Protein AF-A0A849C7L4-F1 (afdb_monomer_lite)

pLDDT: mean 90.2, std 9.54, range [46.84, 98.69]

Radius of gyration: 26.23 Å; chains: 1; bounding box: 56×54×87 Å

InterPro domains:
  IPR025406 Domain of unknown function DUF4132 [PF13569] (239-391)

Organism: NCBI:txid53432

Sequence (394 aa):
MSDELPALLVDPPWEREARAAVAEPTGPPKLPWLHRDQLPKVWLRNGRVLPAGAVDNLIGALALGPVSNADPHGYPGLPETLEQCDRDALADFGWALFDDWVSARMPPGNGWVIDQFLWLANDDSVRQLGALLLSWPGVGTDEHAAGVLGEIGTDAALAQLHRITQWAKAPGLRSTAEECLARAATKRGLGIDELADRLVPDFGLDADGTLALDYGSRRFTVGFDENLTPFAVDEAGVNRQTLPEPGIIDDRTLAPAAYHRFNELRNQARVVAGDQIRRLELAMVTGRRWSAAEFERYLVTHPLLRHIARRLVWTTGEISFRLAEDFTPTDIDDTTITLPETARIGIAHPVELGAEASGWRGVFADYEIAQPFPQLRRPVDDPTETERDTGGID

Secondary structure (DSSP, 8-state):
--SSPPHHHHS-HHHHHHHTT-SS--PPPP-TT--GGGSPPPBBTTSPBPPHHHHHHHHHHHHHS-SSSS-TT-STTHHHHHTTB-HHHHHHHHHHHHHHHHHTT--TT-THHHHTHHHH--HHHHHHHHHHHTT--SSSSHHHHHHHHHHH--HHHHHHHHHHHHH-S-HHHHHHHHHHHHHHHHHHT--HHHHHHHT---TT--TTS-EEEE-SS-EEEEEE-TT--EEEEETT--EESSPPPP-TTS-TTHHHHHHHHHHHHHHHHHHHHHHHHHHHHHHHHHT--EEHHHHIIIIIS-TTHHHHHTTS-EE-SS-EEEE-TT--EE-TTS-B-PPPTT-EEEEPPHHHHTTHHHHHHHHHHHTT---SS-STT---PPPPHHHHHH----

Foldseek 3Di:
DDPDAFCLQPPNPLNVCVVVPPPDRPWADDDPLAPLVPAQWWAFPVGDTRDSSSVVSLNRQLRQFDDPDDDPVTRPRNQVNLVRIDLVSLQSRLVSLLVSCVVVVNDPPRLSSLLCCLRRHDLVSLLVLLVCLQVPPDPDNSLVNLLSLLNNLDLSSLLSLVVCLVRHPDPSNNVSSVVSLVVSCVVVVHDSVLSNLVSQDLLPFDQQLWDWAAQPVWIWIWDAAQLRQIWIATPVRDIGSADDQRDPPTDPPRRVVSNVSNVVCRVVRNVSSVVVLVVQVVQQVVVAWDQPVSCCVRACRRSRNVNQQQLFWKDLLVFIFHQDPNGFTAGLVRHGDDDDNRGTMGTHACVSCPPCLVSVVVVCVVVVRDHSDCRSNDDDDDQDPVCVVPVDDD

Structure (mmCIF, N/CA/C/O backbone):
data_AF-A0A849C7L4-F1
#
_entry.id   AF-A0A849C7L4-F1
#
loop_
_atom_site.group_PDB
_atom_site.id
_atom_site.type_symbol
_atom_site.label_atom_id
_atom_site.label_alt_id
_atom_site.label_comp_id
_atom_site.label_asym_id
_atom_site.label_entity_id
_atom_site.label_seq_id
_atom_site.pdbx_PDB_ins_code
_atom_site.Cartn_x
_atom_site.Cartn_y
_atom_site.Cartn_z
_atom_site.occupancy
_atom_site.B_iso_or_equiv
_atom_site.auth_seq_id
_atom_site.auth_comp_id
_atom_site.auth_asym_id
_atom_site.auth_atom_id
_atom_site.pdbx_PDB_model_num
ATOM 1 N N . MET A 1 1 ? -5.115 -4.931 -35.532 1.00 47.03 1 MET A N 1
ATOM 2 C CA . MET A 1 1 ? -3.854 -4.352 -35.022 1.00 47.03 1 MET A CA 1
ATOM 3 C C . MET A 1 1 ? -2.801 -4.597 -36.084 1.00 47.03 1 MET A C 1
ATOM 5 O O . MET A 1 1 ? -2.821 -5.687 -36.643 1.00 47.03 1 MET A O 1
ATOM 9 N N . SER A 1 2 ? -2.004 -3.587 -36.444 1.00 47.56 2 SER A N 1
ATOM 10 C CA . SER A 1 2 ? -0.974 -3.738 -37.483 1.00 47.56 2 SER A CA 1
ATOM 11 C C . SER A 1 2 ? 0.015 -4.839 -37.084 1.00 47.56 2 SER A C 1
ATOM 13 O O . SER A 1 2 ? 0.336 -4.967 -35.906 1.00 47.56 2 SER A O 1
ATOM 15 N N . ASP A 1 3 ? 0.452 -5.650 -38.047 1.00 58.84 3 ASP A N 1
ATOM 16 C CA . ASP A 1 3 ? 1.433 -6.732 -37.841 1.00 58.84 3 ASP A CA 1
ATOM 17 C C . ASP A 1 3 ? 2.888 -6.209 -37.894 1.00 58.84 3 ASP A C 1
ATOM 19 O O . ASP A 1 3 ? 3.863 -6.947 -37.708 1.00 58.84 3 ASP A O 1
ATOM 23 N N . GLU A 1 4 ? 3.037 -4.910 -38.151 1.00 76.00 4 GLU A N 1
ATOM 24 C CA . GLU A 1 4 ? 4.311 -4.207 -38.221 1.00 76.00 4 GLU A CA 1
ATOM 25 C C . GLU A 1 4 ? 4.752 -3.730 -36.835 1.00 76.00 4 GLU A C 1
ATOM 27 O O . GLU A 1 4 ? 3.968 -3.168 -36.070 1.00 76.00 4 GLU A O 1
ATOM 32 N N . LEU A 1 5 ? 6.030 -3.961 -36.521 1.00 79.81 5 LEU A N 1
ATOM 33 C CA . LEU A 1 5 ? 6.668 -3.412 -35.328 1.00 79.81 5 LEU A CA 1
ATOM 34 C C . LEU A 1 5 ? 6.676 -1.872 -35.390 1.00 79.81 5 LEU A C 1
ATOM 36 O O . LEU A 1 5 ? 6.789 -1.313 -36.484 1.00 79.81 5 LEU A O 1
ATOM 40 N N . PRO A 1 6 ? 6.636 -1.182 -34.236 1.00 83.31 6 PRO A N 1
ATOM 41 C CA . PRO A 1 6 ? 6.806 0.268 -34.173 1.00 83.31 6 PRO A CA 1
ATOM 42 C C . PRO A 1 6 ? 8.052 0.738 -34.930 1.00 83.31 6 PRO A C 1
ATOM 44 O O . PRO A 1 6 ? 9.087 0.073 -34.896 1.00 83.31 6 PRO A O 1
ATOM 47 N N . ALA A 1 7 ? 7.993 1.918 -35.554 1.00 84.38 7 ALA A N 1
ATOM 48 C CA . ALA A 1 7 ? 9.126 2.474 -36.299 1.00 84.38 7 ALA A CA 1
ATOM 49 C C . ALA A 1 7 ? 10.383 2.644 -35.428 1.00 84.38 7 ALA A C 1
ATOM 51 O O . ALA A 1 7 ? 11.482 2.377 -35.899 1.00 84.38 7 ALA A O 1
ATOM 52 N N . LEU A 1 8 ? 10.224 3.005 -34.148 1.00 85.62 8 LEU A N 1
ATOM 53 C CA . LEU A 1 8 ? 11.322 3.051 -33.173 1.00 85.62 8 LEU A CA 1
ATOM 54 C C . LEU A 1 8 ? 11.995 1.674 -32.990 1.00 85.62 8 LEU A C 1
ATOM 56 O O . LEU A 1 8 ? 13.202 1.592 -32.799 1.00 85.62 8 LEU A O 1
ATOM 60 N N . LEU A 1 9 ? 11.187 0.614 -33.096 1.00 85.25 9 LEU A N 1
ATOM 61 C CA . LEU A 1 9 ? 11.522 -0.812 -33.138 1.00 85.25 9 LEU A CA 1
ATOM 62 C C . LEU A 1 9 ? 12.551 -1.192 -34.204 1.00 85.25 9 LEU A C 1
ATOM 64 O O . LEU A 1 9 ? 13.499 -1.945 -33.977 1.00 85.25 9 LEU A O 1
ATOM 68 N N . VAL A 1 10 ? 12.271 -0.720 -35.413 1.00 85.81 10 VAL A N 1
ATOM 69 C CA . VAL A 1 10 ? 12.836 -1.260 -36.655 1.00 85.81 10 VAL A CA 1
ATOM 70 C C . VAL A 1 10 ? 13.869 -0.325 -37.256 1.00 85.81 10 VAL A C 1
ATOM 72 O O . VAL A 1 10 ? 14.857 -0.785 -37.819 1.00 85.81 10 VAL A O 1
ATOM 75 N N . ASP A 1 11 ? 13.614 0.975 -37.165 1.00 82.94 11 ASP A N 1
ATOM 76 C CA . ASP A 1 11 ? 14.412 2.006 -37.800 1.00 82.94 11 ASP A CA 1
ATOM 77 C C . ASP A 1 11 ? 14.459 3.272 -36.924 1.00 82.94 11 ASP A C 1
ATOM 79 O O . ASP A 1 11 ? 13.764 4.259 -37.209 1.00 82.94 11 ASP A O 1
ATOM 83 N N . PRO A 1 12 ? 15.216 3.256 -35.813 1.00 81.56 12 PRO A N 1
ATOM 84 C CA . PRO A 1 12 ? 15.227 4.354 -34.861 1.00 81.56 12 PRO A CA 1
ATOM 85 C C . PRO A 1 12 ? 15.899 5.617 -35.433 1.00 81.56 12 PRO A C 1
ATOM 87 O O . PRO A 1 12 ? 16.754 5.532 -36.322 1.00 81.56 12 PRO A O 1
ATOM 90 N N . PRO A 1 13 ? 15.566 6.815 -34.912 1.00 79.56 13 PRO A N 1
ATOM 91 C CA . PRO A 1 13 ? 16.073 8.078 -35.451 1.00 79.56 13 PRO A CA 1
ATOM 92 C C . PRO A 1 13 ? 17.603 8.157 -35.552 1.00 79.56 13 PRO A C 1
ATOM 94 O O . PRO A 1 13 ? 18.105 8.582 -36.590 1.00 79.56 13 PRO A O 1
ATOM 97 N N . TRP A 1 14 ? 18.348 7.666 -34.553 1.00 79.88 14 TRP A N 1
ATOM 98 C CA . TRP A 1 14 ? 19.819 7.712 -34.564 1.00 79.88 14 TRP A CA 1
ATOM 99 C C . TRP A 1 14 ? 20.447 6.852 -35.673 1.00 79.88 14 TRP A C 1
ATOM 101 O O . TRP A 1 14 ? 21.506 7.198 -36.194 1.00 79.88 14 TRP A O 1
ATOM 111 N N . GLU A 1 15 ? 19.805 5.755 -36.086 1.00 77.81 15 GLU A N 1
ATOM 112 C CA . GLU A 1 15 ? 20.272 4.958 -37.226 1.00 77.81 15 GLU A CA 1
ATOM 113 C C . GLU A 1 15 ? 19.967 5.640 -38.562 1.00 77.81 15 GLU A C 1
ATOM 115 O O . GLU A 1 15 ? 20.797 5.617 -39.478 1.00 77.81 15 GLU A O 1
ATOM 120 N N . ARG A 1 16 ? 18.799 6.286 -38.680 1.00 75.62 16 ARG A N 1
ATOM 121 C CA . ARG A 1 16 ? 18.450 7.089 -39.862 1.00 75.62 16 ARG A CA 1
ATOM 122 C C . ARG A 1 16 ? 19.409 8.256 -40.041 1.00 75.62 16 ARG A C 1
ATOM 124 O O . ARG A 1 16 ? 19.892 8.480 -41.148 1.00 75.62 16 ARG A O 1
ATOM 131 N N . GLU A 1 17 ? 19.706 8.964 -38.958 1.00 77.06 17 GLU A N 1
ATOM 132 C CA . GLU A 1 17 ? 20.631 10.100 -38.935 1.00 77.06 17 GLU A CA 1
ATOM 133 C C . GLU A 1 17 ? 22.065 9.675 -39.264 1.00 77.06 17 GLU A C 1
ATOM 135 O O . GLU A 1 17 ? 22.729 10.335 -40.068 1.00 77.06 17 GLU A O 1
ATOM 140 N N . ALA A 1 18 ? 22.515 8.530 -38.737 1.00 70.25 18 ALA A N 1
ATOM 141 C CA . ALA A 1 18 ? 23.803 7.944 -39.097 1.00 70.25 18 ALA A CA 1
ATOM 142 C C . ALA A 1 18 ? 23.891 7.612 -40.595 1.00 70.25 18 ALA A C 1
ATOM 144 O O . ALA A 1 18 ? 24.891 7.930 -41.241 1.00 70.25 18 ALA A O 1
ATOM 145 N N . ARG A 1 19 ? 22.835 7.026 -41.182 1.00 78.25 19 ARG A N 1
ATOM 146 C CA . ARG A 1 19 ? 22.777 6.752 -42.631 1.00 78.25 19 ARG A CA 1
ATOM 147 C C . ARG A 1 19 ? 22.672 8.023 -43.476 1.00 78.25 19 ARG A C 1
ATOM 149 O O . ARG A 1 19 ? 23.167 8.035 -44.600 1.00 78.25 19 ARG A O 1
ATOM 156 N N . ALA A 1 20 ? 22.069 9.084 -42.942 1.00 75.31 20 ALA A N 1
ATOM 157 C CA . ALA A 1 20 ? 21.960 10.392 -43.587 1.00 75.31 20 ALA A CA 1
ATOM 158 C C . ALA A 1 20 ? 23.242 11.247 -43.485 1.00 75.31 20 ALA A C 1
ATOM 160 O O . ALA A 1 20 ? 23.255 12.368 -43.990 1.00 75.31 20 ALA A O 1
ATOM 161 N N . ALA A 1 21 ? 24.315 10.727 -42.871 1.00 68.12 21 ALA A N 1
ATOM 162 C CA . ALA A 1 21 ? 25.601 11.405 -42.694 1.00 68.12 21 ALA A CA 1
ATOM 163 C C . ALA A 1 21 ? 25.496 12.773 -41.987 1.00 68.12 21 ALA A C 1
ATOM 165 O O . ALA A 1 21 ? 26.241 13.706 -42.298 1.00 68.12 21 ALA A O 1
ATOM 166 N N . VAL A 1 22 ? 24.581 12.891 -41.018 1.00 62.81 22 VAL A N 1
ATOM 167 C CA . VAL A 1 22 ? 24.554 14.034 -40.096 1.00 62.81 22 VAL A CA 1
ATOM 168 C C . VAL A 1 22 ? 25.857 14.030 -39.285 1.00 62.81 22 VAL A C 1
ATOM 170 O O . VAL A 1 22 ? 26.335 12.971 -38.876 1.00 62.81 22 VAL A O 1
ATOM 173 N N . ALA A 1 23 ? 26.472 15.200 -39.094 1.00 47.88 23 ALA A N 1
ATOM 174 C CA . ALA A 1 23 ? 27.727 15.331 -38.361 1.00 47.88 23 ALA A CA 1
ATOM 175 C C . ALA A 1 23 ? 27.492 15.013 -36.872 1.00 47.88 23 ALA A C 1
ATOM 177 O O . ALA A 1 23 ? 27.019 15.866 -36.132 1.00 47.88 23 ALA A O 1
ATOM 178 N N . GLU A 1 24 ? 27.804 13.773 -36.485 1.00 51.47 24 GLU A N 1
ATOM 179 C CA . GLU A 1 24 ? 27.705 13.202 -35.130 1.00 51.47 24 GLU A CA 1
ATOM 180 C C . GLU A 1 24 ? 26.267 12.919 -34.642 1.00 51.47 24 GLU A C 1
ATOM 182 O O . GLU A 1 24 ? 25.736 13.640 -33.797 1.00 51.47 24 GLU A O 1
ATOM 187 N N . PRO A 1 25 ? 25.618 11.837 -35.123 1.00 55.88 25 PRO A N 1
ATOM 188 C CA . PRO A 1 25 ? 24.381 11.359 -34.508 1.00 55.88 25 PRO A CA 1
ATOM 189 C C . PRO A 1 25 ? 24.632 11.017 -33.032 1.00 55.88 25 PRO A C 1
ATOM 191 O O . PRO A 1 25 ? 25.594 10.315 -32.703 1.00 55.88 25 PRO A O 1
ATOM 194 N N . THR A 1 26 ? 23.750 11.475 -32.138 1.00 66.94 26 THR A N 1
ATOM 195 C CA . THR A 1 26 ? 23.772 11.064 -30.724 1.00 66.94 26 THR A CA 1
ATOM 196 C C . THR A 1 26 ? 23.235 9.637 -30.634 1.00 66.94 26 THR A C 1
ATOM 198 O O . THR A 1 26 ? 22.047 9.403 -30.429 1.00 66.94 26 THR A O 1
ATOM 201 N N . GLY A 1 27 ? 24.112 8.669 -30.892 1.00 69.38 27 GLY A N 1
ATOM 202 C CA . GLY A 1 27 ? 23.803 7.251 -30.750 1.00 69.38 27 GLY A CA 1
ATOM 203 C C . GLY A 1 27 ? 23.694 6.838 -29.278 1.00 69.38 27 GLY A C 1
ATOM 204 O O . GLY A 1 27 ? 24.237 7.519 -28.403 1.00 69.38 27 GLY A O 1
ATOM 205 N N . PRO A 1 28 ? 23.025 5.712 -28.987 1.00 77.38 28 PRO A N 1
ATOM 206 C CA . PRO A 1 28 ? 22.905 5.221 -27.623 1.00 77.38 28 PRO A CA 1
ATOM 207 C C . PRO A 1 28 ? 24.282 4.900 -27.013 1.00 77.38 28 PRO A C 1
ATOM 209 O O . PRO A 1 28 ? 25.204 4.490 -27.731 1.00 77.38 28 PRO A O 1
ATOM 212 N N . PRO A 1 29 ? 24.452 5.074 -25.689 1.00 80.44 29 PRO A N 1
ATOM 213 C CA . PRO A 1 29 ? 25.722 4.822 -25.025 1.00 80.44 29 PRO A CA 1
ATOM 214 C C . PRO A 1 29 ? 26.136 3.353 -25.146 1.00 80.44 29 PRO A C 1
ATOM 216 O O . PRO A 1 29 ? 25.313 2.437 -25.200 1.00 80.44 29 PRO A O 1
ATOM 219 N N . LYS A 1 30 ? 27.449 3.105 -25.138 1.00 85.38 30 LYS A N 1
ATOM 220 C CA . LYS A 1 30 ? 27.969 1.740 -25.011 1.00 85.38 30 LYS A CA 1
ATOM 221 C C . LYS A 1 30 ? 27.750 1.257 -23.580 1.00 85.38 30 LYS A C 1
ATOM 223 O O . LYS A 1 30 ? 28.209 1.899 -22.641 1.00 85.38 30 LYS A O 1
ATOM 228 N N . LEU A 1 31 ? 27.114 0.097 -23.438 1.00 91.06 31 LEU A N 1
ATOM 229 C CA . LEU A 1 31 ? 26.766 -0.510 -22.150 1.00 91.06 31 LEU A CA 1
ATOM 230 C C . LEU A 1 31 ? 27.560 -1.814 -21.944 1.00 91.06 31 LEU A C 1
ATOM 232 O O . LEU A 1 31 ? 27.008 -2.895 -22.130 1.00 91.06 31 LEU A O 1
ATOM 236 N N . PRO A 1 32 ? 28.868 -1.752 -21.616 1.00 92.12 32 PRO A N 1
ATOM 237 C CA . PRO A 1 32 ? 29.703 -2.950 -21.453 1.00 92.12 32 PRO A CA 1
ATOM 238 C C . PRO A 1 32 ? 29.338 -3.786 -20.218 1.00 92.12 32 PRO A C 1
ATOM 240 O O . PRO A 1 32 ? 29.805 -4.911 -20.089 1.00 92.12 32 PRO A O 1
ATOM 243 N N . TRP A 1 33 ? 28.547 -3.222 -19.305 1.00 94.06 33 TRP A N 1
ATOM 244 C CA . TRP A 1 33 ? 28.074 -3.865 -18.082 1.00 94.06 33 TRP A CA 1
ATOM 245 C C . TRP A 1 33 ? 26.804 -4.706 -18.284 1.00 94.06 33 TRP A C 1
ATOM 247 O O . TRP A 1 33 ? 26.437 -5.447 -17.382 1.00 94.06 33 TRP A O 1
ATOM 257 N N . LEU A 1 34 ? 26.130 -4.575 -19.432 1.00 95.56 34 LEU A N 1
ATOM 258 C CA . LEU A 1 34 ? 24.821 -5.172 -19.683 1.00 95.56 34 LEU A CA 1
ATOM 259 C C . LEU A 1 34 ? 24.945 -6.562 -20.323 1.00 95.56 34 LEU A C 1
ATOM 261 O O . LEU A 1 34 ? 25.488 -6.692 -21.426 1.00 95.56 34 LEU A O 1
ATOM 265 N N . HIS A 1 35 ? 24.376 -7.588 -19.689 1.00 93.12 35 HIS A N 1
ATOM 266 C CA . HIS A 1 35 ? 24.371 -8.964 -20.185 1.00 93.12 35 HIS A CA 1
ATOM 267 C C . HIS A 1 35 ? 23.159 -9.213 -21.093 1.00 93.12 35 HIS A C 1
ATOM 269 O O . HIS A 1 35 ? 22.202 -9.888 -20.724 1.00 93.12 35 HIS A O 1
ATOM 275 N N . ARG A 1 36 ? 23.210 -8.695 -22.327 1.00 91.44 36 ARG A N 1
ATOM 276 C CA . ARG A 1 36 ? 22.086 -8.737 -23.292 1.00 91.44 36 ARG A CA 1
ATOM 277 C C . ARG A 1 36 ? 21.477 -10.129 -23.498 1.00 91.44 36 ARG A C 1
ATOM 279 O O . ARG A 1 36 ? 20.262 -10.248 -23.599 1.00 91.44 36 ARG A O 1
ATOM 286 N N . ASP A 1 37 ? 22.306 -11.170 -23.512 1.00 89.12 37 ASP A N 1
ATOM 287 C CA . ASP A 1 37 ? 21.864 -12.555 -23.726 1.00 89.12 37 ASP A CA 1
ATOM 288 C C . ASP A 1 37 ? 21.081 -13.147 -22.537 1.00 89.12 37 ASP A C 1
ATOM 290 O O . ASP A 1 37 ? 20.467 -14.205 -22.674 1.00 89.12 37 ASP A O 1
ATOM 294 N N . GLN A 1 38 ? 21.108 -12.489 -21.373 1.00 91.31 38 GLN A N 1
ATOM 295 C CA . GLN A 1 38 ? 20.414 -12.914 -20.151 1.00 91.31 38 GLN A CA 1
ATOM 296 C C . GLN A 1 38 ? 19.122 -12.128 -19.896 1.00 91.31 38 GLN A C 1
ATOM 298 O O . GLN A 1 38 ? 18.385 -12.459 -18.967 1.00 91.31 38 GLN A O 1
ATOM 303 N N . LEU A 1 39 ? 18.821 -11.114 -20.716 1.00 94.94 39 LEU A N 1
ATOM 304 C CA . LEU A 1 39 ? 17.629 -10.294 -20.527 1.00 94.94 39 LEU A CA 1
ATOM 305 C C . LEU A 1 39 ? 16.343 -11.101 -20.783 1.00 94.94 39 LEU A C 1
ATOM 307 O O . LEU A 1 39 ? 16.276 -11.877 -21.747 1.00 94.94 39 LEU A O 1
ATOM 311 N N . PRO A 1 40 ? 15.294 -10.904 -19.962 1.00 95.44 40 PRO A N 1
ATOM 312 C CA . PRO A 1 40 ? 13.977 -11.468 -20.214 1.00 95.44 40 PRO A CA 1
ATOM 313 C C . PRO A 1 40 ? 13.450 -11.093 -21.599 1.00 95.44 40 PRO A C 1
ATOM 315 O O . PRO A 1 40 ? 13.701 -10.009 -22.131 1.00 95.44 40 PRO A O 1
ATOM 318 N N . LYS A 1 41 ? 12.676 -12.003 -22.193 1.00 94.94 41 LYS A N 1
ATOM 319 C CA . LYS A 1 41 ? 12.029 -11.755 -23.482 1.00 94.94 41 LYS A CA 1
ATOM 320 C C . LYS A 1 41 ? 10.920 -10.726 -23.306 1.00 94.94 41 LYS A C 1
ATOM 322 O O . LYS A 1 41 ? 9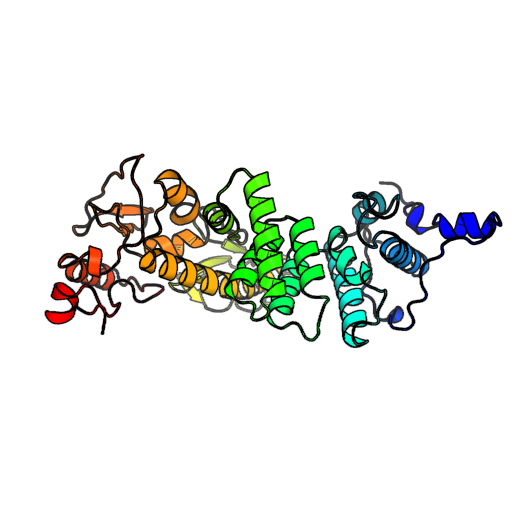.993 -10.957 -22.538 1.00 94.94 41 LYS A O 1
ATOM 327 N N . VAL A 1 42 ? 10.962 -9.662 -24.101 1.00 94.62 42 VAL A N 1
ATOM 328 C CA . VAL A 1 42 ? 9.847 -8.718 -24.209 1.00 94.62 42 VAL A CA 1
ATOM 329 C C . VAL A 1 42 ? 8.839 -9.253 -25.219 1.00 94.62 42 VAL A C 1
ATOM 331 O O . VAL A 1 42 ? 9.178 -9.538 -26.374 1.00 94.62 42 VAL A O 1
ATOM 334 N N . TRP A 1 43 ? 7.594 -9.391 -24.778 1.00 93.69 43 TRP A N 1
ATOM 335 C CA . TRP A 1 43 ? 6.489 -9.865 -25.600 1.00 93.69 43 TRP A CA 1
ATOM 336 C C . TRP A 1 43 ? 5.661 -8.689 -26.096 1.00 93.69 43 TRP A C 1
ATOM 338 O O . TRP A 1 43 ? 5.406 -7.737 -25.367 1.00 93.69 43 TRP A O 1
ATOM 348 N N . LEU A 1 44 ? 5.209 -8.765 -27.339 1.00 92.81 44 LEU A N 1
ATOM 349 C CA . LEU A 1 44 ? 4.131 -7.935 -27.849 1.00 92.81 44 LEU A CA 1
ATOM 350 C C . LEU A 1 44 ? 2.790 -8.488 -27.366 1.00 92.81 44 LEU A C 1
ATOM 352 O O . LEU A 1 44 ? 2.624 -9.699 -27.214 1.00 92.81 44 LEU A O 1
ATOM 356 N N . ARG A 1 45 ? 1.779 -7.624 -27.261 1.00 90.81 45 ARG A N 1
ATOM 357 C CA . ARG A 1 45 ? 0.398 -8.020 -26.925 1.00 90.81 45 ARG A CA 1
ATOM 358 C C . ARG A 1 45 ? -0.215 -9.024 -27.905 1.00 90.81 45 ARG A C 1
ATOM 360 O O . ARG A 1 45 ? -1.188 -9.689 -27.575 1.00 90.81 45 ARG A O 1
ATOM 367 N N . ASN A 1 46 ? 0.337 -9.137 -29.114 1.00 88.31 46 ASN A N 1
ATOM 368 C CA . ASN A 1 46 ? -0.072 -10.127 -30.113 1.00 88.31 46 ASN A CA 1
ATOM 369 C C . ASN A 1 46 ? 0.613 -11.502 -29.940 1.00 88.31 46 ASN A C 1
ATOM 371 O O . ASN A 1 46 ? 0.441 -12.373 -30.790 1.00 88.31 46 ASN A O 1
ATOM 375 N N . GLY A 1 47 ? 1.397 -11.699 -28.873 1.00 88.75 47 GLY A N 1
ATOM 376 C CA . GLY A 1 47 ? 2.063 -12.962 -28.541 1.00 88.75 47 GLY A CA 1
ATOM 377 C C . GLY A 1 47 ? 3.408 -13.191 -29.239 1.00 88.75 47 GLY A C 1
ATOM 378 O O . GLY A 1 47 ? 4.018 -14.244 -29.056 1.00 88.75 47 GLY A O 1
ATOM 379 N N . ARG A 1 48 ? 3.900 -12.236 -30.037 1.00 91.12 48 ARG A N 1
ATOM 380 C CA . ARG A 1 48 ? 5.228 -12.316 -30.669 1.00 91.12 48 ARG A CA 1
ATOM 381 C C . ARG A 1 48 ? 6.309 -11.769 -29.735 1.00 91.12 48 ARG A C 1
ATOM 383 O O . ARG A 1 48 ? 6.084 -10.800 -29.024 1.00 91.12 48 ARG A O 1
ATOM 390 N N . VAL A 1 49 ? 7.503 -12.353 -29.784 1.00 93.88 49 VAL A N 1
ATOM 391 C CA . VAL A 1 49 ? 8.683 -11.858 -29.050 1.00 93.88 49 VAL A CA 1
ATOM 392 C C . VAL A 1 49 ? 9.376 -10.760 -29.857 1.00 93.88 49 VAL A C 1
ATOM 394 O O . VAL A 1 49 ? 9.495 -10.884 -31.081 1.00 93.88 49 VAL A O 1
ATOM 397 N N . LEU A 1 50 ? 9.861 -9.709 -29.189 1.00 91.88 50 LEU A N 1
ATOM 398 C CA . LEU A 1 50 ? 10.693 -8.691 -29.828 1.00 91.88 50 LEU A CA 1
ATOM 399 C C . LEU A 1 50 ? 12.018 -9.295 -30.341 1.00 91.88 50 LEU A C 1
ATOM 401 O O . LEU A 1 50 ? 12.720 -9.969 -29.584 1.00 91.88 50 LEU A O 1
ATOM 405 N N . PRO A 1 51 ? 12.398 -9.059 -31.611 1.00 92.12 51 PRO A N 1
ATOM 406 C CA . PRO A 1 51 ? 13.708 -9.456 -32.127 1.00 92.12 51 PRO A CA 1
ATOM 407 C C . PRO A 1 51 ? 14.866 -8.771 -31.384 1.00 92.12 51 PRO A C 1
ATOM 409 O O . PRO A 1 51 ? 14.709 -7.658 -30.894 1.00 92.12 51 PRO A O 1
ATOM 412 N N . ALA A 1 52 ? 16.059 -9.373 -31.388 1.00 89.00 52 ALA A N 1
ATOM 413 C CA . ALA A 1 52 ? 17.229 -8.830 -30.681 1.00 89.00 52 ALA A CA 1
ATOM 414 C C . ALA A 1 52 ? 17.561 -7.371 -31.062 1.00 89.00 52 ALA A C 1
ATOM 416 O O . ALA A 1 52 ? 17.732 -6.537 -30.182 1.00 89.00 52 ALA A O 1
ATOM 417 N N . GLY A 1 53 ? 17.541 -7.025 -32.357 1.00 88.25 53 GLY A N 1
ATOM 418 C CA . GLY A 1 53 ? 17.770 -5.639 -32.794 1.00 88.25 53 GLY A CA 1
ATOM 419 C C . GLY A 1 53 ? 16.699 -4.654 -32.300 1.00 88.25 53 GLY A C 1
ATOM 420 O O . GLY A 1 53 ? 17.012 -3.520 -31.964 1.00 88.25 53 GLY A O 1
ATOM 421 N N . ALA A 1 54 ? 15.446 -5.103 -32.167 1.00 90.94 54 ALA A N 1
ATOM 422 C CA . ALA A 1 54 ? 14.376 -4.297 -31.579 1.00 90.94 54 ALA A CA 1
ATOM 423 C C . ALA A 1 54 ? 14.589 -4.078 -30.072 1.00 90.94 54 ALA A C 1
ATOM 425 O O . ALA A 1 54 ? 14.320 -2.991 -29.570 1.00 90.94 54 ALA A O 1
ATOM 426 N N . VAL A 1 55 ? 15.105 -5.084 -29.359 1.00 93.06 55 VAL A N 1
ATOM 427 C CA . VAL A 1 55 ? 15.492 -4.956 -27.944 1.00 93.06 55 VAL A CA 1
ATOM 428 C C . VAL A 1 55 ? 16.655 -3.973 -27.787 1.00 93.06 55 VAL A C 1
ATOM 430 O O . VAL A 1 55 ? 16.607 -3.108 -26.915 1.00 93.06 55 VAL A O 1
ATOM 433 N N . ASP A 1 56 ? 17.661 -4.034 -28.661 1.00 90.75 56 ASP A N 1
ATOM 434 C CA . ASP A 1 56 ? 18.771 -3.074 -28.659 1.00 90.75 56 ASP A CA 1
ATOM 435 C C . ASP A 1 56 ? 18.279 -1.640 -28.895 1.00 90.75 56 ASP A C 1
ATOM 437 O O . ASP A 1 56 ? 18.725 -0.713 -28.213 1.00 90.75 56 ASP A O 1
ATOM 441 N N . ASN A 1 57 ? 17.307 -1.468 -29.795 1.00 91.50 57 ASN A N 1
ATOM 442 C CA . ASN A 1 57 ? 16.687 -0.176 -30.063 1.00 91.50 57 ASN A CA 1
ATOM 443 C C . ASN A 1 57 ? 15.847 0.329 -28.888 1.00 91.50 57 ASN A C 1
ATOM 445 O O . ASN A 1 57 ? 15.909 1.513 -28.560 1.00 91.50 57 ASN A O 1
ATOM 449 N N . LEU A 1 58 ? 15.121 -0.558 -28.203 1.00 92.69 58 LEU A N 1
ATOM 450 C CA . LEU A 1 58 ? 14.407 -0.217 -26.974 1.00 92.69 58 LEU A CA 1
ATOM 451 C C . LEU A 1 58 ? 15.372 0.281 -25.890 1.00 92.69 58 LEU A C 1
ATOM 453 O O . LEU A 1 58 ? 15.144 1.338 -25.307 1.00 92.69 58 LEU A O 1
ATOM 457 N N . ILE A 1 59 ? 16.475 -0.436 -25.659 1.00 93.38 59 ILE A N 1
ATOM 458 C CA . ILE A 1 59 ? 17.518 -0.030 -24.702 1.00 93.38 59 ILE A CA 1
ATOM 459 C C . ILE A 1 59 ? 18.110 1.321 -25.107 1.00 93.38 59 ILE A C 1
ATOM 461 O O . ILE A 1 59 ? 18.324 2.179 -24.256 1.00 93.38 59 ILE A O 1
ATOM 465 N N . GLY A 1 60 ? 18.352 1.530 -26.403 1.00 90.75 60 GLY A N 1
ATOM 466 C CA . GLY A 1 60 ? 18.853 2.799 -26.913 1.00 90.75 60 GLY A CA 1
ATOM 467 C C . GLY A 1 60 ? 17.897 3.960 -26.647 1.00 90.75 60 GLY A C 1
ATOM 468 O O . GLY A 1 60 ? 18.324 4.990 -26.132 1.00 90.75 60 GLY A O 1
ATOM 469 N N . ALA A 1 61 ? 16.603 3.771 -26.909 1.00 89.75 61 ALA A N 1
ATOM 470 C CA . ALA A 1 61 ? 15.574 4.763 -26.615 1.00 89.75 61 ALA A CA 1
ATOM 471 C C . ALA A 1 61 ? 15.466 5.052 -25.108 1.00 89.75 61 ALA A C 1
ATOM 473 O O . ALA A 1 61 ? 15.350 6.209 -24.719 1.00 89.75 61 ALA A O 1
ATOM 474 N N . LEU A 1 62 ? 15.566 4.031 -24.252 1.00 90.12 62 LEU A N 1
ATOM 475 C CA . LEU A 1 62 ? 15.566 4.196 -22.794 1.00 90.12 62 LEU A CA 1
ATOM 476 C C . LEU A 1 62 ? 16.826 4.893 -22.274 1.00 90.12 62 LEU A C 1
ATOM 478 O O . LEU A 1 62 ? 16.740 5.624 -21.301 1.00 90.12 62 LEU A O 1
ATOM 482 N N . ALA A 1 63 ? 17.982 4.697 -22.905 1.00 88.75 63 ALA A N 1
ATOM 483 C CA . ALA A 1 63 ? 19.228 5.341 -22.494 1.00 88.75 63 ALA A CA 1
ATOM 484 C C . ALA A 1 63 ? 19.358 6.786 -23.004 1.00 88.75 63 ALA A C 1
ATOM 486 O O . ALA A 1 63 ? 20.069 7.591 -22.406 1.00 88.75 63 ALA A O 1
ATOM 487 N N . LEU A 1 64 ? 18.689 7.108 -24.114 1.00 84.25 64 LEU A N 1
ATOM 488 C CA . LEU A 1 64 ? 18.629 8.455 -24.688 1.00 84.25 64 LEU A CA 1
ATOM 489 C C . LEU A 1 64 ? 17.443 9.275 -24.152 1.00 84.25 64 LEU A C 1
ATOM 491 O O . LEU A 1 64 ? 17.459 10.499 -24.248 1.00 84.25 64 LEU A O 1
ATOM 495 N N . GLY A 1 65 ? 16.404 8.606 -23.644 1.00 73.31 65 GLY A N 1
ATOM 496 C CA . GLY A 1 65 ? 15.111 9.192 -23.287 1.00 73.31 65 GLY A CA 1
ATOM 497 C C . GLY A 1 65 ? 15.034 9.911 -21.937 1.00 73.31 65 GLY A C 1
ATOM 498 O O . GLY A 1 65 ? 14.136 10.735 -21.781 1.00 73.31 65 GLY A O 1
ATOM 499 N N . PRO A 1 66 ? 15.914 9.631 -20.960 1.00 60.97 66 PRO A N 1
ATOM 500 C CA . PRO A 1 66 ? 16.005 10.482 -19.778 1.00 60.97 66 PRO A CA 1
ATOM 501 C C . PRO A 1 66 ? 17.443 10.715 -19.270 1.00 60.97 66 PRO A C 1
ATOM 503 O O . PRO A 1 66 ? 18.192 9.791 -18.959 1.00 60.97 66 PRO A O 1
ATOM 506 N N . VAL A 1 67 ? 17.791 11.994 -19.102 1.00 55.12 67 VAL A N 1
ATOM 507 C CA . VAL A 1 67 ? 18.799 12.477 -18.146 1.00 55.12 67 VAL A CA 1
ATOM 508 C C . VAL A 1 67 ? 18.220 13.781 -17.592 1.00 55.12 67 VAL A C 1
ATOM 510 O O . VAL A 1 67 ? 18.229 14.768 -18.309 1.00 55.12 67 VAL A O 1
ATOM 513 N N . SER A 1 68 ? 17.587 13.755 -16.417 1.00 48.16 68 SER A N 1
ATOM 514 C CA . SER A 1 68 ? 17.036 14.910 -15.670 1.00 48.16 68 SER A CA 1
ATOM 515 C C . SER A 1 68 ? 16.670 16.209 -16.448 1.00 48.16 68 SER A C 1
ATOM 517 O O . SER A 1 68 ? 17.520 16.988 -16.868 1.00 48.16 68 SER A O 1
ATOM 519 N N . ASN A 1 69 ? 15.370 16.538 -16.483 1.00 46.84 69 ASN A N 1
ATOM 520 C CA . ASN A 1 69 ? 14.795 17.844 -16.870 1.00 46.84 69 ASN A CA 1
ATOM 521 C C . ASN A 1 69 ? 14.963 18.303 -18.338 1.00 46.84 69 ASN A C 1
ATOM 523 O O . ASN A 1 69 ? 15.746 19.213 -18.610 1.00 46.84 69 ASN A O 1
ATOM 527 N N . ALA A 1 70 ? 14.116 17.815 -19.257 1.00 50.41 70 ALA A N 1
ATOM 528 C CA . ALA A 1 70 ? 13.726 18.610 -20.439 1.00 50.41 70 ALA A CA 1
ATOM 529 C C . ALA A 1 70 ? 12.416 18.166 -21.117 1.00 50.41 70 ALA A C 1
ATOM 531 O O . ALA A 1 70 ? 11.707 19.029 -21.631 1.00 50.41 70 ALA A O 1
ATOM 532 N N . ASP A 1 71 ? 12.069 16.872 -21.108 1.00 56.34 71 ASP A N 1
ATOM 533 C CA . ASP A 1 71 ? 10.885 16.375 -21.825 1.00 56.34 71 ASP A CA 1
ATOM 534 C C . ASP A 1 71 ? 10.084 15.349 -20.993 1.00 56.34 71 ASP A C 1
ATOM 536 O O . ASP A 1 71 ? 10.585 14.252 -20.732 1.00 56.34 71 ASP A O 1
ATOM 540 N N . PRO A 1 72 ? 8.846 15.669 -20.562 1.00 59.12 72 PRO A N 1
ATOM 541 C CA . PRO A 1 72 ? 7.983 14.732 -19.841 1.00 59.12 72 PRO A CA 1
ATOM 542 C C . PRO A 1 72 ? 7.508 13.545 -20.702 1.00 59.12 72 PRO A C 1
ATOM 544 O O . PRO A 1 72 ? 6.893 12.625 -20.167 1.00 59.12 72 PRO A O 1
ATOM 547 N N . HIS A 1 73 ? 7.770 13.546 -22.013 1.00 65.06 73 HIS A N 1
ATOM 548 C CA . HIS A 1 73 ? 7.355 12.492 -22.941 1.00 65.06 73 HIS A CA 1
ATOM 549 C C . HIS A 1 73 ? 8.443 11.442 -23.225 1.00 65.06 73 HIS A C 1
ATOM 551 O O . HIS A 1 73 ? 8.169 10.458 -23.914 1.00 65.06 73 HIS A O 1
ATOM 557 N N . GLY A 1 74 ? 9.648 11.605 -22.663 1.00 75.94 74 GLY A N 1
ATOM 558 C CA . GLY A 1 74 ? 10.766 10.683 -22.873 1.00 75.94 74 GLY A CA 1
ATOM 559 C C . GLY A 1 74 ? 11.277 10.688 -24.317 1.00 75.94 74 GLY A C 1
ATOM 560 O O . GLY A 1 74 ? 11.179 11.688 -25.026 1.00 75.94 74 GLY A O 1
ATOM 561 N N . TYR A 1 75 ? 11.838 9.563 -24.774 1.00 82.75 75 TYR A N 1
ATOM 562 C CA . TYR A 1 75 ? 12.298 9.450 -26.161 1.00 82.75 75 TYR A CA 1
ATOM 563 C C . TYR A 1 75 ? 11.102 9.412 -27.137 1.00 82.75 75 TYR A C 1
ATOM 565 O O . TYR A 1 75 ? 10.184 8.614 -26.926 1.00 82.75 75 TYR A O 1
ATOM 573 N N . PRO A 1 76 ? 11.093 10.196 -28.235 1.00 83.12 76 PRO A N 1
ATOM 574 C CA . PRO A 1 76 ? 9.971 10.224 -29.173 1.00 83.12 76 PRO A CA 1
ATOM 575 C C . PRO A 1 76 ? 9.594 8.835 -29.714 1.00 83.12 76 PRO A C 1
ATOM 577 O O . PRO A 1 76 ? 10.440 8.105 -30.235 1.00 83.12 76 PRO A O 1
ATOM 580 N N . GLY A 1 77 ? 8.309 8.478 -29.628 1.00 84.31 77 GLY A N 1
ATOM 581 C CA . GLY A 1 77 ? 7.788 7.181 -30.075 1.00 84.31 77 GLY A CA 1
ATOM 582 C C . GLY A 1 77 ? 7.933 6.043 -29.058 1.00 84.31 77 GLY A C 1
ATOM 583 O O . GLY A 1 77 ? 7.502 4.920 -29.340 1.00 84.31 77 GLY A O 1
ATOM 584 N N . LEU A 1 78 ? 8.567 6.291 -27.904 1.00 88.06 78 LEU A N 1
ATOM 585 C CA . LEU A 1 78 ? 8.714 5.298 -26.841 1.00 88.06 78 LEU A CA 1
ATOM 586 C C . LEU A 1 78 ? 7.359 4.939 -26.205 1.00 88.06 78 LEU A C 1
ATOM 588 O O . LEU A 1 78 ? 7.073 3.742 -26.145 1.00 88.06 78 LEU A O 1
ATOM 592 N N . PRO A 1 79 ? 6.487 5.888 -25.802 1.00 87.25 79 PRO A N 1
ATOM 593 C CA . PRO A 1 79 ? 5.189 5.543 -25.213 1.00 87.25 79 PRO A CA 1
ATOM 594 C C . PRO A 1 79 ? 4.338 4.636 -26.119 1.00 87.25 79 PRO A C 1
ATOM 596 O O . PRO A 1 79 ? 3.892 3.573 -25.687 1.00 87.25 79 PRO A O 1
ATOM 599 N N . GLU A 1 80 ? 4.203 4.981 -27.403 1.00 88.31 80 GLU A N 1
ATOM 600 C CA . GLU A 1 80 ? 3.415 4.229 -28.392 1.00 88.31 80 GLU A CA 1
ATOM 601 C C . GLU A 1 80 ? 4.001 2.839 -28.681 1.00 88.31 80 GLU A C 1
ATOM 603 O O . GLU A 1 80 ? 3.290 1.898 -29.051 1.00 88.31 80 GLU A O 1
ATOM 608 N N . THR A 1 81 ? 5.319 2.705 -28.531 1.00 89.81 81 THR A N 1
ATOM 609 C CA . THR A 1 81 ? 6.031 1.432 -28.652 1.00 89.81 81 THR A CA 1
ATOM 610 C C . THR A 1 81 ? 5.739 0.528 -27.456 1.00 89.81 81 THR A C 1
ATOM 612 O O . THR A 1 81 ? 5.424 -0.652 -27.628 1.00 89.81 81 THR A O 1
ATOM 615 N N . LEU A 1 82 ? 5.798 1.079 -26.242 1.00 92.12 82 LEU A N 1
ATOM 616 C CA . LEU A 1 82 ? 5.559 0.335 -25.005 1.00 92.12 82 LEU A CA 1
ATOM 617 C C . LEU A 1 82 ? 4.101 -0.115 -24.871 1.00 92.12 82 LEU A C 1
ATOM 619 O O . LEU A 1 82 ? 3.844 -1.208 -24.371 1.00 92.12 82 LEU A O 1
ATOM 623 N N . GLU A 1 83 ? 3.139 0.664 -25.374 1.00 91.62 83 GLU A N 1
ATOM 624 C CA . GLU A 1 83 ? 1.718 0.285 -25.388 1.00 91.62 83 GLU A CA 1
ATOM 625 C C . GLU A 1 83 ? 1.438 -1.021 -26.145 1.00 91.62 83 GLU A C 1
ATOM 627 O O . GLU A 1 83 ? 0.494 -1.743 -25.812 1.00 91.62 83 GLU A O 1
ATOM 632 N N . GLN A 1 84 ? 2.267 -1.359 -27.134 1.00 92.50 84 GLN A N 1
ATOM 633 C CA . GLN A 1 84 ? 2.134 -2.580 -27.934 1.00 92.50 84 GLN A CA 1
ATOM 634 C C . GLN A 1 84 ? 2.770 -3.805 -27.271 1.00 92.50 84 GLN A C 1
ATOM 636 O O . GLN A 1 84 ? 2.560 -4.929 -27.738 1.00 92.50 84 GLN A O 1
ATOM 641 N N . CYS A 1 85 ? 3.512 -3.601 -26.186 1.00 94.19 85 CYS A N 1
ATOM 642 C CA . CYS A 1 85 ? 4.174 -4.651 -25.432 1.00 94.19 85 CYS A CA 1
ATOM 643 C C . CYS A 1 85 ? 3.316 -5.122 -24.249 1.00 94.19 85 CYS A C 1
ATOM 645 O O . CYS A 1 85 ? 2.436 -4.414 -23.746 1.00 94.19 85 CYS A O 1
ATOM 647 N N . ASP A 1 86 ? 3.562 -6.357 -23.831 1.00 94.31 86 ASP A N 1
ATOM 648 C CA . ASP A 1 86 ? 3.054 -6.909 -22.588 1.00 94.31 86 ASP A CA 1
ATOM 649 C C . ASP A 1 86 ? 3.682 -6.174 -21.394 1.00 94.31 86 ASP A C 1
ATOM 651 O O . ASP A 1 86 ? 4.890 -5.935 -21.364 1.00 94.31 86 ASP A O 1
ATOM 655 N N . ARG A 1 87 ? 2.847 -5.756 -20.438 1.00 93.94 87 ARG A N 1
ATOM 656 C CA . ARG A 1 87 ? 3.281 -4.879 -19.341 1.00 93.94 87 ARG A CA 1
ATOM 657 C C . ARG A 1 87 ? 4.150 -5.606 -18.322 1.00 93.94 87 ARG A C 1
ATOM 659 O O . ARG A 1 87 ? 5.112 -5.007 -17.853 1.00 93.94 87 ARG A O 1
ATOM 666 N N . ASP A 1 88 ? 3.854 -6.866 -18.026 1.00 92.69 88 ASP A N 1
ATOM 667 C CA . ASP A 1 88 ? 4.630 -7.639 -17.057 1.00 92.69 88 ASP A CA 1
ATOM 668 C C . ASP A 1 88 ? 5.978 -8.041 -17.656 1.00 92.69 88 ASP A C 1
ATOM 670 O O . ASP A 1 88 ? 7.012 -7.877 -17.015 1.00 92.69 88 ASP A O 1
ATOM 674 N N . ALA A 1 89 ? 6.006 -8.404 -18.943 1.00 94.88 89 ALA A N 1
ATOM 675 C CA . ALA A 1 89 ? 7.259 -8.639 -19.656 1.00 94.88 89 ALA A CA 1
ATOM 676 C C . ALA A 1 89 ? 8.164 -7.393 -19.714 1.00 94.88 89 ALA A C 1
ATOM 678 O O . ALA A 1 89 ? 9.387 -7.515 -19.643 1.00 94.88 89 ALA A O 1
ATOM 679 N N . LEU A 1 90 ? 7.586 -6.192 -19.859 1.00 96.69 90 LEU A N 1
ATOM 680 C CA . LEU A 1 90 ? 8.340 -4.936 -19.791 1.00 96.69 90 LEU A CA 1
ATOM 681 C C . LEU A 1 90 ? 8.888 -4.669 -18.385 1.00 96.69 90 LEU A C 1
ATOM 683 O O . LEU A 1 90 ? 10.029 -4.223 -18.266 1.00 96.69 90 LEU A O 1
ATOM 687 N N . ALA A 1 91 ? 8.101 -4.941 -17.345 1.00 96.75 91 ALA A N 1
ATOM 688 C CA . ALA A 1 91 ? 8.512 -4.768 -15.957 1.00 96.75 91 ALA A CA 1
ATOM 689 C C . ALA A 1 91 ? 9.666 -5.714 -15.588 1.00 96.75 91 ALA A C 1
ATOM 691 O O . ALA A 1 91 ? 10.691 -5.254 -15.082 1.00 96.75 91 ALA A O 1
ATOM 692 N N . ASP A 1 92 ? 9.560 -6.997 -15.949 1.00 96.12 92 ASP A N 1
ATOM 693 C CA . ASP A 1 92 ? 10.627 -7.991 -15.781 1.00 96.12 92 ASP A CA 1
ATOM 694 C C . ASP A 1 92 ? 11.904 -7.577 -16.523 1.00 96.12 92 ASP A C 1
ATOM 696 O O . ASP A 1 92 ? 13.014 -7.661 -15.992 1.00 96.12 92 ASP A O 1
ATOM 700 N N . PHE A 1 93 ? 11.752 -7.092 -17.759 1.00 97.50 93 PHE A N 1
ATOM 701 C CA . PHE A 1 93 ? 12.858 -6.584 -18.563 1.00 97.50 93 PHE A CA 1
ATOM 702 C C . PHE A 1 93 ? 13.536 -5.371 -17.909 1.00 97.50 93 PHE A C 1
ATOM 704 O O . PHE A 1 93 ? 14.759 -5.357 -17.768 1.00 97.50 93 PHE A O 1
ATOM 711 N N . GLY A 1 94 ? 12.761 -4.373 -17.472 1.00 96.62 94 GLY A N 1
ATOM 712 C CA . GLY A 1 94 ? 13.275 -3.189 -16.782 1.00 96.62 94 GLY A CA 1
ATOM 713 C C . GLY A 1 94 ? 13.975 -3.536 -15.468 1.00 96.62 94 GLY A C 1
ATOM 714 O O . GLY A 1 94 ? 15.044 -2.997 -15.173 1.00 96.62 94 GLY A O 1
ATOM 715 N N . TRP A 1 95 ? 13.429 -4.490 -14.708 1.00 97.06 95 TRP A N 1
ATOM 716 C CA . TRP A 1 95 ? 14.065 -4.990 -13.493 1.00 97.06 95 TRP A CA 1
ATOM 717 C C . TRP A 1 95 ? 15.406 -5.675 -13.782 1.00 97.06 95 TRP A C 1
ATOM 719 O O . TRP A 1 95 ? 16.380 -5.429 -13.075 1.00 97.06 95 TRP A O 1
ATOM 729 N N . ALA A 1 96 ? 15.497 -6.480 -14.844 1.00 97.19 96 ALA A N 1
ATOM 730 C CA . ALA A 1 96 ? 16.751 -7.121 -15.241 1.00 97.19 96 ALA A CA 1
ATOM 731 C C . ALA A 1 96 ? 17.833 -6.105 -15.657 1.00 97.19 96 ALA A C 1
ATOM 733 O O . ALA A 1 96 ? 18.994 -6.271 -15.286 1.00 97.19 96 ALA A O 1
ATOM 734 N N . LEU A 1 97 ? 17.464 -5.021 -16.359 1.00 96.31 97 LEU A N 1
ATOM 735 C CA . LEU A 1 97 ? 18.393 -3.916 -16.654 1.00 96.31 97 LEU A CA 1
ATOM 736 C C . LEU A 1 97 ? 18.952 -3.293 -15.367 1.00 96.31 97 LEU A C 1
ATOM 738 O O . LEU A 1 97 ? 20.148 -3.006 -15.270 1.00 96.31 97 LEU A O 1
ATOM 742 N N . PHE A 1 98 ? 18.076 -3.075 -14.387 1.00 95.25 98 PHE A N 1
ATOM 743 C CA . PHE A 1 98 ? 18.445 -2.534 -13.087 1.00 95.25 98 PHE A CA 1
ATOM 744 C C . PHE A 1 98 ? 19.353 -3.487 -12.298 1.00 95.25 98 PHE A C 1
ATOM 746 O O . PHE A 1 98 ? 20.364 -3.045 -11.752 1.00 95.25 98 PHE A O 1
ATOM 753 N N . ASP A 1 99 ? 19.047 -4.784 -12.280 1.00 94.44 99 ASP A N 1
ATOM 754 C CA . ASP A 1 99 ? 19.835 -5.797 -11.572 1.00 94.44 99 ASP A CA 1
ATOM 755 C C . ASP A 1 99 ? 21.252 -5.946 -12.149 1.00 94.44 99 ASP A C 1
ATOM 757 O O . ASP A 1 99 ? 22.228 -5.966 -11.395 1.00 94.44 99 ASP A O 1
ATOM 761 N N . ASP A 1 100 ? 21.392 -5.939 -13.480 1.00 95.62 100 ASP A N 1
ATOM 762 C CA . ASP A 1 100 ? 22.696 -5.924 -14.155 1.00 95.62 100 ASP A CA 1
ATOM 763 C C . ASP A 1 100 ? 23.509 -4.674 -13.778 1.00 95.62 100 ASP A C 1
ATOM 765 O O . ASP A 1 100 ? 24.702 -4.759 -13.460 1.00 95.62 100 ASP A O 1
ATOM 769 N N . TRP A 1 101 ? 22.867 -3.500 -13.757 1.00 93.75 101 TRP A N 1
ATOM 770 C CA . TRP A 1 101 ? 23.515 -2.243 -13.376 1.00 93.75 101 TRP A CA 1
ATOM 771 C C . TRP A 1 101 ? 23.966 -2.243 -11.909 1.00 93.75 101 TRP A C 1
ATOM 773 O O . TRP A 1 101 ? 25.099 -1.850 -11.611 1.00 93.75 101 TRP A O 1
ATOM 783 N N . VAL A 1 102 ? 23.126 -2.728 -10.988 1.00 91.44 102 VAL A N 1
ATOM 784 C CA . VAL A 1 102 ? 23.470 -2.877 -9.564 1.00 91.44 102 VAL A CA 1
ATOM 785 C C . VAL A 1 102 ? 24.595 -3.896 -9.375 1.00 91.44 102 VAL A C 1
ATOM 787 O O . VAL A 1 102 ? 25.560 -3.614 -8.657 1.00 91.44 102 VAL A O 1
ATOM 790 N N . SER A 1 103 ? 24.537 -5.033 -10.070 1.00 91.69 103 SER A N 1
ATOM 791 C CA . SER A 1 103 ? 25.560 -6.086 -10.042 1.00 91.69 103 SER A CA 1
ATOM 792 C C . SER A 1 103 ? 26.916 -5.595 -10.555 1.00 91.69 103 SER A C 1
ATOM 794 O O . SER A 1 103 ? 27.963 -5.933 -9.994 1.00 91.69 103 SER A O 1
ATOM 796 N N . ALA A 1 104 ? 26.913 -4.705 -11.550 1.00 92.50 104 ALA A N 1
ATOM 797 C CA . ALA A 1 104 ? 28.098 -4.003 -12.036 1.00 92.50 104 ALA A CA 1
ATOM 798 C C . ALA A 1 104 ? 28.588 -2.875 -11.100 1.00 92.50 104 ALA A C 1
ATOM 800 O O . ALA A 1 104 ? 29.507 -2.134 -11.456 1.00 92.50 104 ALA A O 1
ATOM 801 N N . ARG A 1 105 ? 28.013 -2.753 -9.894 1.00 90.50 105 ARG A N 1
ATOM 802 C CA . ARG A 1 105 ? 28.281 -1.704 -8.894 1.00 90.50 105 ARG A CA 1
ATOM 803 C C . ARG A 1 105 ? 27.933 -0.298 -9.375 1.00 90.50 105 ARG A C 1
ATOM 805 O O . ARG A 1 105 ? 28.639 0.654 -9.049 1.00 90.50 105 ARG A O 1
ATOM 812 N N . MET A 1 106 ? 26.829 -0.180 -10.108 1.00 91.25 106 MET A N 1
ATOM 813 C CA . MET A 1 106 ? 26.218 1.088 -10.506 1.00 91.25 106 MET A CA 1
ATOM 814 C C . MET A 1 106 ? 27.205 2.026 -11.225 1.00 91.25 106 MET A C 1
ATOM 816 O O . MET A 1 106 ? 27.502 3.114 -10.723 1.00 91.25 106 MET A O 1
ATOM 820 N N . PRO A 1 107 ? 27.755 1.632 -12.394 1.00 90.44 107 PRO A N 1
ATOM 821 C CA . PRO A 1 107 ? 28.683 2.477 -13.140 1.00 90.44 107 PRO A CA 1
ATOM 822 C C . PRO A 1 107 ? 28.081 3.873 -13.403 1.00 90.44 107 PRO A C 1
ATOM 824 O O . PRO A 1 107 ? 26.918 3.972 -13.821 1.00 90.44 107 PRO A O 1
ATOM 827 N N . PRO A 1 108 ? 28.854 4.958 -13.188 1.00 87.19 108 PRO A N 1
ATOM 828 C CA . PRO A 1 108 ? 28.353 6.330 -13.264 1.00 87.19 108 PRO A CA 1
ATOM 829 C C . PRO A 1 108 ? 27.908 6.704 -14.684 1.00 87.19 108 PRO A C 1
ATOM 831 O O . PRO A 1 108 ? 28.343 6.099 -15.663 1.00 87.19 108 PRO A O 1
ATOM 834 N N . GLY A 1 109 ? 27.040 7.713 -14.798 1.00 84.75 109 GLY A N 1
ATOM 835 C CA . GLY A 1 109 ? 26.492 8.168 -16.085 1.00 84.75 109 GLY A CA 1
ATOM 836 C C . GLY A 1 109 ? 25.353 7.302 -16.640 1.00 84.75 109 GLY A C 1
ATOM 837 O O . GLY A 1 109 ? 24.894 7.550 -17.747 1.00 84.75 109 GLY A O 1
ATOM 838 N N . ASN A 1 110 ? 24.874 6.315 -15.875 1.00 88.44 110 ASN A N 1
ATOM 839 C CA . ASN A 1 110 ? 23.760 5.434 -16.249 1.00 88.44 110 ASN A CA 1
ATOM 840 C C . ASN A 1 110 ? 22.519 5.671 -15.365 1.00 88.44 110 ASN A C 1
ATOM 842 O O . ASN A 1 110 ? 21.811 4.731 -15.022 1.00 88.44 110 ASN A O 1
ATOM 846 N N . GLY A 1 111 ? 22.262 6.926 -14.969 1.00 87.62 111 GLY A N 1
ATOM 847 C CA . GLY A 1 111 ? 21.094 7.291 -14.146 1.00 87.62 111 GLY A CA 1
ATOM 848 C C . GLY A 1 111 ? 19.752 6.917 -14.787 1.00 87.62 111 GLY A C 1
ATOM 849 O O . GLY A 1 111 ? 18.811 6.586 -14.069 1.00 87.62 111 GLY A O 1
ATOM 850 N N . TRP A 1 112 ? 19.724 6.835 -16.122 1.00 90.12 112 TRP A N 1
ATOM 851 C CA . TRP A 1 112 ? 18.579 6.396 -16.920 1.00 90.12 112 TRP A CA 1
ATOM 852 C C . TRP A 1 112 ? 18.045 5.008 -16.523 1.00 90.12 112 TRP A C 1
ATOM 854 O O . TRP A 1 112 ? 16.870 4.715 -16.729 1.00 90.12 112 TRP A O 1
ATOM 864 N N . VAL A 1 113 ? 18.884 4.147 -15.929 1.00 93.38 113 VAL A N 1
ATOM 865 C CA . VAL A 1 113 ? 18.479 2.811 -15.451 1.00 93.38 113 VAL A CA 1
ATOM 866 C C . VAL A 1 113 ? 17.490 2.899 -14.282 1.00 93.38 113 VAL A C 1
ATOM 868 O O . VAL A 1 113 ? 16.709 1.979 -14.056 1.00 93.38 113 VAL A O 1
ATOM 871 N N . ILE A 1 114 ? 17.493 4.011 -13.545 1.00 92.62 114 ILE A N 1
ATOM 872 C CA . ILE A 1 114 ? 16.464 4.318 -12.548 1.00 92.62 114 ILE A CA 1
ATOM 873 C C . ILE A 1 114 ? 15.268 4.981 -13.244 1.00 92.62 114 ILE A C 1
ATOM 875 O O . ILE A 1 114 ? 14.130 4.577 -13.026 1.00 92.62 114 ILE A O 1
ATOM 879 N N . ASP A 1 115 ? 15.513 5.936 -14.141 1.00 91.50 115 ASP A N 1
ATOM 880 C CA . ASP A 1 115 ? 14.456 6.667 -14.856 1.00 91.50 115 ASP A CA 1
ATOM 881 C C . ASP A 1 115 ? 13.540 5.762 -15.693 1.00 91.50 115 ASP A C 1
ATOM 883 O O . ASP A 1 115 ? 12.352 6.042 -15.836 1.00 91.50 115 ASP A O 1
ATOM 887 N N . GLN A 1 116 ? 14.055 4.650 -16.227 1.00 93.25 116 GLN A N 1
ATOM 888 C CA . GLN A 1 116 ? 13.262 3.689 -17.002 1.00 93.25 116 GLN A CA 1
ATOM 889 C C . GLN A 1 116 ? 12.047 3.151 -16.225 1.00 93.25 116 GLN A C 1
ATOM 891 O O . GLN A 1 116 ? 11.039 2.818 -16.850 1.00 93.25 116 GLN A O 1
ATOM 896 N N . PHE A 1 117 ? 12.089 3.126 -14.883 1.00 94.44 117 PHE A N 1
ATOM 897 C CA . PHE A 1 117 ? 10.945 2.706 -14.068 1.00 94.44 117 PHE A CA 1
ATOM 898 C C . PHE A 1 117 ? 9.716 3.605 -14.282 1.00 94.44 117 PHE A C 1
ATOM 900 O O . PHE A 1 117 ? 8.599 3.124 -14.127 1.00 94.44 117 PHE A O 1
ATOM 907 N N . LEU A 1 118 ? 9.880 4.858 -14.730 1.00 91.69 118 LEU A N 1
ATOM 908 C CA . LEU A 1 118 ? 8.757 5.716 -15.142 1.00 91.69 118 LEU A CA 1
ATOM 909 C C . LEU A 1 118 ? 7.918 5.091 -16.263 1.00 91.69 118 LEU A C 1
ATOM 911 O O . LEU A 1 118 ? 6.719 5.340 -16.367 1.00 91.69 118 LEU A O 1
ATOM 915 N N . TRP A 1 119 ? 8.557 4.284 -17.107 1.00 91.06 119 TRP A N 1
ATOM 916 C CA . TRP A 1 119 ? 7.970 3.732 -18.320 1.00 91.06 119 TRP A CA 1
ATOM 917 C C . TRP A 1 119 ? 7.612 2.256 -18.176 1.00 91.06 119 TRP A C 1
ATOM 919 O O . TRP A 1 119 ? 6.573 1.817 -18.684 1.00 91.06 119 TRP A O 1
ATOM 929 N N . LEU A 1 120 ? 8.489 1.492 -17.520 1.00 94.75 120 LEU A N 1
ATOM 930 C CA . LEU A 1 120 ? 8.426 0.033 -17.501 1.00 94.75 120 LEU A CA 1
ATOM 931 C C . LEU A 1 120 ? 7.879 -0.543 -16.193 1.00 94.75 120 LEU A C 1
ATOM 933 O O . LEU A 1 120 ? 7.480 -1.704 -16.189 1.00 94.75 120 LEU A O 1
ATOM 937 N N . ALA A 1 121 ? 7.843 0.220 -15.095 1.00 94.12 121 ALA A N 1
ATOM 938 C CA . ALA A 1 121 ? 7.432 -0.337 -13.811 1.00 94.12 121 ALA A CA 1
ATOM 939 C C . ALA A 1 121 ? 5.948 -0.727 -13.801 1.00 94.12 121 ALA A C 1
ATOM 941 O O . ALA A 1 121 ? 5.073 0.048 -14.191 1.00 94.12 121 ALA A O 1
ATOM 942 N N . ASN A 1 122 ? 5.673 -1.913 -13.264 1.00 94.06 122 ASN A N 1
ATOM 943 C CA . ASN A 1 122 ? 4.372 -2.274 -12.717 1.00 94.06 122 ASN A CA 1
ATOM 944 C C . ASN A 1 122 ? 4.398 -2.148 -11.182 1.00 94.06 122 ASN A C 1
ATOM 946 O O . ASN A 1 122 ? 5.428 -1.837 -10.571 1.00 94.06 122 ASN A O 1
ATOM 950 N N . ASP A 1 123 ? 3.260 -2.407 -10.545 1.00 91.25 123 ASP A N 1
ATOM 951 C CA . ASP A 1 123 ? 3.124 -2.298 -9.093 1.00 91.25 123 ASP A CA 1
ATOM 952 C C . ASP A 1 123 ? 4.077 -3.233 -8.323 1.00 91.25 123 ASP A C 1
ATOM 954 O O . ASP A 1 123 ? 4.522 -2.884 -7.227 1.00 91.25 123 ASP A O 1
ATOM 958 N N . ASP A 1 124 ? 4.424 -4.398 -8.879 1.00 89.62 124 ASP A N 1
ATOM 959 C CA . ASP A 1 124 ? 5.392 -5.317 -8.271 1.00 89.62 124 ASP A CA 1
ATOM 960 C C . ASP A 1 124 ? 6.814 -4.767 -8.317 1.00 89.62 124 ASP A C 1
ATOM 962 O O . ASP A 1 124 ? 7.486 -4.732 -7.285 1.00 89.62 124 ASP A O 1
ATOM 966 N N . SER A 1 125 ? 7.238 -4.238 -9.464 1.00 94.00 125 SER A N 1
ATOM 967 C CA . SER A 1 125 ? 8.541 -3.577 -9.603 1.00 94.00 125 SER A CA 1
ATOM 968 C C . SER A 1 125 ? 8.657 -2.369 -8.674 1.00 94.00 125 SER A C 1
ATOM 970 O O . SER A 1 125 ? 9.683 -2.173 -8.026 1.00 94.00 125 SER A O 1
ATOM 972 N N . VAL A 1 126 ? 7.580 -1.588 -8.539 1.00 95.25 126 VAL A N 1
ATOM 973 C CA . VAL A 1 126 ? 7.493 -0.473 -7.588 1.00 95.25 126 VAL A CA 1
ATOM 974 C C . VAL A 1 126 ? 7.668 -0.956 -6.148 1.00 95.25 126 VAL A C 1
ATOM 976 O O . VAL A 1 126 ? 8.477 -0.396 -5.404 1.00 95.25 126 VAL A O 1
ATOM 979 N N . ARG A 1 127 ? 6.947 -2.011 -5.741 1.00 91.69 127 ARG A N 1
ATOM 980 C CA . ARG A 1 127 ? 7.084 -2.618 -4.406 1.00 91.69 127 ARG A CA 1
ATOM 981 C C . ARG A 1 127 ? 8.504 -3.118 -4.157 1.00 91.69 127 ARG A C 1
ATOM 983 O O . ARG A 1 127 ? 9.041 -2.911 -3.067 1.00 91.69 127 ARG A O 1
ATOM 990 N N . GLN A 1 128 ? 9.110 -3.755 -5.153 1.00 92.88 128 GLN A N 1
ATOM 991 C CA . GLN A 1 128 ? 10.458 -4.298 -5.057 1.00 92.88 128 GLN A CA 1
ATOM 992 C C . GLN A 1 128 ? 11.508 -3.186 -4.939 1.00 92.88 128 GLN A C 1
ATOM 994 O O . GLN A 1 128 ? 12.375 -3.263 -4.065 1.00 92.88 128 GLN A O 1
ATOM 999 N N . LEU A 1 129 ? 11.383 -2.112 -5.726 1.00 94.81 129 LEU A N 1
ATOM 1000 C CA . LEU A 1 129 ? 12.242 -0.929 -5.629 1.00 94.81 129 LEU A CA 1
ATOM 1001 C C . LEU A 1 129 ? 12.105 -0.250 -4.259 1.00 94.81 129 LEU A C 1
ATOM 1003 O O . LEU A 1 129 ? 13.107 0.027 -3.604 1.00 94.81 129 LEU A O 1
ATOM 1007 N N . GLY A 1 130 ? 10.874 -0.048 -3.781 1.00 93.38 130 GLY A N 1
ATOM 1008 C CA . GLY A 1 130 ? 10.608 0.519 -2.457 1.00 93.38 130 GLY A CA 1
ATOM 1009 C C . GLY A 1 130 ? 11.212 -0.304 -1.316 1.00 93.38 130 GLY A C 1
ATOM 1010 O O . GLY A 1 130 ? 11.819 0.250 -0.399 1.00 93.38 130 GLY A O 1
ATOM 1011 N N . ALA A 1 131 ? 11.104 -1.635 -1.383 1.00 90.94 131 ALA A N 1
ATOM 1012 C CA . ALA A 1 131 ? 11.730 -2.528 -0.411 1.00 90.94 131 ALA A CA 1
ATOM 1013 C C . ALA A 1 131 ? 13.264 -2.447 -0.451 1.00 90.94 131 ALA A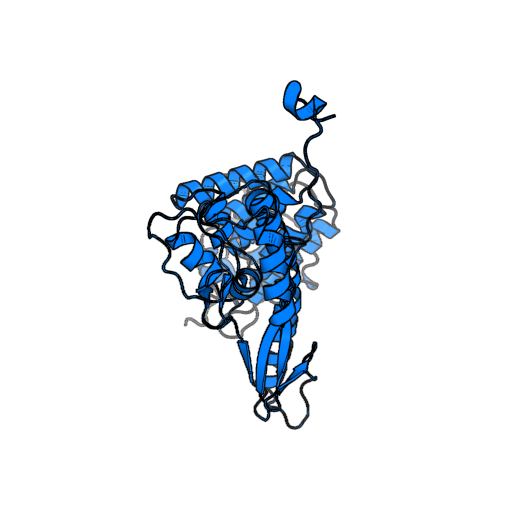 C 1
ATOM 1015 O O . ALA A 1 131 ? 13.892 -2.404 0.607 1.00 90.94 131 ALA A O 1
ATOM 1016 N N . LEU A 1 132 ? 13.857 -2.382 -1.647 1.00 92.56 132 LEU A N 1
ATOM 1017 C CA . LEU A 1 132 ? 15.302 -2.252 -1.822 1.00 92.56 132 LEU A CA 1
ATOM 1018 C C . LEU A 1 132 ? 15.833 -0.928 -1.258 1.00 92.56 132 LEU A C 1
ATOM 1020 O O . LEU A 1 132 ? 16.894 -0.925 -0.638 1.00 92.56 132 LEU A O 1
ATOM 1024 N N . LEU A 1 133 ? 15.093 0.177 -1.410 1.00 93.19 133 LEU A N 1
ATOM 1025 C CA . LEU A 1 133 ? 15.484 1.495 -0.890 1.00 93.19 133 LEU A CA 1
ATOM 1026 C C . LEU A 1 133 ? 15.630 1.524 0.638 1.00 93.19 133 LEU A C 1
ATOM 1028 O O . LEU A 1 133 ? 16.479 2.241 1.163 1.00 93.19 133 LEU A O 1
ATOM 1032 N N . LEU A 1 134 ? 14.880 0.694 1.370 1.00 90.94 134 LEU A N 1
ATOM 1033 C CA . LEU A 1 134 ? 15.032 0.569 2.827 1.00 90.94 134 LEU A CA 1
ATOM 1034 C C . LEU A 1 134 ? 16.359 -0.081 3.247 1.00 90.94 134 LEU A C 1
ATOM 1036 O O . LEU A 1 134 ? 16.818 0.116 4.375 1.00 90.94 134 LEU A O 1
ATOM 1040 N N . SER A 1 135 ? 16.974 -0.855 2.355 1.00 88.88 135 SER A N 1
ATOM 1041 C CA . SER A 1 135 ? 18.249 -1.542 2.565 1.00 88.88 135 SER A CA 1
ATOM 1042 C C . SER A 1 135 ? 19.249 -1.222 1.453 1.00 88.88 135 SER A C 1
ATOM 1044 O O . SER A 1 135 ? 20.007 -2.102 1.041 1.00 88.88 135 SER A O 1
ATOM 1046 N N . TRP A 1 136 ? 19.212 0.011 0.933 1.00 86.19 136 TRP A N 1
ATOM 1047 C CA . TRP A 1 136 ? 19.949 0.389 -0.269 1.00 86.19 136 TRP A CA 1
ATOM 1048 C C . TRP A 1 136 ? 21.459 0.113 -0.120 1.00 86.19 136 TRP A C 1
ATOM 1050 O O . TRP A 1 136 ? 22.049 0.477 0.901 1.00 86.19 136 TRP A O 1
ATOM 1060 N N . PRO A 1 137 ? 22.107 -0.534 -1.108 1.00 67.56 137 PRO A N 1
ATOM 1061 C CA . PRO A 1 137 ? 23.482 -1.016 -0.968 1.00 67.56 137 PRO A CA 1
ATOM 1062 C C . PRO A 1 137 ? 24.566 0.040 -1.255 1.00 67.56 137 PRO A C 1
ATOM 1064 O O . PRO A 1 137 ? 25.747 -0.246 -1.057 1.00 67.56 137 PRO A O 1
ATOM 1067 N N . GLY A 1 138 ? 24.204 1.229 -1.754 1.00 66.31 138 GLY A N 1
ATOM 1068 C CA . GLY A 1 138 ? 25.148 2.260 -2.211 1.00 66.31 138 GLY A CA 1
ATOM 1069 C C . GLY A 1 138 ? 24.866 3.662 -1.673 1.00 66.31 138 GLY A C 1
ATOM 1070 O O . GLY A 1 138 ? 24.024 3.850 -0.806 1.00 66.31 138 GLY A O 1
ATOM 1071 N N . VAL A 1 139 ? 25.582 4.659 -2.195 1.00 65.81 139 VAL A N 1
ATOM 1072 C CA . VAL A 1 139 ? 25.442 6.070 -1.797 1.00 65.81 139 VAL A CA 1
ATOM 1073 C C . VAL A 1 139 ? 25.064 6.903 -3.024 1.00 65.81 139 VAL A C 1
ATOM 1075 O O . VAL A 1 139 ? 25.746 6.811 -4.043 1.00 65.81 139 VAL A O 1
ATOM 1078 N N . GLY A 1 140 ? 24.019 7.733 -2.916 1.00 72.31 140 GLY A N 1
ATOM 1079 C CA . GLY A 1 140 ? 23.751 8.852 -3.833 1.00 72.31 140 GLY A CA 1
ATOM 1080 C C . GLY A 1 140 ? 22.783 8.589 -4.994 1.00 72.31 140 GLY A C 1
ATOM 1081 O O . GLY A 1 140 ? 22.593 9.472 -5.824 1.00 72.31 140 GLY A O 1
ATOM 1082 N N . THR A 1 141 ? 22.179 7.402 -5.077 1.00 84.44 141 THR A N 1
ATOM 1083 C CA . THR A 1 141 ? 21.181 7.029 -6.108 1.00 84.44 141 THR A CA 1
ATOM 1084 C C . THR A 1 141 ? 19.809 6.682 -5.528 1.00 84.44 141 THR A C 1
ATOM 1086 O O . THR A 1 141 ? 18.828 6.606 -6.264 1.00 84.44 141 THR A O 1
ATOM 1089 N N . ASP A 1 142 ? 19.728 6.517 -4.212 1.00 89.31 142 ASP A N 1
ATOM 1090 C CA . ASP A 1 142 ? 18.516 6.244 -3.446 1.00 89.31 142 ASP A CA 1
ATOM 1091 C C . ASP A 1 142 ? 17.531 7.417 -3.481 1.00 89.31 142 ASP A C 1
ATOM 1093 O O . ASP A 1 142 ? 16.345 7.216 -3.742 1.00 89.31 142 ASP A O 1
ATOM 1097 N N . GLU A 1 143 ? 18.018 8.647 -3.313 1.00 92.31 143 GLU A N 1
ATOM 1098 C CA . GLU A 1 143 ? 17.192 9.855 -3.460 1.00 92.31 143 GLU A CA 1
ATOM 1099 C C . GLU A 1 143 ? 16.621 9.976 -4.881 1.00 92.31 143 GLU A C 1
ATOM 1101 O O . GLU A 1 143 ? 15.442 10.283 -5.057 1.00 92.31 143 GLU A O 1
ATOM 1106 N N . HIS A 1 144 ? 17.417 9.653 -5.908 1.00 91.25 144 HIS A N 1
ATOM 1107 C CA . HIS A 1 144 ? 16.949 9.666 -7.296 1.00 91.25 144 HIS A CA 1
ATOM 1108 C C . HIS A 1 144 ? 15.834 8.637 -7.529 1.00 91.25 144 HIS A C 1
ATOM 1110 O O . HIS A 1 144 ? 14.797 8.962 -8.103 1.00 91.25 144 HIS A O 1
ATOM 1116 N N . ALA A 1 145 ? 16.008 7.415 -7.022 1.00 93.50 145 ALA A N 1
ATOM 1117 C CA . ALA A 1 145 ? 14.994 6.369 -7.104 1.00 93.50 145 ALA A CA 1
ATOM 1118 C C . ALA A 1 145 ? 13.705 6.727 -6.344 1.00 93.50 145 ALA A C 1
ATOM 1120 O O . ALA A 1 145 ? 12.612 6.465 -6.845 1.00 93.50 145 ALA A O 1
ATOM 1121 N N . ALA A 1 146 ? 13.802 7.377 -5.179 1.00 94.81 146 ALA A N 1
ATOM 1122 C CA . ALA A 1 146 ? 12.631 7.918 -4.489 1.00 94.81 146 ALA A CA 1
ATOM 1123 C C . ALA A 1 146 ? 11.941 9.023 -5.306 1.00 94.81 146 ALA A C 1
ATOM 1125 O O . ALA A 1 146 ? 10.715 9.037 -5.405 1.00 94.81 146 ALA A O 1
ATOM 1126 N N . GLY A 1 147 ? 12.713 9.900 -5.952 1.00 94.19 147 GLY A N 1
ATOM 1127 C CA . GLY A 1 147 ? 12.190 10.886 -6.898 1.00 94.19 147 GLY A CA 1
ATOM 1128 C C . GLY A 1 147 ? 11.403 10.235 -8.038 1.00 94.19 147 GLY A C 1
ATOM 1129 O O . GLY A 1 147 ? 10.274 10.642 -8.307 1.00 94.19 147 GLY A O 1
ATOM 1130 N N . VAL A 1 148 ? 11.939 9.168 -8.638 1.00 93.88 148 VAL A N 1
ATOM 1131 C CA . VAL A 1 148 ? 11.253 8.401 -9.691 1.00 93.88 148 VAL A CA 1
ATOM 1132 C C . VAL A 1 148 ? 9.952 7.778 -9.187 1.00 93.88 148 VAL A C 1
ATOM 1134 O O . VAL A 1 148 ? 8.933 7.917 -9.857 1.00 93.88 148 VAL A O 1
ATOM 1137 N N . LEU A 1 149 ? 9.918 7.181 -7.990 1.00 95.88 149 LEU A N 1
ATOM 1138 C CA . LEU A 1 149 ? 8.656 6.719 -7.385 1.00 95.88 149 LEU A CA 1
ATOM 1139 C C . LEU A 1 149 ? 7.640 7.867 -7.225 1.00 95.88 149 LEU A C 1
ATOM 1141 O O . LEU A 1 149 ? 6.443 7.684 -7.456 1.00 95.88 149 LEU A O 1
ATOM 1145 N N . GLY A 1 150 ? 8.110 9.062 -6.862 1.00 94.88 150 GLY A N 1
ATOM 1146 C CA . GLY A 1 150 ? 7.278 10.260 -6.745 1.00 94.88 150 GLY A CA 1
ATOM 1147 C C . GLY A 1 150 ? 6.703 10.740 -8.078 1.00 94.88 150 GLY A C 1
ATOM 1148 O O . GLY A 1 150 ? 5.568 11.218 -8.113 1.00 94.88 150 GLY A O 1
ATOM 1149 N N . GLU A 1 151 ? 7.458 10.596 -9.167 1.00 92.69 151 GLU A N 1
ATOM 1150 C CA . GLU A 1 151 ? 7.004 10.915 -10.524 1.00 92.69 151 GLU A CA 1
ATOM 1151 C C . GLU A 1 151 ? 6.093 9.828 -11.117 1.00 92.69 151 GLU A C 1
ATOM 1153 O O . GLU A 1 151 ? 5.125 10.180 -11.790 1.00 92.69 151 GLU A O 1
ATOM 1158 N N . ILE A 1 152 ? 6.309 8.539 -10.805 1.00 93.56 152 ILE A N 1
ATOM 1159 C CA . ILE A 1 152 ? 5.351 7.460 -11.128 1.00 93.56 152 ILE A CA 1
ATOM 1160 C C . ILE A 1 152 ? 3.977 7.798 -10.532 1.00 93.56 152 ILE A C 1
ATOM 1162 O O . ILE A 1 152 ? 2.955 7.682 -11.205 1.00 93.56 152 ILE A O 1
ATOM 1166 N N . GLY A 1 153 ? 3.940 8.229 -9.266 1.00 91.94 153 GLY A N 1
ATOM 1167 C CA . GLY A 1 153 ? 2.768 8.868 -8.654 1.00 91.94 153 GLY A CA 1
ATOM 1168 C C . GLY A 1 153 ? 1.512 7.994 -8.494 1.00 91.94 153 GLY A C 1
ATOM 1169 O O . GLY A 1 153 ? 0.471 8.504 -8.058 1.00 91.94 153 GLY A O 1
ATOM 1170 N N . THR A 1 154 ? 1.593 6.700 -8.823 1.00 93.19 154 THR A N 1
ATOM 1171 C CA . THR A 1 154 ? 0.544 5.705 -8.565 1.00 93.19 154 THR A CA 1
ATOM 1172 C C . THR A 1 154 ? 0.405 5.443 -7.070 1.00 93.19 154 THR A C 1
ATOM 1174 O O . THR A 1 154 ? 1.320 5.703 -6.286 1.00 93.19 154 THR A O 1
ATOM 1177 N N . ASP A 1 155 ? -0.732 4.888 -6.652 1.00 93.19 155 ASP A N 1
ATOM 1178 C CA . ASP A 1 155 ? -0.959 4.589 -5.235 1.00 93.19 155 ASP A CA 1
ATOM 1179 C C . ASP A 1 155 ? 0.051 3.561 -4.703 1.00 93.19 155 ASP A C 1
ATOM 1181 O O . ASP A 1 155 ? 0.558 3.716 -3.595 1.00 93.19 155 ASP A O 1
ATOM 1185 N N . ALA A 1 156 ? 0.465 2.587 -5.520 1.00 91.75 156 ALA A N 1
ATOM 1186 C CA . ALA A 1 156 ? 1.541 1.667 -5.156 1.00 91.75 156 ALA A CA 1
ATOM 1187 C C . ALA A 1 156 ? 2.874 2.397 -4.896 1.00 91.75 156 ALA A C 1
ATOM 1189 O O . ALA A 1 156 ? 3.561 2.092 -3.916 1.00 91.75 156 ALA A O 1
ATOM 1190 N N . ALA A 1 157 ? 3.232 3.380 -5.731 1.00 95.44 157 ALA A N 1
ATOM 1191 C CA . ALA A 1 157 ? 4.485 4.124 -5.602 1.00 95.44 157 ALA A CA 1
ATOM 1192 C C . ALA A 1 157 ? 4.471 5.063 -4.395 1.00 95.44 157 ALA A C 1
ATOM 1194 O O . ALA A 1 157 ? 5.406 5.069 -3.591 1.00 95.44 157 ALA A O 1
ATOM 1195 N N . LEU A 1 158 ? 3.369 5.788 -4.203 1.00 96.00 158 LEU A N 1
ATOM 1196 C CA . LEU A 1 158 ? 3.178 6.637 -3.032 1.00 96.00 158 LEU A CA 1
ATOM 1197 C C . LEU A 1 158 ? 3.127 5.808 -1.737 1.00 96.00 158 LEU A C 1
ATOM 1199 O O . LEU A 1 158 ? 3.665 6.247 -0.722 1.00 96.00 158 LEU A O 1
ATOM 1203 N N . ALA A 1 159 ? 2.561 4.594 -1.753 1.00 93.50 159 ALA A N 1
ATOM 1204 C CA . ALA A 1 159 ? 2.583 3.693 -0.598 1.00 93.50 159 ALA A CA 1
ATOM 1205 C C . ALA A 1 159 ? 4.018 3.298 -0.212 1.00 93.50 159 ALA A C 1
ATOM 1207 O O . ALA A 1 159 ? 4.356 3.279 0.975 1.00 93.50 159 ALA A O 1
ATOM 1208 N N . GLN A 1 160 ? 4.887 3.031 -1.196 1.00 94.62 160 GLN A N 1
ATOM 1209 C CA . GLN A 1 160 ? 6.304 2.769 -0.929 1.00 94.62 160 GLN A CA 1
ATOM 1210 C C . GLN A 1 160 ? 7.030 4.003 -0.392 1.00 94.62 160 GLN A C 1
ATOM 1212 O O . GLN A 1 160 ? 7.785 3.878 0.569 1.00 94.62 160 GLN A O 1
ATOM 1217 N N . LEU A 1 161 ? 6.768 5.193 -0.938 1.00 95.94 161 LEU A N 1
ATOM 1218 C CA . LEU A 1 161 ? 7.329 6.435 -0.400 1.00 95.94 161 LEU A CA 1
ATOM 1219 C C . LEU A 1 161 ? 6.901 6.673 1.047 1.00 95.94 161 LEU A C 1
ATOM 1221 O O . LEU A 1 161 ? 7.741 6.975 1.888 1.00 95.94 161 LEU A O 1
ATOM 1225 N N . HIS A 1 162 ? 5.622 6.466 1.368 1.00 93.81 162 HIS A N 1
ATOM 1226 C CA . HIS A 1 162 ? 5.137 6.566 2.744 1.00 93.81 162 HIS A CA 1
ATOM 1227 C C . HIS A 1 162 ? 5.844 5.564 3.657 1.00 93.81 162 HIS A C 1
ATOM 1229 O O . HIS A 1 162 ? 6.254 5.896 4.762 1.00 93.81 162 HIS A O 1
ATOM 1235 N N . ARG A 1 163 ? 6.073 4.338 3.190 1.00 91.94 163 ARG A N 1
ATOM 1236 C CA . ARG A 1 163 ? 6.842 3.344 3.944 1.00 91.94 163 ARG A CA 1
ATOM 1237 C C . ARG A 1 163 ? 8.301 3.774 4.159 1.00 91.94 163 ARG A C 1
ATOM 1239 O O . ARG A 1 163 ? 8.846 3.567 5.242 1.00 91.94 163 ARG A O 1
ATOM 1246 N N . ILE A 1 164 ? 8.922 4.409 3.168 1.00 94.00 164 ILE A N 1
ATOM 1247 C CA . ILE A 1 164 ? 10.275 4.974 3.268 1.00 94.00 164 ILE A CA 1
ATOM 1248 C C . ILE A 1 164 ? 10.335 6.072 4.337 1.00 94.00 164 ILE A C 1
ATOM 1250 O O . ILE A 1 164 ? 11.277 6.060 5.130 1.00 94.00 164 ILE A O 1
ATOM 1254 N N . THR A 1 165 ? 9.328 6.951 4.445 1.00 92.88 165 THR A N 1
ATOM 1255 C CA . THR A 1 165 ? 9.333 7.998 5.488 1.00 92.88 165 THR A CA 1
ATOM 1256 C C . THR A 1 165 ? 9.370 7.418 6.902 1.00 92.88 165 THR A C 1
ATOM 1258 O O . THR A 1 165 ? 10.029 7.966 7.784 1.00 92.88 165 THR A O 1
ATOM 1261 N N . GLN A 1 166 ? 8.728 6.264 7.104 1.00 87.44 166 GLN A N 1
ATOM 1262 C CA . GLN A 1 166 ? 8.668 5.593 8.402 1.00 87.44 166 GLN A CA 1
ATOM 1263 C C . GLN A 1 166 ? 9.945 4.811 8.737 1.00 87.44 166 GLN A C 1
ATOM 1265 O O . GLN A 1 166 ? 10.378 4.795 9.889 1.00 87.44 166 GLN A O 1
ATOM 1270 N N . TRP A 1 167 ? 10.545 4.138 7.749 1.00 88.94 167 TRP A N 1
ATOM 1271 C CA . TRP A 1 167 ? 11.538 3.086 8.010 1.00 88.94 167 TRP A CA 1
ATOM 1272 C C . TRP A 1 167 ? 12.950 3.381 7.504 1.00 88.94 167 TRP A C 1
ATOM 1274 O O . TRP A 1 167 ? 13.897 2.716 7.937 1.00 88.94 167 TRP A O 1
ATOM 1284 N N . ALA A 1 168 ? 13.135 4.347 6.602 1.00 91.19 168 ALA A N 1
ATOM 1285 C CA . ALA A 1 168 ? 14.451 4.627 6.040 1.00 91.19 168 ALA A CA 1
ATOM 1286 C C . ALA A 1 168 ? 15.412 5.168 7.101 1.00 91.19 168 ALA A C 1
ATOM 1288 O O . ALA A 1 168 ? 15.093 6.094 7.849 1.00 91.19 168 ALA A O 1
ATOM 1289 N N . LYS A 1 169 ? 16.626 4.610 7.142 1.00 87.94 169 LYS A N 1
ATOM 1290 C CA . LYS A 1 169 ? 17.699 5.076 8.035 1.00 87.94 169 LYS A CA 1
ATOM 1291 C C . LYS A 1 169 ? 18.423 6.306 7.486 1.00 87.94 169 LYS A C 1
ATOM 1293 O O . LYS A 1 169 ? 18.940 7.094 8.271 1.00 87.94 169 LYS A O 1
ATOM 1298 N N . ALA A 1 170 ? 18.473 6.448 6.162 1.00 89.38 170 ALA A N 1
ATOM 1299 C CA . ALA A 1 170 ? 19.123 7.559 5.480 1.00 89.38 170 ALA A CA 1
ATOM 1300 C C . ALA A 1 170 ? 18.232 8.818 5.531 1.00 89.38 170 ALA A C 1
ATOM 1302 O O . ALA A 1 170 ? 17.113 8.779 5.015 1.00 89.38 170 ALA A O 1
ATOM 1303 N N . PRO A 1 171 ? 18.694 9.935 6.130 1.00 90.25 171 PRO A N 1
ATOM 1304 C CA . PRO A 1 171 ? 17.890 11.154 6.239 1.00 90.25 171 PRO A CA 1
ATOM 1305 C C . PRO A 1 171 ? 17.551 11.798 4.889 1.00 90.25 171 PRO A C 1
ATOM 1307 O O . PRO A 1 171 ? 16.439 12.288 4.729 1.00 90.25 171 PRO A O 1
ATOM 1310 N N . GLY A 1 172 ? 18.477 11.767 3.922 1.00 91.81 172 GLY A N 1
ATOM 1311 C CA . GLY A 1 172 ? 18.268 12.327 2.580 1.00 91.81 172 GLY A CA 1
ATOM 1312 C C . GLY A 1 172 ? 17.132 11.625 1.838 1.00 91.81 172 GLY A C 1
ATOM 1313 O O . GLY A 1 172 ? 16.136 12.255 1.495 1.00 91.81 172 GLY A O 1
ATOM 1314 N N . LEU A 1 173 ? 17.199 10.291 1.755 1.00 93.62 173 LEU A N 1
ATOM 1315 C CA . LEU A 1 173 ? 16.126 9.448 1.219 1.00 93.62 173 LEU A CA 1
ATOM 1316 C C . LEU A 1 173 ? 14.766 9.717 1.886 1.00 93.62 173 LEU A C 1
ATOM 1318 O O . LEU A 1 173 ? 13.741 9.789 1.205 1.00 93.62 173 LEU A O 1
ATOM 1322 N N . ARG A 1 174 ? 14.749 9.874 3.217 1.00 94.12 174 ARG A N 1
ATOM 1323 C CA . ARG A 1 174 ? 13.524 10.190 3.961 1.00 94.12 174 ARG A CA 1
ATOM 1324 C C . ARG A 1 174 ? 12.948 11.544 3.543 1.00 94.12 174 ARG A C 1
ATOM 1326 O O . ARG A 1 174 ? 11.770 11.607 3.207 1.00 94.12 174 ARG A O 1
ATOM 1333 N N . SER A 1 175 ? 13.785 12.582 3.502 1.00 95.19 175 SER A N 1
ATOM 1334 C CA . SER A 1 175 ? 13.399 13.938 3.089 1.00 95.19 175 SER A CA 1
ATOM 1335 C C . SER A 1 175 ? 12.835 13.950 1.669 1.00 95.19 175 SER A C 1
ATOM 1337 O O . SER A 1 175 ? 11.762 14.498 1.432 1.00 95.19 175 SER A O 1
ATOM 1339 N N . THR A 1 176 ? 13.494 13.274 0.722 1.00 95.75 176 THR A N 1
ATOM 1340 C CA . THR A 1 176 ? 13.005 13.180 -0.660 1.00 95.75 176 THR A CA 1
ATOM 1341 C C . THR A 1 176 ? 11.638 12.497 -0.737 1.00 95.75 176 THR A C 1
ATOM 1343 O O . THR A 1 176 ? 10.757 12.948 -1.473 1.00 95.75 176 THR A O 1
ATOM 1346 N N . ALA A 1 177 ? 11.423 11.427 0.035 1.00 96.12 177 ALA A N 1
ATOM 1347 C CA . ALA A 1 177 ? 10.133 10.746 0.082 1.00 96.12 177 ALA A CA 1
ATOM 1348 C C . ALA A 1 177 ? 9.027 11.625 0.695 1.00 96.12 177 ALA A C 1
ATOM 1350 O O . ALA A 1 177 ? 7.914 11.661 0.166 1.00 96.12 177 ALA A O 1
ATOM 1351 N N . GLU A 1 178 ? 9.334 12.372 1.759 1.00 96.06 178 GLU A N 1
ATOM 1352 C CA . GLU A 1 178 ? 8.421 13.344 2.378 1.00 96.06 178 GLU A CA 1
ATOM 1353 C C . GLU A 1 178 ? 8.017 14.450 1.392 1.00 96.06 178 GLU A C 1
ATOM 1355 O O . GLU A 1 178 ? 6.827 14.738 1.240 1.00 96.06 178 GLU A O 1
ATOM 1360 N N . GLU A 1 179 ? 8.974 15.015 0.653 1.00 96.62 179 GLU A N 1
ATOM 1361 C CA . GLU A 1 179 ? 8.718 16.032 -0.375 1.00 96.62 179 GLU A CA 1
ATOM 1362 C C . GLU A 1 179 ? 7.826 15.503 -1.508 1.00 96.62 179 GLU A C 1
ATOM 1364 O O . GLU A 1 179 ? 6.884 16.177 -1.943 1.00 96.62 179 GLU A O 1
ATOM 1369 N N . CYS A 1 180 ? 8.078 14.275 -1.970 1.00 96.44 180 CYS A N 1
ATOM 1370 C CA . CYS A 1 180 ? 7.265 13.633 -3.001 1.00 96.44 180 CYS A CA 1
ATOM 1371 C C . CYS A 1 180 ? 5.823 13.394 -2.528 1.00 96.44 180 CYS A C 1
ATOM 1373 O O . CYS A 1 180 ? 4.875 13.692 -3.261 1.00 96.44 180 CYS A O 1
ATOM 1375 N N . LEU A 1 181 ? 5.634 12.923 -1.291 1.00 96.25 181 LEU A N 1
ATOM 1376 C CA . LEU A 1 181 ? 4.305 12.742 -0.702 1.00 96.25 181 LEU A CA 1
ATOM 1377 C C . LEU A 1 181 ? 3.580 14.069 -0.502 1.00 96.25 181 LEU A C 1
ATOM 1379 O O . LEU A 1 181 ? 2.399 14.161 -0.826 1.00 96.25 181 LEU A O 1
ATOM 1383 N N . ALA A 1 182 ? 4.269 15.107 -0.027 1.00 96.06 182 ALA A N 1
ATOM 1384 C CA . ALA A 1 182 ? 3.684 16.433 0.149 1.00 96.06 182 ALA A CA 1
ATOM 1385 C C . ALA A 1 182 ? 3.201 17.018 -1.189 1.00 96.06 182 ALA A C 1
ATOM 1387 O O . ALA A 1 182 ? 2.085 17.543 -1.283 1.00 96.06 182 ALA A O 1
ATOM 1388 N N . ARG A 1 183 ? 3.999 16.864 -2.256 1.00 95.56 183 ARG A N 1
ATOM 1389 C CA . ARG A 1 183 ? 3.596 17.215 -3.626 1.00 95.56 183 ARG A CA 1
ATOM 1390 C C . ARG A 1 183 ? 2.361 16.432 -4.074 1.00 95.56 183 ARG A C 1
ATOM 1392 O O . ARG A 1 183 ? 1.431 17.033 -4.610 1.00 95.56 183 ARG A O 1
ATOM 1399 N N . ALA A 1 184 ? 2.336 15.115 -3.871 1.00 95.25 184 ALA A N 1
ATOM 1400 C CA . ALA A 1 184 ? 1.211 14.267 -4.265 1.00 95.25 184 ALA A CA 1
ATOM 1401 C C . ALA A 1 184 ? -0.074 14.600 -3.486 1.00 95.25 184 ALA A C 1
ATOM 1403 O O . ALA A 1 184 ? -1.139 14.732 -4.089 1.00 95.25 184 ALA A O 1
ATOM 1404 N N . ALA A 1 185 ? 0.034 14.806 -2.173 1.00 94.75 185 ALA A N 1
ATOM 1405 C CA . ALA A 1 185 ? -1.067 15.206 -1.301 1.00 94.75 185 ALA A CA 1
ATOM 1406 C C . ALA A 1 185 ? -1.652 16.555 -1.745 1.00 94.75 185 ALA A C 1
ATOM 1408 O O . ALA A 1 185 ? -2.856 16.662 -1.971 1.00 94.75 185 ALA A O 1
ATOM 1409 N N . THR A 1 186 ? -0.789 17.541 -2.013 1.00 95.38 186 THR A N 1
ATOM 1410 C CA . THR A 1 186 ? -1.192 18.864 -2.515 1.00 95.38 186 THR A CA 1
ATOM 1411 C C . THR A 1 186 ? -1.904 18.764 -3.864 1.00 95.38 186 THR A C 1
ATOM 1413 O O . THR A 1 186 ? -2.983 19.329 -4.030 1.00 95.38 186 THR A O 1
ATOM 1416 N N . LYS A 1 187 ? -1.355 17.997 -4.820 1.00 93.75 187 LYS A N 1
ATOM 1417 C CA . LYS A 1 187 ? -1.986 17.756 -6.134 1.00 93.75 187 LYS A CA 1
ATOM 1418 C C . LYS A 1 187 ? -3.373 17.115 -6.010 1.00 93.75 187 LYS A C 1
ATOM 1420 O O . LYS A 1 187 ? -4.232 17.372 -6.848 1.00 93.75 187 LYS A O 1
ATOM 1425 N N . ARG A 1 188 ? -3.590 16.287 -4.983 1.00 93.25 188 ARG A N 1
ATOM 1426 C CA . ARG A 1 188 ? -4.863 15.595 -4.720 1.00 93.25 188 ARG A CA 1
ATOM 1427 C C . ARG A 1 188 ? -5.796 16.359 -3.767 1.00 93.25 188 ARG A C 1
ATOM 1429 O O . ARG A 1 188 ? -6.911 15.898 -3.547 1.00 93.25 188 ARG A O 1
ATOM 1436 N N . GLY A 1 189 ? -5.369 17.504 -3.224 1.00 93.50 189 GLY A N 1
ATOM 1437 C CA . GLY A 1 189 ? -6.137 18.285 -2.249 1.00 93.50 189 GLY A CA 1
ATOM 1438 C C . GLY A 1 189 ? -6.328 17.581 -0.902 1.00 93.50 189 GLY A C 1
ATOM 1439 O O . GLY A 1 189 ? -7.359 17.775 -0.267 1.00 93.50 189 GLY A O 1
ATOM 1440 N N . LEU A 1 190 ? -5.371 16.741 -0.497 1.00 91.31 190 LEU A N 1
ATOM 1441 C CA . LEU A 1 190 ? -5.439 15.907 0.707 1.00 91.31 190 LEU A CA 1
ATOM 1442 C C . LEU A 1 190 ? -4.378 16.319 1.727 1.00 91.31 190 LEU A C 1
ATOM 1444 O O . LEU A 1 190 ? -3.321 16.842 1.366 1.00 91.31 190 LEU A O 1
ATOM 1448 N N . GLY A 1 191 ? -4.624 16.002 2.997 1.00 90.38 191 GLY A N 1
ATOM 1449 C CA . GLY A 1 191 ? -3.553 15.926 3.993 1.00 90.38 191 GLY A CA 1
ATOM 1450 C C . GLY A 1 191 ? -2.656 14.705 3.752 1.00 90.38 191 GLY A C 1
ATOM 1451 O O . GLY A 1 191 ? -3.092 13.722 3.157 1.00 90.38 191 GLY A O 1
ATOM 1452 N N . ILE A 1 192 ? -1.411 14.734 4.241 1.00 88.25 192 ILE A N 1
ATOM 1453 C CA . ILE A 1 192 ? -0.474 13.589 4.148 1.00 88.25 192 ILE A CA 1
ATOM 1454 C C . ILE A 1 192 ? -1.077 12.345 4.807 1.00 88.25 192 ILE A C 1
ATOM 1456 O O . ILE A 1 192 ? -1.024 11.242 4.270 1.00 88.25 192 ILE A O 1
ATOM 1460 N N . ASP A 1 193 ? -1.694 12.559 5.959 1.00 87.56 193 ASP A N 1
ATOM 1461 C CA . ASP A 1 193 ? -2.351 11.538 6.754 1.00 87.56 193 ASP A CA 1
ATOM 1462 C C . ASP A 1 193 ? -3.546 10.906 6.035 1.00 87.56 193 ASP A C 1
ATOM 1464 O O . ASP A 1 193 ? -3.674 9.681 6.024 1.00 87.56 193 ASP A O 1
ATOM 1468 N N . GLU A 1 194 ? -4.381 11.724 5.395 1.00 89.94 194 GLU A N 1
ATOM 1469 C CA . GLU A 1 194 ? -5.513 11.252 4.594 1.00 89.94 194 GLU A CA 1
ATOM 1470 C C . GLU A 1 194 ? -5.036 10.529 3.328 1.00 89.94 194 GLU A C 1
ATOM 1472 O O . GLU A 1 194 ? -5.587 9.496 2.948 1.00 89.94 194 GLU A O 1
ATOM 1477 N N . LEU A 1 195 ? -3.976 11.035 2.686 1.00 91.56 195 LEU A N 1
ATOM 1478 C CA . LEU A 1 195 ? -3.340 10.350 1.568 1.00 91.56 195 LEU A CA 1
ATOM 1479 C C . LEU A 1 195 ? -2.890 8.953 2.008 1.00 91.56 195 LEU A C 1
ATOM 1481 O O . LEU A 1 195 ? -3.261 7.980 1.368 1.00 91.56 195 LEU A O 1
ATOM 1485 N N . ALA A 1 196 ? -2.170 8.835 3.122 1.00 88.56 196 ALA A N 1
ATOM 1486 C CA . ALA A 1 196 ? -1.674 7.559 3.627 1.00 88.56 196 ALA A CA 1
ATOM 1487 C C . ALA A 1 196 ? -2.784 6.544 3.964 1.00 88.56 196 ALA A C 1
ATOM 1489 O O . ALA A 1 196 ? -2.566 5.338 3.843 1.00 88.56 196 ALA A O 1
ATOM 1490 N N . ASP A 1 197 ? -3.975 7.000 4.355 1.00 90.25 197 ASP A N 1
ATOM 1491 C CA . ASP A 1 197 ? -5.138 6.126 4.568 1.00 90.25 197 ASP A CA 1
ATOM 1492 C C . ASP A 1 197 ? -5.718 5.602 3.244 1.00 90.25 197 ASP A C 1
ATOM 1494 O O . ASP A 1 197 ? -6.182 4.467 3.180 1.00 90.25 197 ASP A O 1
ATOM 1498 N N . ARG A 1 198 ? -5.622 6.381 2.159 1.00 89.69 198 ARG A N 1
ATOM 1499 C CA . ARG A 1 198 ? -6.063 5.975 0.811 1.00 89.69 198 ARG A CA 1
ATOM 1500 C C . ARG A 1 198 ? -5.092 5.049 0.084 1.00 89.69 198 ARG A C 1
ATOM 1502 O O . ARG A 1 198 ? -5.488 4.406 -0.878 1.00 89.69 198 ARG A O 1
ATOM 1509 N N . LEU A 1 199 ? -3.830 5.008 0.504 1.00 91.75 199 LEU A N 1
ATOM 1510 C CA . LEU A 1 199 ? -2.775 4.225 -0.151 1.00 91.75 199 LEU A CA 1
ATOM 1511 C C . LEU A 1 199 ? -2.775 2.741 0.243 1.00 91.75 199 LEU A C 1
ATOM 1513 O O . LEU A 1 199 ? -1.912 1.986 -0.209 1.00 91.75 199 LEU A O 1
ATOM 1517 N N . VAL A 1 200 ? -3.696 2.314 1.109 1.00 91.56 200 VAL A N 1
ATOM 1518 C CA . VAL A 1 200 ? -3.794 0.913 1.519 1.00 91.56 200 VAL A CA 1
ATOM 1519 C C . VAL A 1 200 ? -4.435 0.106 0.386 1.00 91.56 200 VAL A C 1
ATOM 1521 O O . VAL A 1 200 ? -5.534 0.441 -0.048 1.00 91.56 200 VAL A O 1
ATOM 1524 N N . PRO A 1 201 ? -3.768 -0.941 -0.132 1.00 90.00 201 PRO A N 1
ATOM 1525 C CA . PRO A 1 201 ? -4.339 -1.761 -1.189 1.00 90.00 201 PRO A CA 1
ATOM 1526 C C . PRO A 1 201 ? -5.504 -2.601 -0.656 1.00 90.00 201 PRO A C 1
ATOM 1528 O O . PRO A 1 201 ? -5.437 -3.169 0.437 1.00 90.00 201 PRO A O 1
ATOM 1531 N N . ASP A 1 202 ? -6.545 -2.746 -1.472 1.00 90.94 202 ASP A N 1
ATOM 1532 C CA . ASP A 1 202 ? -7.641 -3.687 -1.220 1.00 90.94 202 ASP A CA 1
ATOM 1533 C C . ASP A 1 202 ? -7.243 -5.144 -1.493 1.00 90.94 202 ASP A C 1
ATOM 1535 O O . ASP A 1 202 ? -7.965 -6.054 -1.110 1.00 90.94 202 ASP A O 1
ATOM 1539 N N . PHE A 1 203 ? -6.100 -5.366 -2.150 1.00 90.12 203 PHE A N 1
ATOM 1540 C CA . PHE A 1 203 ? -5.636 -6.661 -2.635 1.00 90.12 203 PHE A CA 1
ATOM 1541 C C . PHE A 1 203 ? -6.675 -7.430 -3.454 1.00 90.12 203 PHE A C 1
ATOM 1543 O O . PHE A 1 203 ? -6.655 -8.660 -3.441 1.00 90.12 203 PHE A O 1
ATOM 1550 N N . GLY A 1 204 ? -7.558 -6.745 -4.182 1.00 90.25 204 GLY A N 1
ATOM 1551 C CA . GLY A 1 204 ? -8.642 -7.370 -4.940 1.00 90.25 204 GLY A CA 1
ATOM 1552 C C . GLY A 1 204 ? -9.585 -8.211 -4.077 1.00 90.25 204 GLY A C 1
ATOM 1553 O O . GLY A 1 204 ? -10.135 -9.190 -4.576 1.00 90.25 204 GLY A O 1
ATOM 1554 N N . LEU A 1 205 ? -9.697 -7.885 -2.787 1.00 95.12 205 LEU A N 1
ATOM 1555 C CA . LEU A 1 205 ? -10.725 -8.421 -1.906 1.00 95.12 205 LEU A CA 1
ATOM 1556 C C . LEU A 1 205 ? -12.088 -7.842 -2.302 1.00 95.12 205 LEU A C 1
ATOM 1558 O O . LEU A 1 205 ? -12.195 -6.683 -2.710 1.00 95.12 205 LEU A O 1
ATOM 1562 N N . ASP A 1 206 ? -13.130 -8.640 -2.121 1.00 95.62 206 ASP A N 1
ATOM 1563 C CA . ASP A 1 206 ? -14.508 -8.200 -2.264 1.00 95.62 206 ASP A CA 1
ATOM 1564 C C . ASP A 1 206 ? -14.871 -7.177 -1.179 1.00 95.62 206 ASP A C 1
ATOM 1566 O O . ASP A 1 206 ? -14.190 -7.022 -0.161 1.00 95.62 206 ASP A O 1
ATOM 1570 N N . ALA A 1 207 ? -15.985 -6.469 -1.378 1.00 93.06 207 ALA A N 1
ATOM 1571 C CA . ALA A 1 207 ? -16.439 -5.440 -0.444 1.00 93.06 207 ALA A CA 1
ATOM 1572 C C . ALA A 1 207 ? -16.656 -5.982 0.979 1.00 93.06 207 ALA A C 1
ATOM 1574 O O . ALA A 1 207 ? -16.525 -5.217 1.928 1.00 93.06 207 ALA A O 1
ATOM 1575 N N . ASP A 1 208 ? -16.952 -7.279 1.138 1.00 92.88 208 ASP A N 1
ATOM 1576 C CA . ASP A 1 208 ? -17.089 -7.970 2.427 1.00 92.88 208 ASP A CA 1
ATOM 1577 C C . ASP A 1 208 ? -15.740 -8.294 3.116 1.00 92.88 208 ASP A C 1
ATOM 1579 O O . ASP A 1 208 ? -15.708 -8.741 4.263 1.00 92.88 208 ASP A O 1
ATOM 1583 N N . GLY A 1 209 ? -14.621 -7.999 2.448 1.00 94.06 209 GLY A N 1
ATOM 1584 C CA . GLY A 1 209 ? -13.263 -8.259 2.910 1.00 94.06 209 GLY A CA 1
ATOM 1585 C C . GLY A 1 209 ? -12.783 -9.688 2.672 1.00 94.06 209 GLY A C 1
ATOM 1586 O O . GLY A 1 209 ? -11.785 -10.086 3.280 1.00 94.06 209 GLY A O 1
ATOM 1587 N N . THR A 1 210 ? -13.473 -10.461 1.831 1.00 95.31 210 THR A N 1
ATOM 1588 C CA . THR A 1 210 ? -13.097 -11.835 1.478 1.00 95.31 210 THR A CA 1
ATOM 1589 C C . THR A 1 210 ? -12.520 -11.933 0.064 1.00 95.31 210 THR A C 1
ATOM 1591 O O . THR A 1 210 ? -12.523 -10.970 -0.696 1.00 95.31 210 THR A O 1
ATOM 1594 N N . LEU A 1 211 ? -11.960 -13.091 -0.288 1.00 96.44 211 LEU A N 1
ATOM 1595 C CA . LEU A 1 211 ? -11.569 -13.408 -1.666 1.00 96.44 211 LEU A CA 1
ATOM 1596 C C . LEU A 1 211 ? -11.938 -14.854 -1.977 1.00 96.44 211 LEU A C 1
ATOM 1598 O O . LEU A 1 211 ? -11.456 -15.777 -1.316 1.00 96.44 211 LEU A O 1
ATOM 1602 N N . ALA A 1 212 ? -12.765 -15.049 -3.000 1.00 96.38 212 ALA A N 1
ATOM 1603 C CA . ALA A 1 212 ? -13.112 -16.372 -3.497 1.00 96.38 212 ALA A CA 1
ATOM 1604 C C . ALA A 1 212 ? -12.021 -16.914 -4.433 1.00 96.38 212 ALA A C 1
ATOM 1606 O O . ALA A 1 212 ? -11.601 -16.261 -5.389 1.00 96.38 212 ALA A O 1
ATOM 1607 N N . LEU A 1 213 ? -11.581 -18.142 -4.173 1.00 96.56 213 LEU A N 1
ATOM 1608 C CA . LEU A 1 213 ? -10.566 -18.850 -4.943 1.00 96.56 213 LEU A CA 1
ATOM 1609 C C . LEU A 1 213 ? -11.151 -20.158 -5.476 1.00 96.56 213 LEU A C 1
ATOM 1611 O O . LEU A 1 213 ? -11.553 -21.031 -4.704 1.00 96.56 213 LEU A O 1
ATOM 1615 N N . ASP A 1 214 ? -11.199 -20.285 -6.802 1.00 95.69 214 ASP A N 1
ATOM 1616 C CA . ASP A 1 214 ? -11.839 -21.411 -7.484 1.00 95.69 214 ASP A CA 1
ATOM 1617 C C . ASP A 1 214 ? -10.796 -22.413 -7.998 1.00 95.69 214 ASP A C 1
ATOM 1619 O O . ASP A 1 214 ? -9.873 -22.047 -8.724 1.00 95.69 214 ASP A O 1
ATOM 1623 N N . TYR A 1 215 ? -10.927 -23.681 -7.604 1.00 96.19 215 TYR A N 1
ATOM 1624 C CA . TYR A 1 215 ? -10.137 -24.799 -8.137 1.00 96.19 215 TYR A CA 1
ATOM 1625 C C . TYR A 1 215 ? -10.964 -25.652 -9.118 1.00 96.19 215 TYR A C 1
ATOM 1627 O O . TYR A 1 215 ? -10.511 -26.702 -9.568 1.00 96.19 215 TYR A O 1
ATOM 1635 N N . GLY A 1 216 ? -12.194 -25.252 -9.438 1.00 94.12 216 GLY A N 1
ATOM 1636 C CA . GLY A 1 216 ? -13.164 -26.004 -10.229 1.00 94.12 216 GLY A CA 1
ATOM 1637 C C . GLY A 1 216 ? -13.921 -27.027 -9.384 1.00 94.12 216 GLY A C 1
ATOM 1638 O O . GLY A 1 216 ? -15.124 -26.896 -9.180 1.00 94.12 216 GLY A O 1
ATOM 1639 N N . SER A 1 217 ? -13.225 -28.048 -8.872 1.00 90.25 217 SER A N 1
ATOM 1640 C CA . SER A 1 217 ? -13.839 -29.111 -8.055 1.00 90.25 217 SER A CA 1
ATOM 1641 C C . SER A 1 217 ? -14.055 -28.745 -6.588 1.00 90.25 217 SER A C 1
ATOM 1643 O O . SER A 1 217 ? -14.755 -29.462 -5.879 1.00 90.25 217 SER A O 1
ATOM 1645 N N . ARG A 1 218 ? -13.408 -27.678 -6.120 1.00 93.94 218 ARG A N 1
ATOM 1646 C CA . ARG A 1 218 ? -13.484 -27.172 -4.748 1.00 93.94 218 ARG A CA 1
ATOM 1647 C C . ARG A 1 218 ? -13.257 -25.670 -4.751 1.00 93.94 218 ARG A C 1
ATOM 1649 O O . ARG A 1 218 ? -12.601 -25.142 -5.652 1.00 93.94 218 ARG A O 1
ATOM 1656 N N . ARG A 1 219 ? -13.773 -24.993 -3.732 1.00 95.50 219 ARG A N 1
ATOM 1657 C CA . ARG A 1 219 ? -13.611 -23.548 -3.555 1.00 95.50 219 ARG A CA 1
ATOM 1658 C C . ARG A 1 219 ? -13.083 -23.219 -2.177 1.00 95.50 219 ARG A C 1
ATOM 1660 O O . ARG A 1 219 ? -13.295 -23.961 -1.218 1.00 95.50 219 ARG A O 1
ATOM 1667 N N . PHE A 1 220 ? -12.398 -22.089 -2.106 1.00 97.19 220 PHE A N 1
ATOM 1668 C CA . PHE A 1 220 ? -11.887 -21.545 -0.863 1.00 97.19 220 PHE A CA 1
ATOM 1669 C C . PHE A 1 220 ? -12.284 -20.083 -0.732 1.00 97.19 220 PHE A C 1
ATOM 1671 O O . PHE A 1 220 ? -12.202 -19.331 -1.702 1.00 97.19 220 PHE A O 1
ATOM 1678 N N . THR A 1 221 ? -12.653 -19.679 0.476 1.00 97.50 221 THR A N 1
ATOM 1679 C CA . THR A 1 221 ? -12.885 -18.276 0.818 1.00 97.50 221 THR A CA 1
ATOM 1680 C C . THR A 1 221 ? -11.761 -17.811 1.726 1.00 97.50 221 THR A C 1
ATOM 1682 O O . THR A 1 221 ? -11.506 -18.416 2.769 1.00 97.50 221 THR A O 1
ATOM 1685 N N . VAL A 1 222 ? -11.059 -16.758 1.322 1.00 97.25 222 VAL A N 1
ATOM 1686 C CA . VAL A 1 222 ? -9.991 -16.160 2.125 1.00 97.25 222 VAL A CA 1
ATOM 1687 C C . VAL A 1 222 ? -10.584 -15.223 3.174 1.00 97.25 222 VAL A C 1
ATOM 1689 O O . VAL A 1 222 ? -11.425 -14.386 2.851 1.00 97.25 222 VAL A O 1
ATOM 1692 N N . GLY A 1 223 ? -10.112 -15.352 4.412 1.00 94.00 223 GLY A N 1
ATOM 1693 C CA . GLY A 1 223 ? -10.367 -14.445 5.530 1.00 94.00 223 GLY A CA 1
ATOM 1694 C C . GLY A 1 223 ? -9.064 -14.002 6.203 1.00 94.00 223 GLY A C 1
ATOM 1695 O O . GLY A 1 223 ? -7.977 -14.418 5.800 1.00 94.00 223 GLY A O 1
ATOM 1696 N N . PHE A 1 224 ? -9.172 -13.152 7.227 1.00 95.56 224 PHE A N 1
ATOM 1697 C CA . PHE A 1 224 ? -8.027 -12.542 7.911 1.00 95.56 224 PHE A CA 1
ATOM 1698 C C . PHE A 1 224 ? -8.153 -12.626 9.433 1.00 95.56 224 PHE A C 1
ATOM 1700 O O . PHE A 1 224 ? -9.226 -12.397 10.010 1.00 95.56 224 PHE A O 1
ATOM 1707 N N . ASP A 1 225 ? -7.038 -12.945 10.083 1.00 93.25 225 ASP A N 1
ATOM 1708 C CA . ASP A 1 225 ? -6.922 -12.940 11.540 1.00 93.25 225 ASP A CA 1
ATOM 1709 C C . ASP A 1 225 ? -6.675 -11.521 12.100 1.00 93.25 225 ASP A C 1
ATOM 1711 O O . ASP A 1 225 ? -6.739 -10.516 11.384 1.00 93.25 225 ASP A O 1
ATOM 1715 N N . GLU A 1 226 ? -6.428 -11.419 13.405 1.00 92.56 226 GLU A N 1
ATOM 1716 C CA . GLU A 1 226 ? -6.119 -10.164 14.097 1.00 92.56 226 GLU A CA 1
ATOM 1717 C C . GLU A 1 226 ? -4.815 -9.494 13.657 1.00 92.56 226 GLU A C 1
ATOM 1719 O O . GLU A 1 226 ? -4.644 -8.300 13.881 1.00 92.56 226 GLU A O 1
ATOM 1724 N N . ASN A 1 227 ? -3.921 -10.227 12.998 1.00 93.06 227 ASN A N 1
ATOM 1725 C CA . ASN A 1 227 ? -2.665 -9.718 12.462 1.00 93.06 227 ASN A CA 1
ATOM 1726 C C . ASN A 1 227 ? -2.755 -9.447 10.953 1.00 93.06 227 ASN A C 1
ATOM 1728 O O . ASN A 1 227 ? -1.725 -9.221 10.317 1.00 93.06 227 ASN A O 1
ATOM 1732 N N . LEU A 1 228 ? -3.965 -9.492 10.372 1.00 94.06 228 LEU A N 1
ATOM 1733 C CA . LEU A 1 228 ? -4.195 -9.481 8.923 1.00 94.06 228 LEU A CA 1
ATOM 1734 C C . LEU A 1 228 ? -3.403 -10.576 8.186 1.00 94.06 228 LEU A C 1
ATOM 1736 O O . LEU A 1 228 ? -3.017 -10.409 7.026 1.00 94.06 228 LEU A O 1
ATOM 1740 N N . THR A 1 229 ? -3.174 -11.716 8.836 1.00 93.81 229 THR A N 1
ATOM 1741 C CA . THR A 1 229 ? -2.641 -12.905 8.172 1.00 93.81 229 THR A CA 1
ATOM 1742 C C . THR A 1 229 ? -3.779 -13.580 7.407 1.00 93.81 229 THR A C 1
ATOM 1744 O O . THR A 1 229 ? -4.789 -13.938 8.023 1.00 93.81 229 THR A O 1
ATOM 1747 N N . PRO A 1 230 ? -3.651 -13.779 6.081 1.00 95.31 230 PRO A N 1
ATOM 1748 C CA . PRO A 1 230 ? -4.681 -14.464 5.313 1.00 95.31 230 PRO A CA 1
ATOM 1749 C C . PRO A 1 230 ? -4.739 -15.953 5.657 1.00 95.31 230 PRO A C 1
ATOM 1751 O O . PRO A 1 230 ? -3.712 -16.635 5.664 1.00 95.31 230 PRO A O 1
ATOM 1754 N N . PHE A 1 231 ? -5.946 -16.477 5.838 1.00 95.38 231 PHE A N 1
ATOM 1755 C CA . PHE A 1 231 ? -6.235 -17.909 5.895 1.00 95.38 231 PHE A CA 1
ATOM 1756 C C . PHE A 1 231 ? -7.348 -18.252 4.905 1.00 95.38 231 PHE A C 1
ATOM 1758 O O . PHE A 1 231 ? -8.136 -17.394 4.523 1.00 95.38 231 PHE A O 1
ATOM 1765 N N . ALA A 1 232 ? -7.423 -19.507 4.479 1.00 96.62 232 ALA A N 1
ATOM 1766 C CA . ALA A 1 232 ? -8.441 -19.996 3.557 1.00 96.62 232 ALA A CA 1
ATOM 1767 C C . ALA A 1 232 ? -9.387 -20.971 4.261 1.00 96.62 232 ALA A C 1
ATOM 1769 O O . ALA A 1 232 ? -8.935 -21.875 4.963 1.00 96.62 232 ALA A O 1
ATOM 1770 N N . VAL A 1 233 ? -10.687 -20.824 4.035 1.00 96.62 233 VAL A N 1
ATOM 1771 C CA . VAL A 1 233 ? -11.731 -21.736 4.519 1.00 96.62 233 VAL A CA 1
ATOM 1772 C C . VAL A 1 233 ? -12.258 -22.528 3.332 1.00 96.62 233 VAL A C 1
ATOM 1774 O O . VAL A 1 233 ? -12.544 -21.933 2.295 1.00 96.62 233 VAL A O 1
ATOM 1777 N N . ASP A 1 234 ? -12.354 -23.853 3.441 1.00 94.56 234 ASP A N 1
ATOM 1778 C CA . ASP A 1 234 ? -13.048 -24.646 2.414 1.00 94.56 234 ASP A CA 1
ATOM 1779 C C . ASP A 1 234 ? -14.565 -24.673 2.617 1.00 94.56 234 ASP A C 1
ATOM 1781 O O . ASP A 1 234 ? -15.108 -24.183 3.604 1.00 94.56 234 ASP A O 1
ATOM 1785 N N . GLU A 1 235 ? -15.252 -25.332 1.692 1.00 93.00 235 GLU A N 1
ATOM 1786 C CA . GLU A 1 235 ? -16.699 -25.557 1.734 1.00 93.00 235 GLU A CA 1
ATOM 1787 C C . GLU A 1 235 ? -17.168 -26.383 2.951 1.00 93.00 235 GLU A C 1
ATOM 1789 O O . GLU A 1 235 ? -18.354 -26.377 3.272 1.00 93.00 235 GLU A O 1
ATOM 1794 N N . ALA A 1 236 ? -16.259 -27.073 3.650 1.00 92.19 236 ALA A N 1
ATOM 1795 C CA . ALA A 1 236 ? -16.543 -27.798 4.888 1.00 92.19 236 ALA A CA 1
ATOM 1796 C C . ALA A 1 236 ? -16.307 -26.947 6.155 1.00 92.19 236 ALA A C 1
ATOM 1798 O O . ALA A 1 236 ? -16.497 -27.448 7.264 1.00 92.19 236 ALA A O 1
ATOM 1799 N N . GLY A 1 237 ? -15.899 -25.680 6.013 1.00 92.00 237 GLY A N 1
ATOM 1800 C CA . GLY A 1 237 ? -15.615 -24.774 7.129 1.00 92.00 237 GLY A CA 1
ATO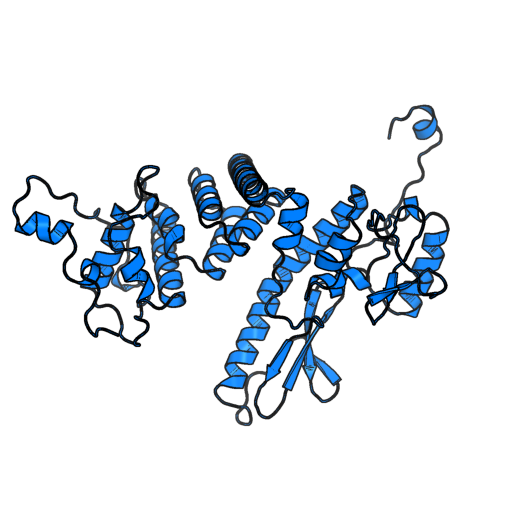M 1801 C C . GLY A 1 237 ? -14.226 -24.956 7.752 1.00 92.00 237 GLY A C 1
ATOM 1802 O O . GLY A 1 237 ? -13.963 -24.436 8.834 1.00 92.00 237 GLY A O 1
ATOM 1803 N N . VAL A 1 238 ? -13.323 -25.704 7.112 1.00 93.69 238 VAL A N 1
ATOM 1804 C CA . VAL A 1 238 ? -11.988 -25.990 7.652 1.00 93.69 238 VAL A CA 1
ATOM 1805 C C . VAL A 1 238 ? -11.013 -24.870 7.296 1.00 93.69 238 VAL A C 1
ATOM 1807 O O . VAL A 1 238 ? -10.653 -24.691 6.128 1.00 93.69 238 VAL A O 1
ATOM 1810 N N . ASN A 1 239 ? -10.515 -24.181 8.326 1.00 93.44 239 ASN A N 1
ATOM 1811 C CA . ASN A 1 239 ? -9.469 -23.166 8.206 1.00 93.44 239 ASN A CA 1
ATOM 1812 C C . ASN A 1 239 ? -8.115 -23.781 7.828 1.00 93.44 239 ASN A C 1
ATOM 1814 O O . ASN A 1 239 ? -7.649 -24.748 8.437 1.00 93.44 239 ASN A O 1
ATOM 1818 N N . ARG A 1 240 ? -7.438 -23.166 6.858 1.00 93.12 240 ARG A N 1
ATOM 1819 C CA . ARG A 1 240 ? -6.100 -23.535 6.397 1.00 93.12 240 ARG A CA 1
ATOM 1820 C C . ARG A 1 240 ? -5.216 -22.305 6.248 1.00 93.12 240 ARG A C 1
ATOM 1822 O O . ARG A 1 240 ? -5.563 -21.350 5.566 1.00 93.12 240 ARG A O 1
ATOM 1829 N N . GLN A 1 241 ? -4.019 -22.382 6.819 1.00 92.38 241 GLN A N 1
ATOM 1830 C CA . GLN A 1 241 ? -2.978 -21.352 6.676 1.00 92.38 241 GLN A CA 1
ATOM 1831 C C . GLN A 1 241 ? -2.286 -21.387 5.301 1.00 92.38 241 GLN A C 1
ATOM 1833 O O . GLN A 1 241 ? -1.586 -20.459 4.895 1.00 92.38 241 GLN A O 1
ATOM 1838 N N . THR A 1 242 ? -2.465 -22.486 4.572 1.00 91.19 242 THR A N 1
ATOM 1839 C CA . THR A 1 242 ? -1.937 -22.707 3.227 1.00 91.19 242 THR A CA 1
ATOM 1840 C C . THR A 1 242 ? -3.006 -23.361 2.379 1.00 91.19 242 THR A C 1
ATOM 1842 O O . THR A 1 242 ? -3.667 -24.297 2.837 1.00 91.19 242 THR A O 1
ATOM 1845 N N . LEU A 1 243 ? -3.130 -22.937 1.126 1.00 92.81 243 LEU A N 1
ATOM 1846 C CA . LEU A 1 243 ? -3.914 -23.705 0.172 1.00 92.81 243 LEU A CA 1
ATOM 1847 C C . LEU A 1 243 ? -3.235 -25.046 -0.138 1.00 92.81 243 LEU A C 1
ATOM 1849 O O . LEU A 1 243 ? -2.004 -25.124 -0.134 1.00 92.81 243 LEU A O 1
ATOM 1853 N N . PRO A 1 244 ? -4.018 -26.105 -0.392 1.00 92.00 244 PRO A N 1
ATOM 1854 C CA . PRO A 1 244 ? -3.477 -27.348 -0.921 1.00 92.00 244 PRO A CA 1
ATOM 1855 C C . PRO A 1 244 ? -2.917 -27.119 -2.328 1.00 92.00 244 PRO A C 1
ATOM 1857 O O . PRO A 1 244 ? -3.472 -26.334 -3.092 1.00 92.00 244 PRO A O 1
ATOM 1860 N N . GLU A 1 245 ? -1.856 -27.839 -2.693 1.00 93.81 245 GLU A N 1
ATOM 1861 C CA . GLU A 1 245 ? -1.364 -27.804 -4.072 1.00 93.81 245 GLU A CA 1
ATOM 1862 C C . GLU A 1 245 ? -2.461 -28.269 -5.055 1.00 93.81 245 GLU A C 1
ATOM 1864 O O . GLU A 1 245 ? -3.237 -29.180 -4.721 1.00 93.81 245 GLU A O 1
ATOM 1869 N N . PRO A 1 246 ? -2.540 -27.663 -6.257 1.00 94.44 246 PRO A N 1
ATOM 1870 C CA . PRO A 1 246 ? -3.431 -28.119 -7.318 1.00 94.44 246 PRO A CA 1
ATOM 1871 C C . PRO A 1 246 ? -3.208 -29.600 -7.651 1.00 94.44 246 PRO A C 1
ATOM 1873 O O . PRO A 1 246 ? -2.101 -30.020 -7.992 1.00 94.44 246 PRO A O 1
ATOM 1876 N N . GLY A 1 247 ? -4.266 -30.399 -7.544 1.00 92.12 247 GLY A N 1
ATOM 1877 C CA . GLY A 1 247 ? -4.255 -31.837 -7.794 1.00 92.12 247 GLY A CA 1
ATOM 1878 C C . GLY A 1 247 ? -4.805 -32.223 -9.168 1.00 92.12 247 GLY A C 1
ATOM 1879 O O . GLY A 1 247 ? -5.284 -31.397 -9.935 1.00 92.12 247 GLY A O 1
ATOM 1880 N N . ILE A 1 248 ? -4.788 -33.528 -9.465 1.00 90.56 248 ILE A N 1
ATOM 1881 C CA . ILE A 1 248 ? -5.267 -34.092 -10.746 1.00 90.56 248 ILE A CA 1
ATOM 1882 C C . ILE A 1 248 ? -6.769 -33.847 -10.968 1.00 90.56 248 ILE A C 1
ATOM 1884 O O . ILE A 1 248 ? -7.214 -33.758 -12.108 1.00 90.56 248 ILE A O 1
ATOM 1888 N N . ILE A 1 249 ? -7.543 -33.779 -9.883 1.00 91.44 249 ILE A N 1
ATOM 1889 C CA . ILE A 1 249 ? -8.996 -33.569 -9.928 1.00 91.44 249 ILE A CA 1
ATOM 1890 C C . ILE A 1 249 ? -9.388 -32.096 -10.087 1.00 91.44 249 ILE A C 1
ATOM 1892 O O . ILE A 1 249 ? -10.543 -31.827 -10.403 1.00 91.44 249 ILE A O 1
ATOM 1896 N N . ASP A 1 250 ? -8.448 -31.174 -9.862 1.00 94.69 250 ASP A N 1
ATOM 1897 C CA . ASP A 1 250 ? -8.696 -29.739 -9.934 1.00 94.69 250 ASP A CA 1
ATOM 1898 C C . ASP A 1 250 ? -8.569 -29.228 -11.382 1.00 94.69 250 ASP A C 1
ATOM 1900 O O . ASP A 1 250 ? -7.922 -29.835 -12.244 1.00 94.69 250 ASP A O 1
ATOM 1904 N N . ASP A 1 251 ? -9.178 -28.076 -11.654 1.00 96.50 251 ASP A N 1
ATOM 1905 C CA . ASP A 1 251 ? -9.096 -27.420 -12.953 1.00 96.50 251 ASP A CA 1
ATOM 1906 C C . ASP A 1 251 ? -7.657 -26.971 -13.259 1.00 96.50 251 ASP A C 1
ATOM 1908 O O . ASP A 1 251 ? -6.995 -26.301 -12.461 1.00 96.50 251 ASP A O 1
ATOM 1912 N N . ARG A 1 252 ? -7.173 -27.323 -14.457 1.00 93.62 252 ARG A N 1
ATOM 1913 C CA . ARG A 1 252 ? -5.774 -27.121 -14.875 1.00 93.62 252 ARG A CA 1
ATOM 1914 C C . ARG A 1 252 ? -5.393 -25.654 -15.091 1.00 93.62 252 ARG A C 1
ATOM 1916 O O . ARG A 1 252 ? -4.205 -25.374 -15.236 1.00 93.62 252 ARG A O 1
ATOM 1923 N N . THR A 1 253 ? -6.362 -24.747 -15.144 1.00 92.69 253 THR A N 1
ATOM 1924 C CA . THR A 1 253 ? -6.153 -23.309 -15.324 1.00 92.69 253 THR A CA 1
ATOM 1925 C C . THR A 1 253 ? -6.505 -22.543 -14.054 1.00 92.69 253 THR A C 1
ATOM 1927 O O . THR A 1 253 ? -5.694 -21.738 -13.596 1.00 92.69 253 THR A O 1
ATOM 1930 N N . LEU A 1 254 ? -7.668 -22.811 -13.454 1.00 94.56 254 LEU A N 1
ATOM 1931 C CA . LEU A 1 254 ? -8.145 -22.066 -12.286 1.00 94.56 254 LEU A CA 1
ATOM 1932 C C . LEU A 1 254 ? -7.322 -22.372 -11.030 1.00 94.56 254 LEU A C 1
ATOM 1934 O O . LEU A 1 254 ? -6.903 -21.446 -10.338 1.00 94.56 254 LEU A O 1
ATOM 1938 N N . ALA A 1 255 ? -7.014 -23.646 -10.761 1.00 95.12 255 ALA A N 1
ATOM 1939 C CA . ALA A 1 255 ? -6.353 -24.021 -9.513 1.00 95.12 255 ALA A CA 1
ATOM 1940 C C . ALA A 1 255 ? -4.911 -23.487 -9.392 1.00 95.12 255 ALA A C 1
ATOM 1942 O O . ALA A 1 255 ? -4.590 -22.916 -8.346 1.00 95.12 255 ALA A O 1
ATOM 1943 N N . PRO A 1 256 ? -4.037 -23.576 -10.421 1.00 95.50 256 PRO A N 1
ATOM 1944 C CA . PRO A 1 256 ? -2.716 -22.947 -10.360 1.00 95.50 256 PRO A CA 1
ATOM 1945 C C . PRO A 1 256 ? -2.782 -21.427 -10.181 1.00 95.50 256 PRO A C 1
ATOM 1947 O O . PRO A 1 256 ? -2.030 -20.881 -9.375 1.00 95.50 256 PRO A O 1
ATOM 1950 N N . ALA A 1 257 ? -3.705 -20.753 -10.877 1.00 93.00 257 ALA A N 1
ATOM 1951 C CA . ALA A 1 257 ? -3.890 -19.309 -10.755 1.00 93.00 257 ALA A CA 1
ATOM 1952 C C . ALA A 1 257 ? -4.348 -18.917 -9.341 1.00 93.00 257 ALA A C 1
ATOM 1954 O O . ALA A 1 257 ? -3.777 -18.016 -8.731 1.00 93.00 257 ALA A O 1
ATOM 1955 N N . ALA A 1 258 ? -5.319 -19.638 -8.778 1.00 95.50 258 ALA A N 1
ATOM 1956 C CA . ALA A 1 258 ? -5.812 -19.419 -7.424 1.00 95.50 258 ALA A CA 1
ATOM 1957 C C . ALA A 1 258 ? -4.743 -19.705 -6.350 1.00 95.50 258 ALA A C 1
ATOM 1959 O O . ALA A 1 258 ? -4.602 -18.944 -5.390 1.00 95.50 258 ALA A O 1
ATOM 1960 N N . TYR A 1 259 ? -3.951 -20.771 -6.519 1.00 95.38 259 TYR A N 1
ATOM 1961 C CA . TYR A 1 259 ? -2.822 -21.086 -5.639 1.00 95.38 259 TYR A CA 1
ATOM 1962 C C . TYR A 1 259 ? -1.755 -19.984 -5.654 1.00 95.38 259 TYR A C 1
ATOM 1964 O O . TYR A 1 259 ? -1.281 -19.558 -4.597 1.00 95.38 259 TYR A O 1
ATOM 1972 N N . HIS A 1 260 ? -1.390 -19.499 -6.843 1.00 93.56 260 HIS A N 1
ATOM 1973 C CA . HIS A 1 260 ? -0.456 -18.386 -6.998 1.00 93.56 260 HIS A CA 1
ATOM 1974 C C . HIS A 1 260 ? -0.994 -17.121 -6.326 1.00 93.56 260 HIS A C 1
ATOM 1976 O O . HIS A 1 260 ? -0.331 -16.547 -5.461 1.00 93.56 260 HIS A O 1
ATOM 1982 N N . ARG A 1 261 ? -2.250 -16.774 -6.628 1.00 93.56 261 ARG A N 1
ATOM 1983 C CA . ARG A 1 261 ? -2.927 -15.585 -6.113 1.00 93.56 261 ARG A CA 1
ATOM 1984 C C . ARG A 1 261 ? -2.951 -15.527 -4.588 1.00 93.56 261 ARG A C 1
ATOM 1986 O O . ARG A 1 261 ? -2.697 -14.474 -4.006 1.00 93.56 261 ARG A O 1
ATOM 1993 N N . PHE A 1 262 ? -3.226 -16.652 -3.929 1.00 95.19 262 PHE A N 1
ATOM 1994 C CA . PHE A 1 262 ? -3.199 -16.731 -2.467 1.00 95.19 262 PHE A CA 1
ATOM 1995 C C . PHE A 1 262 ? -1.799 -16.510 -1.892 1.00 95.19 262 PHE A C 1
ATOM 1997 O O . PHE A 1 262 ? -1.641 -15.820 -0.886 1.00 95.19 262 PHE A O 1
ATOM 2004 N N . ASN A 1 263 ? -0.768 -17.084 -2.516 1.00 93.19 263 ASN A N 1
ATOM 2005 C CA . ASN A 1 263 ? 0.607 -16.922 -2.050 1.00 93.19 263 ASN A CA 1
ATOM 2006 C C . ASN A 1 263 ? 1.101 -15.479 -2.215 1.00 93.19 263 ASN A C 1
ATOM 2008 O O . ASN A 1 263 ? 1.756 -14.958 -1.310 1.00 93.19 263 ASN A O 1
ATOM 2012 N N . GLU A 1 264 ? 0.747 -14.820 -3.319 1.00 90.12 264 GLU A N 1
ATOM 2013 C CA . GLU A 1 264 ? 1.003 -13.392 -3.519 1.00 90.12 264 GLU A CA 1
ATOM 2014 C C . GLU A 1 264 ? 0.299 -12.546 -2.462 1.00 90.12 264 GLU A C 1
ATOM 2016 O O . GLU A 1 264 ? 0.956 -11.749 -1.790 1.00 90.12 264 GLU A O 1
ATOM 2021 N N . LEU A 1 265 ? -1.004 -12.774 -2.251 1.00 93.19 265 LEU A N 1
ATOM 2022 C CA . LEU A 1 265 ? -1.778 -12.095 -1.214 1.00 93.19 265 LEU A CA 1
ATOM 2023 C C . LEU A 1 265 ? -1.114 -12.262 0.153 1.00 93.19 265 LEU A C 1
ATOM 2025 O O . LEU A 1 265 ? -0.878 -11.278 0.843 1.00 93.19 265 LEU A O 1
ATOM 2029 N N . ARG A 1 266 ? -0.747 -13.488 0.534 1.00 91.69 266 ARG A N 1
ATOM 2030 C CA . ARG A 1 266 ? -0.084 -13.768 1.814 1.00 91.69 266 ARG A CA 1
ATOM 2031 C C . ARG A 1 266 ? 1.231 -13.010 1.972 1.00 91.69 266 ARG A C 1
ATOM 2033 O O . ARG A 1 266 ? 1.508 -12.480 3.048 1.00 91.69 266 ARG A O 1
ATOM 2040 N N . ASN A 1 267 ? 2.041 -12.942 0.918 1.00 87.56 267 ASN A N 1
ATOM 2041 C CA . ASN A 1 267 ? 3.321 -12.239 0.956 1.00 87.56 267 ASN A CA 1
ATOM 2042 C C . ASN A 1 267 ? 3.137 -10.720 1.061 1.00 87.56 267 ASN A C 1
ATOM 2044 O O . ASN A 1 267 ? 3.804 -10.080 1.879 1.00 87.56 267 ASN A O 1
ATOM 2048 N N . GLN A 1 268 ? 2.232 -10.153 0.262 1.00 86.62 268 GLN A N 1
ATOM 2049 C CA . GLN A 1 268 ? 1.998 -8.711 0.206 1.00 86.62 268 GLN A CA 1
ATOM 2050 C C . GLN A 1 268 ? 1.232 -8.205 1.440 1.00 86.62 268 GLN A C 1
ATOM 2052 O O . GLN A 1 268 ? 1.644 -7.216 2.056 1.00 86.62 268 GLN A O 1
ATOM 2057 N N . ALA A 1 269 ? 0.177 -8.914 1.856 1.00 90.38 269 ALA A N 1
ATOM 2058 C CA . ALA A 1 269 ? -0.643 -8.557 3.010 1.00 90.38 269 ALA A CA 1
ATOM 2059 C C . ALA A 1 269 ? 0.182 -8.510 4.294 1.00 90.38 269 ALA A C 1
ATOM 2061 O O . ALA A 1 269 ? 0.029 -7.567 5.054 1.00 90.38 269 ALA A O 1
ATOM 2062 N N . ARG A 1 270 ? 1.130 -9.435 4.504 1.00 86.81 270 ARG A N 1
ATOM 2063 C CA . ARG A 1 270 ? 1.983 -9.442 5.706 1.00 86.81 270 ARG A CA 1
ATOM 2064 C C . ARG A 1 270 ? 2.776 -8.144 5.897 1.00 86.81 270 ARG A C 1
ATOM 2066 O O . ARG A 1 270 ? 2.946 -7.688 7.025 1.00 86.81 270 ARG A O 1
ATOM 2073 N N . VAL A 1 271 ? 3.290 -7.559 4.813 1.00 84.69 271 VAL A N 1
ATOM 2074 C CA . VAL A 1 271 ? 4.059 -6.304 4.885 1.00 84.69 271 VAL A CA 1
ATOM 2075 C C . VAL A 1 271 ? 3.129 -5.136 5.195 1.00 84.69 271 VAL A C 1
ATOM 2077 O O . VAL A 1 271 ? 3.390 -4.378 6.127 1.00 84.69 271 VAL A O 1
ATOM 2080 N N . VAL A 1 272 ? 2.022 -5.033 4.453 1.00 89.06 272 VAL A N 1
ATOM 2081 C CA . VAL A 1 272 ? 1.028 -3.970 4.649 1.00 89.06 272 VAL A CA 1
ATOM 2082 C C . VAL A 1 272 ? 0.419 -4.052 6.048 1.00 89.06 272 VAL A C 1
ATOM 2084 O O . VAL A 1 272 ? 0.355 -3.040 6.733 1.00 89.06 272 VAL A O 1
ATOM 2087 N N . ALA A 1 273 ? 0.064 -5.245 6.515 1.00 90.38 273 ALA A N 1
ATOM 2088 C CA . ALA A 1 273 ? -0.476 -5.507 7.842 1.00 90.38 273 ALA A CA 1
ATOM 2089 C C . ALA A 1 273 ? 0.391 -4.925 8.958 1.00 90.38 273 ALA A C 1
ATOM 2091 O O . ALA A 1 273 ? -0.090 -4.133 9.765 1.00 90.38 273 ALA A O 1
ATOM 2092 N N . GLY A 1 274 ? 1.684 -5.265 8.968 1.00 89.50 274 GLY A N 1
ATOM 2093 C CA . GLY A 1 274 ? 2.612 -4.764 9.979 1.00 89.50 274 GLY A CA 1
ATOM 2094 C C . GLY A 1 274 ? 2.728 -3.239 9.966 1.00 89.50 274 GLY A C 1
ATOM 2095 O O . GLY A 1 274 ? 2.826 -2.615 11.023 1.00 89.50 274 GLY A O 1
ATOM 2096 N N . ASP A 1 275 ? 2.685 -2.616 8.788 1.00 89.00 275 ASP A N 1
ATOM 2097 C CA . ASP A 1 275 ? 2.690 -1.157 8.670 1.00 89.00 275 ASP A CA 1
ATOM 2098 C C . ASP A 1 275 ? 1.377 -0.540 9.180 1.00 89.00 275 ASP A C 1
ATOM 2100 O O . ASP A 1 275 ? 1.423 0.404 9.968 1.00 89.00 275 ASP A O 1
ATOM 2104 N N . GLN A 1 276 ? 0.215 -1.092 8.819 1.00 93.06 276 GLN A N 1
ATOM 2105 C CA . GLN A 1 276 ? -1.085 -0.548 9.235 1.00 93.06 276 GLN A CA 1
ATOM 2106 C C . GLN A 1 276 ? -1.364 -0.734 10.729 1.00 93.06 276 GLN A C 1
ATOM 2108 O O . GLN A 1 276 ? -1.831 0.198 11.378 1.00 93.06 276 GLN A O 1
ATOM 2113 N N . ILE A 1 277 ? -1.014 -1.886 11.305 1.00 94.81 277 ILE A N 1
ATOM 2114 C CA . ILE A 1 277 ? -1.154 -2.145 12.745 1.00 94.81 277 ILE A CA 1
ATOM 2115 C C . ILE A 1 277 ? -0.345 -1.123 13.552 1.00 94.81 277 ILE A C 1
ATOM 2117 O O . ILE A 1 277 ? -0.878 -0.498 14.467 1.00 94.81 277 ILE A O 1
ATOM 2121 N N . ARG A 1 278 ? 0.912 -0.874 13.162 1.00 92.25 278 ARG A N 1
ATOM 2122 C CA . ARG A 1 278 ? 1.760 0.136 13.813 1.00 92.25 278 ARG A CA 1
ATOM 2123 C C . ARG A 1 278 ? 1.234 1.554 13.631 1.00 92.25 278 ARG A C 1
ATOM 2125 O O . ARG A 1 278 ? 1.306 2.346 14.564 1.00 92.25 278 ARG A O 1
ATOM 2132 N N . ARG A 1 279 ? 0.693 1.885 12.454 1.00 92.00 279 ARG A N 1
ATOM 2133 C CA . ARG A 1 279 ? 0.071 3.195 12.209 1.00 92.00 279 ARG A CA 1
ATOM 2134 C C . ARG A 1 279 ? -1.155 3.415 13.089 1.00 92.00 279 ARG A C 1
ATOM 2136 O O . ARG A 1 279 ? -1.315 4.510 13.615 1.00 92.00 279 ARG A O 1
ATOM 2143 N N . LEU A 1 280 ? -1.996 2.399 13.268 1.00 96.12 280 LEU A N 1
ATOM 2144 C CA . LEU A 1 280 ? -3.164 2.476 14.146 1.00 96.12 280 LEU A CA 1
ATOM 2145 C C . LEU A 1 280 ? -2.748 2.567 15.620 1.00 96.12 280 LEU A C 1
ATOM 2147 O O . LEU A 1 280 ? -3.293 3.388 16.352 1.00 96.12 280 LEU A O 1
ATOM 2151 N N . GLU A 1 281 ? -1.729 1.822 16.050 1.00 96.50 281 GLU A N 1
ATOM 2152 C CA . GLU A 1 281 ? -1.175 1.988 17.398 1.00 96.50 281 GLU A CA 1
ATOM 2153 C C . GLU A 1 281 ? -0.613 3.406 17.604 1.00 96.50 281 GLU A C 1
ATOM 2155 O O . GLU A 1 281 ? -0.910 4.055 18.607 1.00 96.50 281 GLU A O 1
ATOM 2160 N N . LEU A 1 282 ? 0.140 3.939 16.636 1.00 94.38 282 LEU A N 1
ATOM 2161 C CA . LEU A 1 282 ? 0.649 5.310 16.693 1.00 94.38 282 LEU A CA 1
ATOM 2162 C C . LEU A 1 282 ? -0.488 6.338 16.697 1.00 94.38 282 LEU A C 1
ATOM 2164 O O . LEU A 1 282 ? -0.406 7.330 17.417 1.00 94.38 282 LEU A O 1
ATOM 2168 N N . ALA A 1 283 ? -1.558 6.104 15.939 1.00 95.81 283 ALA A N 1
ATOM 2169 C CA . ALA A 1 283 ? -2.739 6.960 15.922 1.00 95.81 283 ALA A CA 1
ATOM 2170 C C . ALA A 1 283 ? -3.448 6.981 17.283 1.00 95.81 283 ALA A C 1
ATOM 2172 O O . ALA A 1 283 ? -3.867 8.049 17.723 1.00 95.81 283 ALA A O 1
ATOM 2173 N N . MET A 1 284 ? -3.517 5.840 17.977 1.00 97.44 284 MET A N 1
ATOM 2174 C CA . MET A 1 284 ? -3.998 5.772 19.359 1.00 97.44 284 MET A CA 1
ATOM 2175 C C . MET A 1 284 ? -3.104 6.597 20.294 1.00 97.44 284 MET A C 1
ATOM 2177 O O . MET A 1 284 ? -3.604 7.406 21.066 1.00 97.44 284 MET A O 1
ATOM 2181 N N . VAL A 1 285 ? -1.781 6.416 20.218 1.00 95.50 285 VAL A N 1
ATOM 2182 C CA . VAL A 1 285 ? -0.824 7.078 21.125 1.00 95.50 285 VAL A CA 1
ATOM 2183 C C . VAL A 1 285 ? -0.738 8.587 20.883 1.00 95.50 285 VAL A C 1
ATOM 2185 O O . VAL A 1 285 ? -0.600 9.356 21.827 1.00 95.50 285 VAL A O 1
ATOM 2188 N N . THR A 1 286 ? -0.830 9.027 19.629 1.00 94.12 286 THR A N 1
ATOM 2189 C CA . THR A 1 286 ? -0.779 10.452 19.254 1.00 94.12 286 THR A CA 1
ATOM 2190 C C . THR A 1 286 ? -2.153 11.126 19.260 1.00 94.12 286 THR A C 1
ATOM 2192 O O . THR A 1 286 ? -2.245 12.325 19.006 1.00 94.12 286 THR A O 1
ATOM 2195 N N . GLY A 1 287 ? -3.225 10.379 19.547 1.00 95.06 287 GLY A N 1
ATOM 2196 C CA . GLY A 1 287 ? -4.590 10.901 19.619 1.00 95.06 287 GLY A CA 1
ATOM 2197 C C . GLY A 1 287 ? -5.157 11.360 18.272 1.00 95.06 287 GLY A C 1
ATOM 2198 O O . GLY A 1 287 ? -6.000 12.259 18.239 1.00 95.06 287 GLY A O 1
ATOM 2199 N N . ARG A 1 288 ? -4.711 10.772 17.153 1.00 95.25 288 ARG A N 1
ATOM 2200 C CA . ARG A 1 288 ? -5.222 11.091 15.809 1.00 95.25 288 ARG A CA 1
ATOM 2201 C C . ARG A 1 288 ? -6.724 10.813 15.726 1.00 95.25 288 ARG A C 1
ATOM 2203 O O . ARG A 1 288 ? -7.211 9.789 16.203 1.00 95.25 288 ARG A O 1
ATOM 2210 N N . ARG A 1 289 ? -7.451 11.723 15.066 1.00 95.69 289 ARG A N 1
ATOM 2211 C CA . ARG A 1 289 ? -8.906 11.638 14.886 1.00 95.69 289 ARG A CA 1
ATOM 2212 C C . ARG A 1 289 ? -9.322 11.764 13.425 1.00 95.69 289 ARG A C 1
ATOM 2214 O O . ARG A 1 289 ? -8.976 12.755 12.778 1.00 95.69 289 ARG A O 1
ATOM 2221 N N . TRP A 1 290 ? -10.163 10.845 12.975 1.00 96.69 290 TRP A N 1
ATOM 2222 C CA . TRP A 1 290 ? -10.869 10.868 11.695 1.00 96.69 290 TRP A CA 1
ATOM 2223 C C . TRP A 1 290 ? -12.232 11.546 11.841 1.00 96.69 290 TRP A C 1
ATOM 2225 O O . TRP A 1 290 ? -12.845 11.500 12.907 1.00 96.69 290 TRP A O 1
ATOM 2235 N N . SER A 1 291 ? -12.729 12.175 10.782 1.00 95.12 291 SER A N 1
ATOM 2236 C CA . SER A 1 291 ? -14.164 12.455 10.674 1.00 95.12 291 SER A CA 1
ATOM 2237 C C . SER A 1 291 ? -14.956 11.150 10.529 1.00 95.12 291 SER A C 1
ATOM 2239 O O . SER A 1 291 ? -14.408 10.128 10.111 1.00 95.12 291 SER A O 1
ATOM 2241 N N . ALA A 1 292 ? -16.258 11.185 10.822 1.00 95.19 292 ALA A N 1
ATOM 2242 C CA . ALA A 1 292 ? -17.136 10.030 10.631 1.00 95.19 292 ALA A CA 1
ATOM 2243 C C . ALA A 1 292 ? -17.081 9.474 9.192 1.00 95.19 292 ALA A C 1
ATOM 2245 O O . ALA A 1 292 ? -16.996 8.264 8.998 1.00 95.19 292 ALA A O 1
ATOM 2246 N N . ALA A 1 293 ? -17.041 10.353 8.184 1.00 93.94 293 ALA A N 1
ATOM 2247 C CA . ALA A 1 293 ? -16.961 9.954 6.778 1.00 93.94 293 ALA A CA 1
ATOM 2248 C C . ALA A 1 293 ? -15.627 9.276 6.416 1.00 93.94 293 ALA A C 1
ATOM 2250 O O . ALA A 1 293 ? -15.610 8.313 5.652 1.00 93.94 293 ALA A O 1
ATOM 2251 N N . GLU A 1 294 ? -14.507 9.764 6.954 1.00 95.00 294 GLU A N 1
ATOM 2252 C CA . GLU A 1 294 ? -13.191 9.149 6.739 1.00 95.00 294 GLU A CA 1
ATOM 2253 C C . GLU A 1 294 ? -13.080 7.804 7.457 1.00 95.00 294 GLU A C 1
ATOM 2255 O O . GLU A 1 294 ? -12.573 6.847 6.878 1.00 95.00 294 GLU A O 1
ATOM 2260 N N . PHE A 1 295 ? -13.585 7.714 8.689 1.00 96.75 295 PHE A N 1
ATOM 2261 C CA . PHE A 1 295 ? -13.634 6.469 9.451 1.00 96.75 295 PHE A CA 1
ATOM 2262 C C . PHE A 1 295 ? -14.420 5.389 8.696 1.00 96.75 295 PHE A C 1
ATOM 2264 O O . PHE A 1 295 ? -13.914 4.289 8.473 1.00 96.75 295 PHE A O 1
ATOM 2271 N N . GLU A 1 296 ? -15.615 5.731 8.213 1.00 95.69 296 GLU A N 1
ATOM 2272 C CA . GLU A 1 296 ? -16.439 4.819 7.423 1.00 95.69 296 GLU A CA 1
ATOM 2273 C C . GLU A 1 296 ? -15.714 4.374 6.145 1.00 95.69 296 GLU A C 1
ATOM 2275 O O . GLU A 1 296 ? -15.595 3.183 5.848 1.00 95.69 296 GLU A O 1
ATOM 2280 N N . ARG A 1 297 ? -15.172 5.334 5.390 1.00 93.94 297 ARG A N 1
ATOM 2281 C CA . ARG A 1 297 ? -14.565 5.079 4.080 1.00 93.94 297 ARG A CA 1
ATOM 2282 C C . ARG A 1 297 ? -13.250 4.304 4.154 1.00 93.94 297 ARG A C 1
ATOM 2284 O O . ARG A 1 297 ? -13.009 3.441 3.317 1.00 93.94 297 ARG A O 1
ATOM 2291 N N . TYR A 1 298 ? -12.368 4.656 5.085 1.00 94.00 298 TYR A N 1
ATOM 2292 C CA . TYR A 1 298 ? -10.997 4.138 5.104 1.00 94.00 298 TYR A CA 1
ATOM 2293 C C . TYR A 1 298 ? -10.800 2.985 6.083 1.00 94.00 298 TYR A C 1
ATOM 2295 O O . TYR A 1 298 ? -9.825 2.255 5.948 1.00 94.00 298 TYR A O 1
ATOM 2303 N N . LEU A 1 299 ? -11.703 2.791 7.049 1.00 95.69 299 LEU A N 1
ATOM 2304 C CA . LEU A 1 299 ? -11.568 1.736 8.054 1.00 95.69 299 LEU A CA 1
ATOM 2305 C C . LEU A 1 299 ? -12.724 0.740 7.985 1.00 95.69 299 LEU A C 1
ATOM 2307 O O . LEU A 1 299 ? -12.468 -0.449 7.838 1.00 95.69 299 LEU A O 1
ATOM 2311 N N . VAL A 1 300 ? -13.976 1.198 8.046 1.00 96.62 300 VAL A N 1
ATOM 2312 C CA . VAL A 1 300 ? -15.148 0.304 8.147 1.00 96.62 300 VAL A CA 1
ATOM 2313 C C . VAL A 1 300 ? -15.442 -0.421 6.832 1.00 96.62 300 VAL A C 1
ATOM 2315 O O . VAL A 1 300 ? -15.621 -1.638 6.814 1.00 96.62 300 VAL A O 1
ATOM 2318 N N . THR A 1 301 ? -15.465 0.317 5.723 1.00 96.12 301 THR A N 1
ATOM 2319 C CA . THR A 1 301 ? -15.812 -0.211 4.390 1.00 96.12 301 THR A CA 1
ATOM 2320 C C . THR A 1 301 ? -14.602 -0.696 3.597 1.00 96.12 301 THR A C 1
ATOM 2322 O 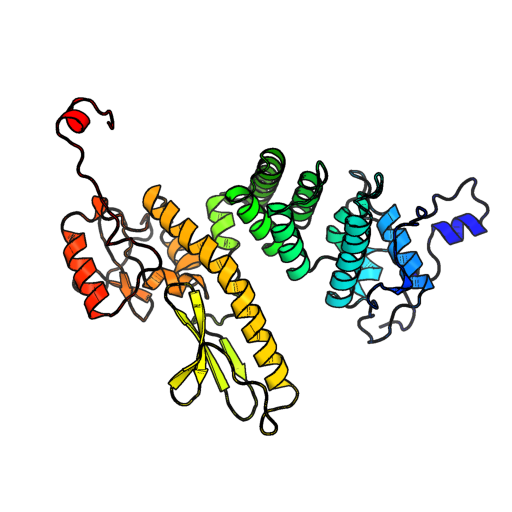O . THR A 1 301 ? -14.759 -1.361 2.574 1.00 96.12 301 THR A O 1
ATOM 2325 N N . HIS A 1 302 ? -13.387 -0.403 4.064 1.00 96.06 302 HIS A N 1
ATOM 2326 C CA . HIS A 1 302 ? -12.170 -0.819 3.383 1.00 96.06 302 HIS A CA 1
ATOM 2327 C C . HIS A 1 302 ? -12.005 -2.352 3.464 1.00 96.06 302 HIS A C 1
ATOM 2329 O O . HIS A 1 302 ? -11.888 -2.878 4.574 1.00 96.06 302 HIS A O 1
ATOM 2335 N N . PRO A 1 303 ? -11.864 -3.079 2.334 1.00 95.38 303 PRO A N 1
ATOM 2336 C CA . PRO A 1 303 ? -11.858 -4.548 2.313 1.00 95.38 303 PRO A CA 1
ATOM 2337 C C . PRO A 1 303 ? -10.844 -5.209 3.257 1.00 95.38 303 PRO A C 1
ATOM 2339 O O . PRO A 1 303 ? -11.166 -6.172 3.946 1.00 95.38 303 PRO A O 1
ATOM 2342 N N . LEU A 1 304 ? -9.627 -4.662 3.339 1.00 95.38 304 LEU A N 1
ATOM 2343 C CA . LEU A 1 304 ? -8.601 -5.129 4.276 1.00 95.38 304 LEU A CA 1
ATOM 2344 C C . LEU A 1 304 ? -8.747 -4.554 5.701 1.00 95.38 304 LEU A C 1
ATOM 2346 O O . LEU A 1 304 ? -8.805 -5.307 6.671 1.00 95.38 304 LEU A O 1
ATOM 2350 N N . LEU A 1 305 ? -8.768 -3.221 5.855 1.00 96.12 305 LEU A N 1
ATOM 2351 C CA . LEU A 1 305 ? -8.682 -2.570 7.170 1.00 96.12 305 LEU A CA 1
ATOM 2352 C C . LEU A 1 305 ? -9.890 -2.822 8.071 1.00 96.12 305 LEU A C 1
ATOM 2354 O O . LEU A 1 305 ? -9.734 -2.790 9.294 1.00 96.12 305 LEU A O 1
ATOM 2358 N N . ARG A 1 306 ? -11.049 -3.169 7.506 1.00 96.19 306 ARG A N 1
ATOM 2359 C CA . ARG A 1 306 ? -12.244 -3.533 8.275 1.00 96.19 306 ARG A CA 1
ATOM 2360 C C . ARG A 1 306 ? -11.985 -4.665 9.265 1.00 96.19 306 ARG A C 1
ATOM 2362 O O . ARG A 1 306 ? -12.495 -4.651 10.384 1.00 96.19 306 ARG A O 1
ATOM 2369 N N . HIS A 1 307 ? -11.124 -5.615 8.896 1.00 95.88 307 HIS A N 1
ATOM 2370 C CA . HIS A 1 307 ? -10.745 -6.725 9.768 1.00 95.88 307 HIS A CA 1
ATOM 2371 C C . HIS A 1 307 ? -10.049 -6.219 11.031 1.00 95.88 307 HIS A C 1
ATOM 2373 O O . HIS A 1 307 ? -10.328 -6.706 12.122 1.00 95.88 307 HIS A O 1
ATOM 2379 N N . ILE A 1 308 ? -9.205 -5.198 10.925 1.00 95.75 308 ILE A N 1
ATOM 2380 C CA . ILE A 1 308 ? -8.595 -4.582 12.104 1.00 95.75 308 ILE A CA 1
ATOM 2381 C C . ILE A 1 308 ? -9.577 -3.665 12.827 1.00 95.75 308 ILE A C 1
ATOM 2383 O O . ILE A 1 308 ? -9.631 -3.681 14.056 1.00 95.75 308 ILE A O 1
ATOM 2387 N N . ALA A 1 309 ? -10.389 -2.907 12.092 1.00 96.88 309 ALA A N 1
ATOM 2388 C CA . ALA A 1 309 ? -11.299 -1.940 12.686 1.00 96.88 309 ALA A CA 1
ATOM 2389 C C . ALA A 1 309 ? -12.291 -2.581 13.669 1.00 96.88 309 ALA A C 1
ATOM 2391 O O . ALA A 1 309 ? -12.527 -2.032 14.744 1.00 96.88 309 ALA A O 1
ATOM 2392 N N . ARG A 1 310 ? -12.798 -3.783 13.361 1.00 96.75 310 ARG A N 1
ATOM 2393 C CA . ARG A 1 310 ? -13.690 -4.546 14.258 1.00 96.75 310 ARG A CA 1
ATOM 2394 C C . ARG A 1 310 ? -13.014 -5.136 15.502 1.00 96.75 310 ARG A C 1
ATOM 2396 O O . ARG A 1 310 ? -13.696 -5.685 16.359 1.00 96.75 310 ARG A O 1
ATOM 2403 N N . ARG A 1 311 ? -11.683 -5.065 15.593 1.00 97.56 311 ARG A N 1
ATOM 2404 C CA . ARG A 1 311 ? -10.863 -5.626 16.684 1.00 97.56 311 ARG A CA 1
ATOM 2405 C C . ARG A 1 311 ? -10.300 -4.546 17.612 1.00 97.56 311 ARG A C 1
ATOM 2407 O O . ARG A 1 311 ? -9.381 -4.803 18.390 1.00 97.56 311 ARG A O 1
ATOM 2414 N N . LEU A 1 312 ? -10.842 -3.334 17.531 1.00 98.38 312 LEU A N 1
ATOM 2415 C CA . LEU A 1 312 ? -10.424 -2.180 18.318 1.00 98.38 312 LEU A CA 1
ATOM 2416 C C . LEU A 1 312 ? -11.624 -1.531 19.005 1.00 98.38 312 LEU A C 1
ATOM 2418 O O . LEU A 1 312 ? -12.752 -1.606 18.516 1.00 98.38 312 LEU A O 1
ATOM 2422 N N . VAL A 1 313 ? -11.353 -0.874 20.131 1.00 98.56 313 VAL A N 1
ATOM 2423 C CA . VAL A 1 313 ? -12.293 0.062 20.758 1.00 98.56 313 VAL A CA 1
ATOM 2424 C C . VAL A 1 313 ? -12.033 1.458 20.199 1.00 98.56 313 VAL A C 1
ATOM 2426 O O . VAL A 1 313 ? -10.900 1.939 20.157 1.00 98.56 313 VAL A O 1
ATOM 2429 N N . TRP A 1 314 ? -13.087 2.120 19.768 1.00 98.69 314 TRP A N 1
ATOM 2430 C CA . TRP A 1 314 ? -13.078 3.457 19.203 1.00 98.69 314 TRP A CA 1
ATOM 2431 C C . TRP A 1 314 ? -13.717 4.436 20.182 1.00 98.69 314 TRP A C 1
ATOM 2433 O O . TRP A 1 314 ? -14.422 4.039 21.107 1.00 98.69 314 TRP A O 1
ATOM 2443 N N . THR A 1 315 ? -13.453 5.727 20.012 1.00 98.00 315 THR A N 1
ATOM 2444 C CA . THR A 1 315 ? -14.087 6.769 20.818 1.00 98.00 315 THR A CA 1
ATOM 2445 C C . THR A 1 315 ? -14.281 8.065 20.047 1.00 98.00 315 THR A C 1
ATOM 2447 O O . THR A 1 315 ? -13.429 8.464 19.247 1.00 98.00 315 THR A O 1
ATOM 2450 N N . THR A 1 316 ? -15.396 8.742 20.313 1.00 96.88 316 THR A N 1
ATOM 2451 C CA . THR A 1 316 ? -15.650 10.127 19.884 1.00 96.88 316 THR A CA 1
ATOM 2452 C C . THR A 1 316 ? -15.054 11.163 20.847 1.00 96.88 316 THR A C 1
ATOM 2454 O O . THR A 1 316 ? -15.152 12.360 20.592 1.00 96.88 316 THR A O 1
ATOM 2457 N N . GLY A 1 317 ? -14.456 10.709 21.956 1.00 93.75 317 GLY A N 1
ATOM 2458 C CA . GLY A 1 317 ? -14.047 11.515 23.111 1.00 93.75 317 GLY A CA 1
ATOM 2459 C C . GLY A 1 317 ? -15.087 11.517 24.236 1.00 93.75 317 GLY A C 1
ATOM 2460 O O . GLY A 1 317 ? -14.722 11.649 25.398 1.00 93.75 317 GLY A O 1
ATOM 2461 N N . GLU A 1 318 ? -16.361 11.311 23.900 1.00 90.88 318 GLU A N 1
ATOM 2462 C CA . GLU A 1 318 ? -17.470 11.232 24.865 1.00 90.88 318 GLU A CA 1
ATOM 2463 C C . GLU A 1 318 ? -18.033 9.815 24.981 1.00 90.88 318 GLU A C 1
ATOM 2465 O O . GLU A 1 318 ? -18.460 9.404 26.054 1.00 90.88 318 GLU A O 1
ATOM 2470 N N . ILE A 1 319 ? -18.038 9.072 23.871 1.00 94.12 319 ILE A N 1
ATOM 2471 C CA . ILE A 1 319 ? -18.628 7.737 23.775 1.00 94.12 319 ILE A CA 1
ATOM 2472 C C . ILE A 1 319 ? -17.551 6.774 23.296 1.00 94.12 319 ILE A C 1
ATOM 2474 O O . ILE A 1 319 ? -16.947 7.007 22.244 1.00 94.12 319 ILE A O 1
ATOM 2478 N N . SER A 1 320 ? -17.336 5.694 24.046 1.00 97.75 320 SER A N 1
ATOM 2479 C CA . SER A 1 320 ? -16.525 4.551 23.633 1.00 97.75 320 SER A CA 1
ATOM 2480 C C . SER A 1 320 ? -17.406 3.497 22.946 1.00 97.75 320 SER A C 1
ATOM 2482 O O . SER A 1 320 ? -18.567 3.313 23.310 1.00 97.75 320 SER A O 1
ATOM 2484 N N . PHE A 1 321 ? -16.890 2.834 21.911 1.00 98.31 321 PHE A N 1
ATOM 2485 C CA . PHE A 1 321 ? -17.657 1.853 21.138 1.00 98.31 321 PHE A CA 1
ATOM 2486 C C . PHE A 1 321 ? -16.770 0.820 20.440 1.00 98.31 321 PHE A C 1
ATOM 2488 O O . PHE A 1 321 ? -15.576 1.038 20.237 1.00 98.31 321 PHE A O 1
ATOM 2495 N N . ARG A 1 322 ? -17.360 -0.294 20.009 1.00 98.12 322 ARG A N 1
ATOM 2496 C CA . ARG A 1 322 ? -16.755 -1.258 19.073 1.00 98.12 322 ARG A CA 1
ATOM 2497 C C . ARG A 1 322 ? -17.601 -1.354 17.806 1.00 98.12 322 ARG A C 1
ATOM 2499 O O . ARG A 1 322 ? -18.710 -0.834 17.760 1.00 98.12 322 ARG A O 1
ATOM 2506 N N . LEU A 1 323 ? -17.090 -2.046 16.792 1.00 98.00 323 LEU A N 1
ATOM 2507 C CA . LEU A 1 323 ? -17.899 -2.459 15.644 1.00 98.00 323 LEU A CA 1
ATOM 2508 C C . LEU A 1 323 ? -18.391 -3.897 15.870 1.00 98.00 323 LEU A C 1
ATOM 2510 O O . LEU A 1 323 ? -17.598 -4.778 16.223 1.00 98.00 323 LEU A O 1
ATOM 2514 N N . ALA A 1 324 ? -19.688 -4.132 15.687 1.00 95.94 324 ALA A N 1
ATOM 2515 C CA . ALA A 1 32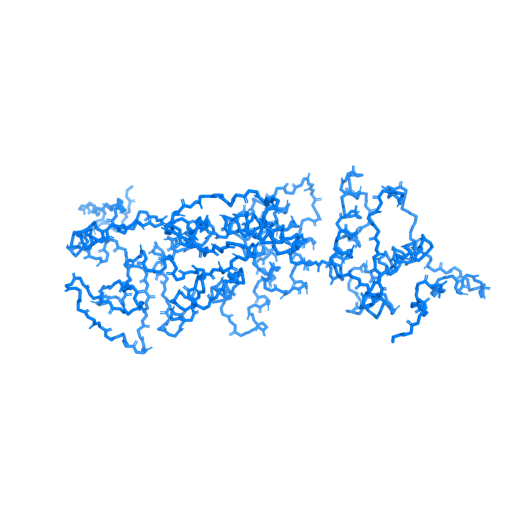4 ? -20.297 -5.459 15.710 1.00 95.94 324 ALA A CA 1
ATOM 2516 C C . ALA A 1 324 ? -19.946 -6.278 14.449 1.00 95.94 324 ALA A C 1
ATOM 2518 O O . ALA A 1 324 ? -19.184 -5.832 13.590 1.00 95.94 324 ALA A O 1
ATOM 2519 N N . GLU A 1 325 ? -20.464 -7.506 14.333 1.00 92.19 325 GLU A N 1
ATOM 2520 C CA . GLU A 1 325 ? -20.178 -8.389 13.185 1.00 92.19 325 GLU A CA 1
ATOM 2521 C C . GLU A 1 325 ? -20.641 -7.805 11.845 1.00 92.19 325 GLU A C 1
ATOM 2523 O O . GLU A 1 325 ? -19.980 -7.994 10.823 1.00 92.19 325 GLU A O 1
ATOM 2528 N N . ASP A 1 326 ? -21.742 -7.057 11.866 1.00 93.81 326 ASP A N 1
ATOM 2529 C CA . ASP A 1 326 ? -22.297 -6.319 10.732 1.00 93.81 326 ASP A CA 1
ATOM 2530 C C . ASP A 1 326 ? -21.699 -4.912 10.575 1.00 93.81 326 ASP A C 1
ATOM 2532 O O . ASP A 1 326 ? -22.141 -4.145 9.723 1.00 93.81 326 ASP A O 1
ATOM 2536 N N . PHE A 1 327 ? -20.666 -4.595 11.364 1.00 95.19 327 PHE A N 1
ATOM 2537 C CA . PHE A 1 327 ? -19.959 -3.318 11.396 1.00 95.19 327 PHE A CA 1
ATOM 2538 C C . PHE A 1 327 ? -20.768 -2.140 11.949 1.00 95.19 327 PHE A C 1
ATOM 2540 O O . PHE A 1 327 ? -20.338 -0.992 11.840 1.00 95.19 327 PHE A O 1
ATOM 2547 N N . THR A 1 328 ? -21.890 -2.405 12.620 1.00 95.94 328 THR A N 1
ATOM 2548 C CA . THR A 1 328 ? -22.609 -1.358 13.351 1.00 95.94 328 THR A CA 1
ATOM 2549 C C . THR A 1 328 ? -21.856 -0.947 14.625 1.00 95.94 328 THR A C 1
ATOM 2551 O O . THR A 1 328 ? -21.293 -1.804 15.313 1.00 95.94 328 THR A O 1
ATOM 2554 N N . PRO A 1 329 ? -21.804 0.354 14.968 1.00 97.81 329 PRO A N 1
ATOM 2555 C CA . PRO A 1 329 ? -21.245 0.807 16.238 1.00 97.81 329 PRO A CA 1
ATOM 2556 C C . PRO A 1 329 ? -22.099 0.347 17.428 1.00 97.81 329 PRO A C 1
ATOM 2558 O O . PRO A 1 329 ? -23.307 0.594 17.453 1.00 97.81 329 PRO A O 1
ATOM 2561 N N . THR A 1 330 ? -21.475 -0.260 18.436 1.00 98.06 330 THR A N 1
ATOM 2562 C CA . THR A 1 330 ? -22.133 -0.670 19.687 1.00 98.06 330 THR A CA 1
ATOM 2563 C C . THR A 1 330 ? -21.346 -0.198 20.903 1.00 98.06 330 THR A C 1
ATOM 2565 O O . THR A 1 330 ? -20.111 -0.204 20.890 1.00 98.06 330 THR A O 1
ATOM 2568 N N . ASP A 1 331 ? -22.051 0.204 21.956 1.00 97.00 331 ASP A N 1
ATOM 2569 C CA . ASP A 1 331 ? -21.443 0.559 23.239 1.00 97.00 331 ASP A CA 1
ATOM 2570 C C . ASP A 1 331 ? -21.023 -0.684 24.053 1.00 97.00 331 ASP A C 1
ATOM 2572 O O . ASP A 1 331 ? -21.009 -1.816 23.557 1.00 97.00 331 ASP A O 1
ATOM 2576 N N . ILE A 1 332 ? -20.613 -0.455 25.302 1.00 96.06 332 ILE A N 1
ATOM 2577 C CA . ILE A 1 332 ? -20.114 -1.490 26.214 1.00 96.06 332 ILE A CA 1
ATOM 2578 C C . ILE A 1 332 ? -21.200 -2.483 26.658 1.00 96.06 332 ILE A C 1
ATOM 2580 O O . ILE A 1 332 ? -20.875 -3.619 26.997 1.00 96.06 332 ILE A O 1
ATOM 2584 N N . ASP A 1 333 ? -22.468 -2.066 26.619 1.00 95.25 333 ASP A N 1
ATOM 2585 C CA . ASP A 1 333 ? -23.643 -2.867 26.975 1.00 95.25 333 ASP A CA 1
ATOM 2586 C C . ASP A 1 333 ? -24.250 -3.561 25.740 1.00 95.25 333 ASP A C 1
ATOM 2588 O O . ASP A 1 333 ? -25.365 -4.084 25.788 1.00 95.25 333 ASP A O 1
ATOM 2592 N N . ASP A 1 334 ? -23.513 -3.565 24.624 1.00 94.00 334 ASP A N 1
ATOM 2593 C CA . ASP A 1 334 ? -23.903 -4.138 23.336 1.00 94.00 334 ASP A CA 1
ATOM 2594 C C . ASP A 1 334 ? -25.133 -3.470 22.700 1.00 94.00 334 ASP A C 1
ATOM 2596 O O . ASP A 1 334 ? -25.839 -4.053 21.872 1.00 94.00 334 ASP A O 1
ATOM 2600 N N . THR A 1 335 ? -25.392 -2.213 23.069 1.00 96.69 335 THR A N 1
ATOM 2601 C CA . THR A 1 335 ? -26.474 -1.418 22.492 1.00 96.69 335 THR A CA 1
ATOM 2602 C C . THR A 1 335 ? -25.967 -0.684 21.256 1.00 96.69 335 THR A C 1
ATOM 2604 O O . THR A 1 335 ? -24.947 0.005 21.292 1.00 96.69 335 THR A O 1
ATOM 2607 N N . THR A 1 336 ? -26.681 -0.818 20.134 1.00 97.44 336 THR A N 1
ATOM 2608 C CA . THR A 1 336 ? -26.362 -0.089 18.900 1.00 97.44 336 THR A CA 1
ATOM 2609 C C . THR A 1 336 ? -26.462 1.415 19.121 1.00 97.44 336 THR A C 1
ATOM 2611 O O . THR A 1 336 ? -27.491 1.921 19.576 1.00 97.44 336 THR A O 1
ATOM 2614 N N . ILE A 1 337 ? -25.420 2.140 18.722 1.00 95.81 337 ILE A N 1
ATOM 2615 C CA . ILE A 1 337 ? -25.362 3.597 18.812 1.00 95.81 337 ILE A CA 1
ATOM 2616 C C . ILE A 1 337 ? -25.294 4.229 17.423 1.00 95.81 337 ILE A C 1
ATOM 2618 O O . ILE A 1 337 ? -24.778 3.655 16.466 1.00 95.81 337 ILE A O 1
ATOM 2622 N N . THR A 1 338 ? -25.805 5.453 17.310 1.00 94.06 338 THR A N 1
ATOM 2623 C CA . THR A 1 338 ? -25.638 6.275 16.105 1.00 94.06 338 THR A CA 1
ATOM 2624 C C . THR A 1 338 ? -24.541 7.298 16.349 1.00 94.06 338 THR A C 1
ATOM 2626 O O . THR A 1 338 ? -24.637 8.107 17.273 1.00 94.06 338 THR A O 1
ATOM 2629 N N . LEU A 1 339 ? -23.503 7.275 15.516 1.00 92.69 339 LEU A N 1
ATOM 2630 C CA . LEU A 1 339 ? -22.415 8.244 15.595 1.00 92.69 339 LEU A CA 1
ATOM 2631 C C . LEU A 1 339 ? -22.860 9.586 14.985 1.00 92.69 339 LEU A C 1
ATOM 2633 O O . LEU A 1 339 ? -23.419 9.590 13.886 1.00 92.69 339 LEU A O 1
ATOM 2637 N N . PRO A 1 340 ? -22.612 10.730 15.649 1.00 92.19 340 PRO A N 1
ATOM 2638 C CA . PRO A 1 340 ? -22.858 12.040 15.052 1.00 92.19 340 PRO A CA 1
ATOM 2639 C C . PRO A 1 340 ? -22.052 12.228 13.760 1.00 92.19 340 PRO A C 1
ATOM 2641 O O . PRO A 1 340 ? -20.874 11.883 13.711 1.00 92.19 340 PRO A O 1
ATOM 2644 N N . GLU A 1 341 ? -22.630 12.861 12.736 1.00 91.25 341 GLU A N 1
ATOM 2645 C CA . GLU A 1 341 ? -21.915 13.136 11.474 1.00 91.25 341 GLU A CA 1
ATOM 2646 C C . GLU A 1 341 ? -20.662 14.007 11.680 1.00 91.25 341 GLU A C 1
ATOM 2648 O O . GLU A 1 341 ? -19.672 13.886 10.959 1.00 91.25 341 GLU A O 1
ATOM 2653 N N . THR A 1 342 ? -20.684 14.872 12.696 1.00 94.69 342 THR A N 1
ATOM 2654 C CA . THR A 1 342 ? -19.570 15.750 13.079 1.00 94.69 342 THR A CA 1
ATOM 2655 C C . THR A 1 342 ? -18.580 15.094 14.043 1.00 94.69 342 THR A C 1
ATOM 2657 O O . THR A 1 342 ? -17.634 15.754 14.481 1.00 94.69 342 THR A O 1
ATOM 2660 N N . ALA A 1 343 ? -18.778 13.818 14.395 1.00 95.38 343 ALA A N 1
ATOM 2661 C CA . ALA A 1 343 ? -17.924 13.120 15.342 1.00 95.38 343 ALA A CA 1
ATOM 2662 C C . ALA A 1 343 ? -16.473 13.047 14.850 1.00 95.38 343 ALA A C 1
ATOM 2664 O O . ALA A 1 343 ? -16.188 12.839 13.666 1.00 95.38 343 ALA A O 1
ATOM 2665 N N . ARG A 1 344 ? -15.549 13.189 15.803 1.00 97.38 344 ARG A N 1
ATOM 2666 C CA . ARG A 1 344 ? -14.115 12.980 15.607 1.00 97.38 344 ARG A CA 1
ATOM 2667 C C . ARG A 1 344 ? -13.732 11.660 16.258 1.00 97.38 344 ARG A C 1
ATOM 2669 O O . ARG A 1 344 ? -13.553 11.578 17.468 1.00 97.38 344 ARG A O 1
ATOM 2676 N N . ILE A 1 345 ? -13.646 10.622 15.443 1.00 98.25 345 ILE A N 1
ATOM 2677 C CA . ILE A 1 345 ? -13.438 9.246 15.883 1.00 98.25 345 ILE A CA 1
ATOM 2678 C C . ILE A 1 345 ? -11.939 8.994 16.002 1.00 98.25 345 ILE A C 1
ATOM 2680 O O . ILE A 1 345 ? -11.177 9.335 15.104 1.00 98.25 345 ILE A O 1
ATOM 2684 N N . GLY A 1 346 ? -11.508 8.406 17.109 1.00 98.06 346 GLY A N 1
ATOM 2685 C CA . GLY A 1 346 ? -10.145 7.918 17.307 1.00 98.06 346 GLY A CA 1
ATOM 2686 C C . GLY A 1 346 ? -10.152 6.549 17.963 1.00 98.06 346 GLY A C 1
ATOM 2687 O O . GLY A 1 346 ? -11.202 6.049 18.362 1.00 98.06 346 GLY A O 1
ATOM 2688 N N . ILE A 1 347 ? -8.978 5.945 18.083 1.00 98.56 347 ILE A N 1
ATOM 2689 C CA . ILE A 1 347 ? -8.815 4.687 18.814 1.00 98.56 347 ILE A CA 1
ATOM 2690 C C . ILE A 1 347 ? -8.740 5.026 20.299 1.00 98.56 347 ILE A C 1
ATOM 2692 O O . ILE A 1 347 ? -7.941 5.871 20.696 1.00 98.56 347 ILE A O 1
ATOM 2696 N N . ALA A 1 348 ? -9.567 4.379 21.115 1.00 98.12 348 ALA A N 1
ATOM 2697 C CA . ALA A 1 348 ? -9.635 4.685 22.534 1.00 98.12 348 ALA A CA 1
ATOM 2698 C C . ALA A 1 348 ? -8.349 4.254 23.255 1.00 98.12 348 ALA A C 1
ATOM 2700 O O . ALA A 1 348 ? -7.979 3.078 23.236 1.00 98.12 348 ALA A O 1
ATOM 2701 N N . HIS A 1 349 ? -7.671 5.192 23.911 1.00 97.38 349 HIS A N 1
ATOM 2702 C CA . HIS A 1 349 ? -6.540 4.869 24.778 1.00 97.38 349 HIS A CA 1
ATOM 2703 C C . HIS A 1 349 ? -7.050 4.442 26.170 1.00 97.38 349 HIS A C 1
ATOM 2705 O O . HIS A 1 349 ? -8.017 5.032 26.651 1.00 97.38 349 HIS A O 1
ATOM 2711 N N . PRO A 1 350 ? -6.421 3.485 26.885 1.00 95.31 350 PRO A N 1
ATOM 2712 C CA . PRO A 1 350 ? -6.901 3.073 28.212 1.00 95.31 350 PRO A CA 1
ATOM 2713 C C . PRO A 1 350 ? -6.990 4.206 29.239 1.00 95.31 350 PRO A C 1
ATOM 2715 O O . PRO A 1 350 ? -7.887 4.192 30.074 1.00 95.31 350 PRO A O 1
ATOM 2718 N N . VAL A 1 351 ? -6.112 5.212 29.142 1.00 92.94 351 VAL A N 1
ATOM 2719 C CA . VAL A 1 351 ? -6.200 6.442 29.959 1.00 92.94 351 VAL A CA 1
ATOM 2720 C C . VAL A 1 351 ? -7.502 7.205 29.692 1.00 92.94 351 VAL A C 1
ATOM 2722 O O . VAL A 1 351 ? -8.116 7.686 30.635 1.00 92.94 351 VAL A O 1
ATOM 2725 N N . GLU A 1 352 ? -7.944 7.290 28.432 1.00 92.38 352 GLU A N 1
ATOM 2726 C CA . GLU A 1 352 ? -9.209 7.949 28.069 1.00 92.38 352 GLU A CA 1
ATOM 2727 C C . GLU A 1 352 ? -10.423 7.125 28.527 1.00 92.38 352 GLU A C 1
ATOM 2729 O O . GLU A 1 352 ? -11.421 7.691 28.958 1.00 92.38 352 GLU A O 1
ATOM 2734 N N . LEU A 1 353 ? -10.331 5.791 28.471 1.00 94.94 353 LEU A N 1
ATOM 2735 C CA . LEU A 1 353 ? -11.402 4.884 28.907 1.00 94.94 353 LEU A CA 1
ATOM 2736 C C . LEU A 1 353 ? -11.586 4.855 30.433 1.00 94.94 353 LEU A C 1
ATOM 2738 O O . LEU A 1 353 ? -12.682 4.578 30.920 1.00 94.94 353 LEU A O 1
ATOM 2742 N N . GLY A 1 354 ? -10.516 5.072 31.204 1.00 92.19 354 GLY A N 1
ATOM 2743 C CA . GLY A 1 354 ? -10.553 5.029 32.664 1.00 92.19 354 GLY A CA 1
ATOM 2744 C C . GLY A 1 354 ? -11.173 3.730 33.197 1.00 92.19 354 GLY A C 1
ATOM 2745 O O . GLY A 1 354 ? -10.699 2.627 32.914 1.00 92.19 354 GLY A O 1
ATOM 2746 N N . ALA A 1 355 ? -12.261 3.850 33.964 1.00 90.94 355 ALA A N 1
ATOM 2747 C CA . ALA A 1 355 ? -12.954 2.705 34.557 1.00 90.94 355 ALA A CA 1
ATOM 2748 C C . ALA A 1 355 ? -13.582 1.753 33.515 1.00 90.94 355 ALA A C 1
ATOM 2750 O O . ALA A 1 355 ? -13.652 0.544 33.759 1.00 90.94 355 ALA A O 1
ATOM 2751 N N . GLU A 1 356 ? -13.979 2.257 32.338 1.00 94.44 356 GLU A N 1
ATOM 2752 C CA . GLU A 1 356 ? -14.598 1.446 31.277 1.00 94.44 356 GLU A CA 1
ATOM 2753 C C . GLU A 1 356 ? -13.624 0.434 30.666 1.00 94.44 356 GLU A C 1
ATOM 2755 O O . GLU A 1 356 ? -14.047 -0.598 30.142 1.00 94.44 356 GLU A O 1
ATOM 2760 N N . ALA A 1 357 ? -12.309 0.658 30.787 1.00 95.19 357 ALA A N 1
ATOM 2761 C CA . ALA A 1 357 ? -11.295 -0.247 30.251 1.00 95.19 357 ALA A CA 1
ATOM 2762 C C . ALA A 1 357 ? -11.436 -1.681 30.795 1.00 95.19 357 ALA A C 1
ATOM 2764 O O . ALA A 1 357 ? -11.086 -2.648 30.118 1.00 95.19 357 ALA A O 1
ATOM 2765 N N . SER A 1 358 ? -11.943 -1.863 32.022 1.00 94.50 358 SER A N 1
ATOM 2766 C CA . SER A 1 358 ? -12.220 -3.204 32.551 1.00 94.50 358 SER A CA 1
ATOM 2767 C C . SER A 1 358 ? -13.430 -3.866 31.900 1.00 94.50 358 SER A C 1
ATOM 2769 O O . SER A 1 358 ? -13.373 -5.064 31.634 1.00 94.50 358 SER A O 1
ATOM 2771 N N . GLY A 1 359 ? -14.497 -3.110 31.634 1.00 97.00 359 GLY A N 1
ATOM 2772 C CA . GLY A 1 359 ? -15.690 -3.641 30.975 1.00 97.00 359 GLY A CA 1
ATOM 2773 C C . GLY A 1 359 ? -15.397 -4.016 29.524 1.00 97.00 359 GLY A C 1
ATOM 2774 O O . GLY A 1 359 ? -15.682 -5.139 29.120 1.00 97.00 359 GLY A O 1
ATOM 2775 N N . TRP A 1 360 ? -14.676 -3.164 28.787 1.00 98.06 360 TRP A N 1
ATOM 2776 C CA . TRP A 1 360 ? -14.242 -3.473 27.422 1.00 98.06 360 TRP A CA 1
ATOM 2777 C C . TRP A 1 360 ? -13.353 -4.718 27.344 1.00 98.06 360 TRP A C 1
ATOM 2779 O O . TRP A 1 360 ? -13.487 -5.511 26.414 1.00 98.06 360 TRP A O 1
ATOM 2789 N N . ARG A 1 361 ? -12.474 -4.940 28.335 1.00 97.38 361 ARG A N 1
ATOM 2790 C CA . ARG A 1 361 ? -11.695 -6.189 28.431 1.00 97.38 361 ARG A CA 1
ATOM 2791 C C . ARG A 1 361 ? -12.585 -7.418 28.614 1.00 97.38 361 ARG A C 1
ATOM 2793 O O . ARG A 1 361 ? -12.231 -8.466 28.084 1.00 97.38 361 ARG A O 1
ATOM 2800 N N . GLY A 1 362 ? -13.686 -7.290 29.357 1.00 97.31 362 GLY A N 1
ATOM 2801 C CA . GLY A 1 362 ? -14.704 -8.333 29.501 1.00 97.31 362 GLY A CA 1
ATOM 2802 C C . GLY A 1 362 ? -15.379 -8.633 28.167 1.00 97.31 362 GLY A C 1
ATOM 2803 O O . GLY A 1 362 ? -15.267 -9.750 27.681 1.00 97.31 362 GLY A O 1
ATOM 2804 N N . VAL A 1 363 ? -15.931 -7.606 27.510 1.00 97.38 363 VAL A N 1
ATOM 2805 C CA . VAL A 1 363 ? -16.589 -7.733 26.195 1.00 97.38 363 VAL A CA 1
ATOM 2806 C C . VAL A 1 363 ? -15.673 -8.410 25.169 1.00 97.38 363 VAL A C 1
ATOM 2808 O O . VAL A 1 363 ? -16.071 -9.361 24.504 1.00 97.38 363 VAL A O 1
ATOM 2811 N N . PHE A 1 364 ? -14.418 -7.969 25.054 1.00 97.50 364 PHE A N 1
ATOM 2812 C CA . PHE A 1 364 ? -13.473 -8.565 24.104 1.00 97.50 364 PHE A CA 1
ATOM 2813 C C . PHE A 1 364 ? -13.102 -10.011 24.456 1.00 97.50 364 PHE A C 1
ATOM 2815 O O . PHE A 1 364 ? -12.819 -10.791 23.552 1.00 97.50 364 PHE A O 1
ATOM 2822 N N . ALA A 1 365 ? -13.097 -10.384 25.739 1.00 97.12 365 ALA A N 1
ATOM 2823 C CA . ALA A 1 365 ? -12.871 -11.766 26.152 1.00 97.12 365 ALA A CA 1
ATOM 2824 C C . ALA A 1 365 ? -14.087 -12.657 25.853 1.00 97.12 365 ALA A C 1
ATOM 2826 O O . ALA A 1 365 ? -13.900 -13.756 25.339 1.00 97.12 365 ALA A O 1
ATOM 2827 N N . ASP A 1 366 ? -15.301 -12.169 26.116 1.00 96.50 366 ASP A N 1
ATOM 2828 C CA . ASP A 1 366 ? -16.553 -12.908 25.902 1.00 96.50 366 ASP A CA 1
ATOM 2829 C C . ASP A 1 366 ? -16.795 -13.214 24.417 1.00 96.50 366 ASP A C 1
ATOM 2831 O O . ASP A 1 366 ? -17.255 -14.300 24.070 1.00 96.50 366 ASP A O 1
ATOM 2835 N N . TYR A 1 367 ? -16.428 -12.280 23.536 1.00 95.00 367 TYR A N 1
ATOM 2836 C CA . TYR A 1 367 ? -16.495 -12.442 22.080 1.00 95.00 367 TYR A CA 1
ATOM 2837 C C . TYR A 1 367 ? -15.220 -13.044 21.457 1.00 95.00 367 TYR A C 1
ATOM 2839 O O . TYR A 1 367 ? -15.110 -13.101 20.233 1.00 95.00 367 TYR A O 1
ATOM 2847 N N . GLU A 1 368 ? -14.240 -13.455 22.272 1.00 96.25 368 GLU A N 1
ATOM 2848 C CA . GLU A 1 368 ? -12.949 -14.013 21.829 1.00 96.25 368 GLU A CA 1
ATOM 2849 C C . GLU A 1 368 ? -12.196 -13.124 20.811 1.00 96.25 368 GLU A C 1
ATOM 2851 O O . GLU A 1 368 ? -11.512 -13.594 19.899 1.00 96.25 368 GLU A O 1
ATOM 2856 N N . ILE A 1 369 ? -12.295 -11.800 20.966 1.00 96.12 369 ILE A N 1
ATOM 2857 C CA . ILE A 1 369 ? -11.696 -10.820 20.056 1.00 96.12 369 ILE A CA 1
ATOM 2858 C C . ILE A 1 369 ? -10.237 -10.566 20.448 1.00 96.12 369 ILE A C 1
ATOM 2860 O O . ILE A 1 369 ? -9.934 -9.874 21.425 1.00 96.12 369 ILE A O 1
ATOM 2864 N N . ALA A 1 370 ? -9.311 -11.066 19.633 1.00 96.50 370 ALA A N 1
ATOM 2865 C CA . ALA A 1 370 ? -7.897 -10.724 19.735 1.00 96.50 370 ALA A CA 1
ATOM 2866 C C . ALA A 1 370 ? -7.616 -9.328 19.144 1.00 96.50 370 ALA A C 1
ATOM 2868 O O . ALA A 1 370 ? -8.062 -9.006 18.040 1.00 96.50 370 ALA A O 1
ATOM 2869 N N . GLN A 1 371 ? -6.869 -8.497 19.883 1.00 96.88 371 GLN A N 1
ATOM 2870 C CA . GLN A 1 371 ? -6.478 -7.157 19.436 1.00 96.88 371 GLN A CA 1
ATOM 2871 C C . GLN A 1 371 ? -5.148 -7.194 18.663 1.00 96.88 371 GLN A C 1
ATOM 2873 O O . GLN A 1 371 ? -4.225 -7.888 19.093 1.00 96.88 371 GLN A O 1
ATOM 2878 N N . PRO A 1 372 ? -5.006 -6.404 17.584 1.00 96.12 372 PRO A N 1
ATOM 2879 C CA . PRO A 1 372 ? -3.793 -6.362 16.748 1.00 96.12 372 PRO A CA 1
ATOM 2880 C C . PRO A 1 372 ? -2.551 -5.801 17.461 1.00 96.12 372 PRO A C 1
ATOM 2882 O O . PRO A 1 372 ? -1.422 -5.998 17.023 1.00 96.12 372 PRO A O 1
ATOM 2885 N N . PHE A 1 373 ? -2.759 -5.050 18.540 1.00 96.69 373 PHE A N 1
ATOM 2886 C CA . PHE A 1 373 ? -1.737 -4.468 19.405 1.00 96.69 373 PHE A CA 1
ATOM 2887 C C . PHE A 1 373 ? -2.330 -4.336 20.818 1.00 96.69 373 PHE A C 1
ATOM 2889 O O . PHE A 1 373 ? -3.556 -4.412 20.969 1.00 96.69 373 PHE A O 1
ATOM 2896 N N . PRO A 1 374 ? -1.518 -4.162 21.878 1.00 95.25 374 PRO A N 1
ATOM 2897 C CA . PRO A 1 374 ? -2.030 -4.080 23.242 1.00 95.25 374 PRO A CA 1
ATOM 2898 C C . PRO A 1 374 ? -2.738 -2.737 23.468 1.00 95.25 374 PRO A C 1
ATOM 2900 O O . PRO A 1 374 ? -2.167 -1.834 24.066 1.00 95.25 374 PRO A O 1
ATOM 2903 N N . GLN A 1 375 ? -3.979 -2.601 22.994 1.00 97.50 375 GLN A N 1
ATOM 2904 C CA . GLN A 1 375 ? -4.827 -1.440 23.259 1.00 97.50 375 GLN A CA 1
ATOM 2905 C C . GLN A 1 375 ? -5.345 -1.513 24.696 1.00 97.50 375 GLN A C 1
ATOM 2907 O O . GLN A 1 375 ? -4.839 -0.818 25.564 1.00 97.50 375 GLN A O 1
ATOM 2912 N N . LEU A 1 376 ? -6.298 -2.402 24.994 1.00 96.88 376 LEU A N 1
ATOM 2913 C CA . LEU A 1 376 ? -6.956 -2.463 26.308 1.00 96.88 376 LEU A CA 1
ATOM 2914 C C . LEU A 1 376 ? -6.044 -2.977 27.428 1.00 96.88 376 LEU A C 1
ATOM 2916 O O . LEU A 1 376 ? -6.331 -2.801 28.610 1.00 96.88 376 LEU A O 1
ATOM 2920 N N . ARG A 1 377 ? -4.957 -3.656 27.053 1.00 93.50 377 ARG A N 1
ATOM 2921 C CA . ARG A 1 377 ? -3.932 -4.174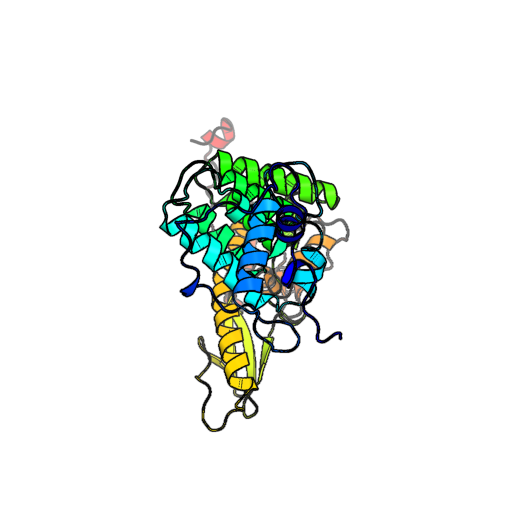 27.967 1.00 93.50 377 ARG A CA 1
ATOM 2922 C C . ARG A 1 377 ? -2.645 -3.354 27.929 1.00 93.50 377 ARG A C 1
ATOM 2924 O O . ARG A 1 377 ? -1.633 -3.823 28.450 1.00 93.50 377 ARG A O 1
ATOM 2931 N N . ARG A 1 378 ? -2.655 -2.172 27.300 1.00 94.38 378 ARG A N 1
ATOM 2932 C CA . ARG A 1 378 ? -1.497 -1.279 27.324 1.00 94.38 378 ARG A CA 1
ATOM 2933 C C . ARG A 1 378 ? -1.145 -0.956 28.778 1.00 94.38 378 ARG A C 1
ATOM 2935 O O . ARG A 1 378 ? -2.049 -0.578 29.525 1.00 94.38 378 ARG A O 1
ATOM 2942 N N . PRO A 1 379 ? 0.127 -1.071 29.184 1.00 90.88 379 PRO A N 1
ATOM 2943 C CA . PRO A 1 379 ? 0.569 -0.505 30.448 1.00 90.88 379 PRO A CA 1
ATOM 2944 C C . PRO A 1 379 ? 0.306 1.002 30.448 1.00 90.88 379 PRO A C 1
ATOM 2946 O O . PRO A 1 379 ? 0.625 1.688 29.474 1.00 90.88 379 PRO A O 1
ATOM 2949 N N . VAL A 1 380 ? -0.309 1.490 31.518 1.00 87.38 380 VAL A N 1
ATOM 2950 C CA . VAL A 1 380 ? -0.518 2.913 31.764 1.00 87.38 380 VAL A CA 1
ATOM 2951 C C . VAL A 1 380 ? 0.013 3.213 33.153 1.00 87.38 380 VAL A C 1
ATOM 2953 O O . VAL A 1 380 ? -0.286 2.477 34.095 1.00 87.38 380 VAL A O 1
ATOM 2956 N N . ASP A 1 381 ? 0.814 4.263 33.250 1.00 82.00 381 ASP A N 1
ATOM 2957 C CA . ASP A 1 381 ? 1.336 4.747 34.517 1.00 82.00 381 ASP A CA 1
ATOM 2958 C C . ASP A 1 381 ? 0.482 5.929 34.968 1.00 82.00 381 ASP A C 1
ATOM 2960 O O . ASP A 1 381 ? 0.175 6.833 34.184 1.00 82.00 381 ASP A O 1
ATOM 2964 N N . ASP A 1 382 ? 0.073 5.909 36.233 1.00 79.44 382 ASP A N 1
ATOM 2965 C CA . ASP A 1 382 ? -0.519 7.086 36.850 1.00 79.44 382 ASP A CA 1
ATOM 2966 C C . ASP A 1 382 ? 0.605 8.075 37.176 1.00 79.44 382 ASP A C 1
ATOM 2968 O O . ASP A 1 382 ? 1.572 7.677 37.833 1.00 79.44 382 ASP A O 1
ATOM 2972 N N . PRO A 1 383 ? 0.482 9.360 36.791 1.00 77.50 383 PRO A N 1
ATOM 2973 C CA . PRO A 1 383 ? 1.487 10.348 37.147 1.00 77.50 383 PRO A CA 1
ATOM 2974 C C . PRO A 1 383 ? 1.587 10.427 38.668 1.00 77.50 383 PRO A C 1
ATOM 2976 O O . PRO A 1 383 ? 0.562 10.514 39.364 1.00 77.50 383 PRO A O 1
ATOM 2979 N N . THR A 1 384 ? 2.815 10.394 39.170 1.00 81.81 384 THR A N 1
ATOM 2980 C CA . THR A 1 384 ? 3.126 10.540 40.590 1.00 81.81 384 THR A CA 1
ATOM 2981 C C . THR A 1 384 ? 2.684 11.912 41.098 1.00 81.81 384 THR A C 1
ATOM 2983 O O . THR A 1 384 ? 2.450 12.850 40.335 1.00 81.81 384 THR A O 1
ATOM 2986 N N . GLU A 1 385 ? 2.566 12.058 42.416 1.00 79.56 385 GLU A N 1
ATOM 2987 C CA . GLU A 1 385 ? 2.185 13.333 43.037 1.00 79.56 385 GLU A CA 1
ATOM 2988 C C . GLU A 1 385 ? 3.164 14.462 42.659 1.00 79.56 385 GLU A C 1
ATOM 2990 O O . GLU A 1 385 ? 2.746 15.568 42.329 1.00 79.56 385 GLU A O 1
ATOM 2995 N N . THR A 1 386 ? 4.462 14.155 42.572 1.00 83.19 386 THR A N 1
ATOM 2996 C CA . THR A 1 386 ? 5.499 15.107 42.145 1.00 83.19 386 THR A CA 1
ATOM 2997 C C . THR A 1 386 ? 5.376 15.499 40.672 1.00 83.19 386 THR A C 1
ATOM 2999 O O . THR A 1 386 ? 5.515 16.678 40.349 1.00 83.19 386 THR A O 1
ATOM 3002 N N . GLU A 1 387 ? 5.077 14.559 39.775 1.00 86.06 387 GLU A N 1
ATOM 3003 C CA . GLU A 1 387 ? 4.864 14.868 38.352 1.00 86.06 387 GLU A CA 1
ATOM 3004 C C . GLU A 1 387 ? 3.595 15.710 38.145 1.00 86.06 387 GLU A C 1
ATOM 3006 O O . GLU A 1 387 ? 3.587 16.635 37.333 1.00 86.06 387 GLU A O 1
ATOM 3011 N N . ARG A 1 388 ? 2.538 15.468 38.937 1.00 81.88 388 ARG A N 1
ATOM 3012 C CA . ARG A 1 388 ? 1.315 16.294 38.929 1.00 81.88 388 ARG A CA 1
ATOM 3013 C C . ARG A 1 388 ? 1.576 17.723 39.398 1.00 81.88 388 ARG A C 1
ATOM 3015 O O . ARG A 1 388 ? 1.040 18.656 38.804 1.00 81.88 388 ARG A O 1
ATOM 3022 N N . ASP A 1 389 ? 2.397 17.888 40.430 1.00 80.50 389 ASP A N 1
ATOM 3023 C CA . ASP A 1 389 ? 2.705 19.198 41.011 1.00 80.50 389 ASP A CA 1
ATOM 3024 C C . ASP A 1 389 ? 3.690 20.011 40.159 1.00 80.50 389 ASP A C 1
ATOM 3026 O O . ASP A 1 389 ? 3.602 21.239 40.099 1.00 80.50 389 ASP A O 1
ATOM 3030 N N . THR A 1 390 ? 4.641 19.343 39.502 1.00 83.19 390 THR A N 1
ATOM 3031 C CA . THR A 1 390 ? 5.711 20.009 38.739 1.00 83.19 390 THR A CA 1
ATOM 3032 C C . THR A 1 390 ? 5.426 20.112 37.243 1.00 83.19 390 THR A C 1
ATOM 3034 O O . THR A 1 390 ? 6.020 20.958 36.572 1.00 83.19 390 THR A O 1
ATOM 3037 N N . GLY A 1 391 ? 4.539 19.270 36.705 1.00 76.38 391 GLY A N 1
ATOM 3038 C CA . GLY A 1 391 ? 4.302 19.137 35.266 1.00 76.38 391 GLY A CA 1
ATOM 3039 C C . GLY A 1 391 ? 5.480 18.530 34.491 1.00 76.38 391 GLY A C 1
ATOM 3040 O O . GLY A 1 391 ? 5.445 18.515 33.261 1.00 76.38 391 GLY A O 1
ATOM 3041 N N . GLY A 1 392 ? 6.527 18.067 35.183 1.00 62.84 392 GLY A N 1
ATOM 3042 C CA . GLY A 1 392 ? 7.629 17.297 34.610 1.00 62.84 392 GLY A CA 1
ATOM 3043 C C . GLY A 1 392 ? 7.366 15.803 34.766 1.00 62.84 392 GLY A C 1
ATOM 3044 O O . GLY A 1 392 ? 6.778 15.407 35.763 1.00 62.84 392 GLY A O 1
ATOM 3045 N N . ILE A 1 393 ? 7.783 15.007 33.783 1.00 73.06 393 ILE A N 1
ATOM 3046 C CA . ILE A 1 393 ? 7.840 13.539 33.871 1.00 73.06 393 ILE A CA 1
ATOM 3047 C C . ILE A 1 393 ? 9.257 13.187 34.344 1.00 73.06 393 ILE A C 1
ATOM 3049 O O . ILE A 1 393 ? 10.205 13.793 33.830 1.00 73.06 393 ILE A O 1
ATOM 3053 N N . ASP A 1 394 ? 9.387 12.290 35.322 1.00 61.38 394 ASP A N 1
ATOM 3054 C CA . ASP A 1 394 ? 10.679 11.917 35.939 1.00 61.38 394 ASP A CA 1
ATOM 3055 C C . ASP A 1 394 ? 11.492 10.914 35.090 1.00 61.38 394 ASP A C 1
ATOM 3057 O O . ASP A 1 394 ? 10.887 9.999 34.477 1.00 61.38 394 ASP A O 1
#